Protein AF-0000000082933910 (afdb_homodimer)

Secondary structure (DSSP, 8-state):
--S--TTSBHHHHHHH-TTHHHHHHHTT---STTTTSBHHHHHHHTT--HHHHHHHHHHHHHHHHT-TT---GGGS-HHHHHHHIIIIIIHHHHHHHHHHHHHHHHHHHHHTTT-THHHHHHHHHHHHHHHHHHHHHHIIIIIHHHHHHHHHS--HHHHHHHHHHHHHHHHHHHHHHHHHHHHHHHTTTTPPPTT--HHHHHHHHHHHHHHHHHHHHHHHIIIIIGGGG-/--S--TTSBHHHHHHH-TTHHHHHHHTT---STTTTSBHHHHHHHTT--HHHHHHHHHHHHHHHHT-TT---GGGS-HHHHHHHIIIIIIHHHHHHHHHHHHHHHHHHHHHTTT-THHHHHHHHHHHHHHHHHHHHHHIIIIIHHHHHHHHHS--HHHHHHHHHHHHHHHHHHHHHHHHHHHHHHHTTTTPPPTT--HHHHHHHHHHHHHHHHHHHHHHHIIIIIGGGG-

Solvent-accessible surface area (backbone atoms only — not comparable to full-atom values): 24826 Å² total; per-residue (Å²): 128,75,94,66,62,50,81,43,28,33,20,55,50,28,61,77,37,62,63,42,49,61,57,31,55,74,71,68,47,57,36,28,80,46,12,81,42,28,41,46,55,55,30,60,75,66,68,52,59,62,68,58,54,52,49,52,47,49,52,43,49,58,55,46,70,71,42,86,81,69,80,59,68,79,76,46,55,67,65,58,46,50,48,48,44,46,69,47,45,51,46,48,49,67,62,46,50,62,55,39,53,52,32,41,53,50,42,29,65,74,43,24,88,84,34,61,61,37,57,55,48,46,52,48,48,52,51,45,51,54,50,46,58,53,49,50,40,48,39,65,71,44,41,51,55,45,49,50,46,30,73,75,58,74,43,71,68,47,51,52,52,42,49,53,47,50,51,53,52,50,52,49,47,44,54,46,50,52,46,53,52,50,47,34,60,73,35,62,70,56,55,73,57,91,85,51,53,70,58,45,48,50,28,38,50,48,50,50,51,51,52,56,47,48,43,52,47,42,23,50,39,58,58,45,58,50,55,75,70,107,129,76,93,66,62,51,80,43,29,33,21,55,50,28,60,77,37,62,63,43,49,60,57,31,54,74,71,67,48,57,37,26,79,47,12,82,41,29,40,47,55,55,31,60,75,65,70,54,61,63,68,58,52,53,51,52,46,49,52,43,49,57,56,44,71,70,44,85,80,71,82,59,67,80,76,45,53,68,66,56,47,50,50,48,43,45,68,49,44,50,46,48,48,67,62,47,50,62,56,39,52,53,32,42,53,50,41,30,66,73,42,24,90,85,34,61,61,39,57,53,49,43,51,49,48,52,51,46,52,54,50,48,58,53,49,50,42,50,39,66,72,44,41,52,54,47,49,50,47,30,74,74,56,73,43,71,68,48,51,53,53,41,48,55,48,49,51,52,53,50,52,49,46,45,52,47,50,51,45,54,51,50,48,33,60,72,37,62,70,58,56,74,58,91,85,51,52,70,59,46,49,50,27,39,50,49,50,50,51,49,50,56,47,47,44,53,47,42,23,51,39,59,56,44,58,50,56,74,71,107

Structure (mmCIF, N/CA/C/O backbone):
data_AF-0000000082933910-model_v1
#
loop_
_entity.id
_entity.type
_entity.pdbx_description
1 polymer 'Iron-sulfur cluster repair di-iron protein'
#
loop_
_atom_site.group_PDB
_atom_site.id
_atom_site.type_symbol
_atom_site.label_atom_id
_atom_site.label_alt_id
_atom_site.label_comp_id
_atom_site.label_asym_id
_atom_site.label_entity_id
_atom_site.label_seq_id
_atom_site.pdbx_PDB_ins_code
_atom_site.Cartn_x
_atom_site.Cartn_y
_atom_site.Cartn_z
_atom_site.occupancy
_atom_site.B_iso_or_equiv
_atom_site.auth_seq_id
_atom_site.auth_comp_id
_atom_site.auth_asym_id
_atom_site.auth_atom_id
_atom_site.pdbx_PDB_model_num
ATOM 1 N N . MET A 1 1 ? 11.734 40.844 24.609 1 44.94 1 MET A N 1
ATOM 2 C CA . MET A 1 1 ? 11.125 39.688 25.281 1 44.94 1 MET A CA 1
ATOM 3 C C . MET A 1 1 ? 10.586 38.688 24.266 1 44.94 1 MET A C 1
ATOM 5 O O . MET A 1 1 ? 9.898 39.062 23.312 1 44.94 1 MET A O 1
ATOM 9 N N . SER A 1 2 ? 11.25 37.438 24.297 1 62.97 2 SER A N 1
ATOM 10 C CA . SER A 1 2 ? 10.914 36.5 23.234 1 62.97 2 SER A CA 1
ATOM 11 C C . SER A 1 2 ? 9.445 36.094 23.297 1 62.97 2 SER A C 1
ATOM 13 O O . SER A 1 2 ? 8.891 35.906 24.375 1 62.97 2 SER A O 1
ATOM 15 N N . ILE A 1 3 ? 8.719 36.406 22.297 1 75.5 3 ILE A N 1
ATOM 16 C CA . ILE A 1 3 ? 7.301 36.094 22.172 1 75.5 3 ILE A CA 1
ATOM 17 C C . ILE A 1 3 ? 7.066 34.594 22.406 1 75.5 3 ILE A C 1
ATOM 19 O O . ILE A 1 3 ? 5.934 34.188 22.641 1 75.5 3 ILE A O 1
ATOM 23 N N . PHE A 1 4 ? 8.18 33.875 22.484 1 83.94 4 PHE A N 1
ATOM 24 C CA . PHE A 1 4 ? 8.023 32.438 22.688 1 83.94 4 PHE A CA 1
ATOM 25 C C . PHE A 1 4 ? 8.781 31.984 23.922 1 83.94 4 PHE A C 1
ATOM 27 O O . PHE A 1 4 ? 9.836 32.531 24.25 1 83.94 4 PHE A O 1
ATOM 34 N N . ASN A 1 5 ? 8.203 31.156 24.688 1 88.44 5 ASN A N 1
ATOM 35 C CA . ASN A 1 5 ? 8.875 30.531 25.828 1 88.44 5 ASN A CA 1
ATOM 36 C C . ASN A 1 5 ? 8.664 29.031 25.844 1 88.44 5 ASN A C 1
ATOM 38 O O . ASN A 1 5 ? 7.816 28.5 25.109 1 88.44 5 ASN A O 1
ATOM 42 N N . THR A 1 6 ? 9.352 28.312 26.688 1 92.5 6 THR A N 1
ATOM 43 C CA . THR A 1 6 ? 9.43 26.859 26.625 1 92.5 6 THR A CA 1
ATOM 44 C C . THR A 1 6 ? 8.164 26.234 27.203 1 92.5 6 THR A C 1
ATOM 46 O O . THR A 1 6 ? 7.938 25.031 27.031 1 92.5 6 THR A O 1
ATOM 49 N N . ALA A 1 7 ? 7.355 26.953 27.781 1 93.44 7 ALA A N 1
ATOM 50 C CA . ALA A 1 7 ? 6.133 26.438 28.375 1 93.44 7 ALA A CA 1
ATOM 51 C C . ALA A 1 7 ? 5.023 26.312 27.344 1 93.44 7 ALA A C 1
ATOM 53 O O . ALA A 1 7 ? 4.031 25.609 27.562 1 93.44 7 ALA A O 1
ATOM 54 N N . GLN A 1 8 ? 5.172 27 26.234 1 94.69 8 GLN A N 1
ATOM 55 C CA . GLN A 1 8 ? 4.176 26.953 25.172 1 94.69 8 GLN A CA 1
ATOM 56 C C . GLN A 1 8 ? 4.223 25.609 24.453 1 94.69 8 GLN A C 1
ATOM 58 O O . GLN A 1 8 ? 5.273 24.969 24.375 1 94.69 8 GLN A O 1
ATOM 63 N N . THR A 1 9 ? 3.039 25.203 23.938 1 96.06 9 THR A N 1
ATOM 64 C CA . THR A 1 9 ? 3.01 23.969 23.156 1 96.06 9 THR A CA 1
ATOM 65 C C . THR A 1 9 ? 3.574 24.203 21.75 1 96.06 9 THR A C 1
ATOM 67 O O . THR A 1 9 ? 3.576 25.328 21.266 1 96.06 9 THR A O 1
ATOM 70 N N . LEU A 1 10 ? 4.035 23.141 21.172 1 96.94 10 LEU A N 1
ATOM 71 C CA . LEU A 1 10 ? 4.617 23.219 19.844 1 96.94 10 LEU A CA 1
ATOM 72 C C . LEU A 1 10 ? 3.588 23.719 18.828 1 96.94 10 LEU A C 1
ATOM 74 O O . LEU A 1 10 ? 3.891 24.578 18 1 96.94 10 LEU A O 1
ATOM 78 N N . GLY A 1 11 ? 2.359 23.172 18.906 1 95.88 11 GLY A N 1
ATOM 79 C CA . GLY A 1 11 ? 1.293 23.609 18.016 1 95.88 11 GLY A CA 1
ATOM 80 C C . GLY A 1 11 ? 0.97 25.078 18.141 1 95.88 11 GLY A C 1
ATOM 81 O O . GLY A 1 11 ? 0.753 25.766 17.141 1 95.88 11 GLY A O 1
ATOM 82 N N . GLU A 1 12 ? 0.946 25.531 19.359 1 94.69 12 GLU A N 1
ATOM 83 C CA . GLU A 1 12 ? 0.674 26.953 19.609 1 94.69 12 GLU A CA 1
ATOM 84 C C . GLU A 1 12 ? 1.747 27.844 18.984 1 94.69 12 GLU A C 1
ATOM 86 O O . GLU A 1 12 ? 1.434 28.859 18.375 1 94.69 12 GLU A O 1
ATOM 91 N N . ILE A 1 13 ? 2.934 27.469 19.172 1 94.25 13 ILE A N 1
ATOM 92 C CA . ILE A 1 13 ? 4.055 28.25 18.656 1 94.25 13 ILE A CA 1
ATOM 93 C C . ILE A 1 13 ? 3.951 28.375 17.141 1 94.25 13 ILE A C 1
ATOM 95 O O . ILE A 1 13 ? 4.047 29.469 16.578 1 94.25 13 ILE A O 1
ATOM 99 N N . VAL A 1 14 ? 3.699 27.25 16.469 1 94.56 14 VAL A N 1
ATOM 100 C CA . VAL A 1 14 ? 3.635 27.25 15.016 1 94.56 14 VAL A CA 1
ATOM 101 C C . VAL A 1 14 ? 2.379 27.984 14.555 1 94.56 14 VAL A C 1
ATOM 103 O O . VAL A 1 14 ? 2.383 28.641 13.508 1 94.56 14 VAL A O 1
ATOM 106 N N . SER A 1 15 ? 1.309 27.891 15.297 1 93.69 15 SER A N 1
ATOM 107 C CA . SER A 1 15 ? 0.086 28.609 14.953 1 93.69 15 SER A CA 1
ATOM 108 C C . SER A 1 15 ? 0.295 30.125 15 1 93.69 15 SER A C 1
ATOM 110 O O . SER A 1 15 ? -0.257 30.859 14.18 1 93.69 15 SER A O 1
ATOM 112 N N . ILE A 1 16 ? 1.026 30.562 15.992 1 90.44 16 ILE A N 1
ATOM 113 C CA . ILE A 1 16 ? 1.303 31.984 16.172 1 90.44 16 ILE A CA 1
ATOM 114 C C . ILE A 1 16 ? 2.291 32.438 15.102 1 90.44 16 ILE A C 1
ATOM 116 O O . ILE A 1 16 ? 2.125 33.531 14.523 1 90.44 16 ILE A O 1
ATOM 120 N N . MET A 1 17 ? 3.248 31.672 14.836 1 91.12 17 MET A N 1
ATOM 121 C CA . MET A 1 17 ? 4.309 31.984 13.883 1 91.12 17 MET A CA 1
ATOM 122 C C . MET A 1 17 ? 4.602 30.781 12.992 1 91.12 17 MET A C 1
ATOM 124 O O . MET A 1 17 ? 5.5 29.984 13.281 1 91.12 17 MET A O 1
ATOM 128 N N . PRO A 1 18 ? 3.941 30.672 11.859 1 91.94 18 PRO A N 1
ATOM 129 C CA . PRO A 1 18 ? 4.059 29.516 10.969 1 91.94 18 PRO A CA 1
ATOM 130 C C . PRO A 1 18 ? 5.504 29.234 10.57 1 91.94 18 PRO A C 1
ATOM 132 O O . PRO A 1 18 ? 5.871 28.062 10.375 1 91.94 18 PRO A O 1
ATOM 135 N N . LYS A 1 19 ? 6.32 30.172 10.547 1 92.12 19 LYS A N 1
ATOM 136 C CA . LYS A 1 19 ? 7.715 30 10.156 1 92.12 19 LYS A CA 1
ATOM 137 C C . LYS A 1 19 ? 8.461 29.141 11.18 1 92.12 19 LYS A C 1
ATOM 139 O O . LYS A 1 19 ? 9.555 28.656 10.898 1 92.12 19 LYS A O 1
ATOM 144 N N . ALA A 1 20 ? 7.945 29.062 12.367 1 93.44 20 ALA A N 1
ATOM 145 C CA . ALA A 1 20 ? 8.555 28.203 13.391 1 93.44 20 ALA A CA 1
ATOM 146 C C . ALA A 1 20 ? 8.633 26.766 12.922 1 93.44 20 ALA A C 1
ATOM 148 O O . ALA A 1 20 ? 9.484 26 13.391 1 93.44 20 ALA A O 1
ATOM 149 N N . SER A 1 21 ? 7.691 26.344 12.023 1 95.19 21 SER A N 1
ATOM 150 C CA . SER A 1 21 ? 7.695 24.984 11.516 1 95.19 21 SER A CA 1
ATOM 151 C C . SER A 1 21 ? 9.031 24.641 10.844 1 95.19 21 SER A C 1
ATOM 153 O O . SER A 1 21 ? 9.508 23.516 10.938 1 95.19 21 SER A O 1
ATOM 155 N N . GLU A 1 22 ? 9.625 25.609 10.219 1 94.25 22 GLU A N 1
ATOM 156 C CA . GLU A 1 22 ? 10.922 25.391 9.57 1 94.25 22 GLU A CA 1
ATOM 157 C C . GLU A 1 22 ? 12 25.062 10.602 1 94.25 22 GLU A C 1
ATOM 159 O O . GLU A 1 22 ? 12.852 24.203 10.359 1 94.25 22 GLU A O 1
ATOM 164 N N . VAL A 1 23 ? 11.945 25.781 11.688 1 95 23 VAL A N 1
ATOM 165 C CA . VAL A 1 23 ? 12.891 25.516 12.766 1 95 23 VAL A CA 1
ATOM 166 C C . VAL A 1 23 ? 12.672 24.109 13.312 1 95 23 VAL A C 1
ATOM 168 O O . VAL A 1 23 ? 13.625 23.328 13.445 1 95 23 VAL A O 1
ATOM 171 N N . PHE A 1 24 ? 11.43 23.781 13.609 1 96.62 24 PHE A N 1
ATOM 172 C CA . PHE A 1 24 ? 11.094 22.5 14.211 1 96.62 24 PHE A CA 1
ATOM 173 C C . PHE A 1 24 ? 11.438 21.359 13.266 1 96.62 24 PHE A C 1
ATOM 175 O O . PHE A 1 24 ? 11.891 20.297 13.695 1 96.62 24 PHE A O 1
ATOM 182 N N . LYS A 1 25 ? 11.258 21.547 12.008 1 94.12 25 LYS A N 1
ATOM 183 C CA . LYS A 1 25 ? 11.602 20.516 11.031 1 94.12 25 LYS A CA 1
ATOM 184 C C . LYS A 1 25 ? 13.102 20.234 11.031 1 94.12 25 LYS A C 1
ATOM 186 O O . LYS A 1 25 ? 13.516 19.078 10.945 1 94.12 25 LYS A O 1
ATOM 191 N N . VAL A 1 26 ? 13.914 21.281 11.141 1 93.12 26 VAL A N 1
ATOM 192 C CA . VAL A 1 26 ? 15.367 21.141 11.141 1 93.12 26 VAL A CA 1
ATOM 193 C C . VAL A 1 26 ? 15.797 20.266 12.32 1 93.12 26 VAL A C 1
ATOM 195 O O . VAL A 1 26 ? 16.688 19.422 12.18 1 93.12 26 VAL A O 1
ATOM 198 N N . TYR A 1 27 ? 15.133 20.391 13.398 1 94.12 27 TYR A N 1
ATOM 199 C CA . TYR A 1 27 ? 15.508 19.672 14.609 1 94.12 27 TYR A CA 1
ATOM 200 C C . TYR A 1 27 ? 14.648 18.422 14.789 1 94.12 27 TYR A C 1
ATOM 202 O O . TYR A 1 27 ? 14.703 17.766 15.836 1 94.12 27 TYR A O 1
ATOM 210 N N . GLN A 1 28 ? 13.734 18.156 13.812 1 93.25 28 GLN A N 1
ATOM 211 C CA . GLN A 1 28 ? 12.859 17 13.781 1 93.25 28 GLN A CA 1
ATOM 212 C C . GLN A 1 28 ? 11.93 16.969 14.992 1 93.25 28 GLN A C 1
ATOM 214 O O . GLN A 1 28 ? 11.766 15.938 15.633 1 93.25 28 GLN A O 1
ATOM 219 N N . ILE A 1 29 ? 11.547 18.125 15.344 1 94.88 29 ILE A N 1
ATOM 220 C CA . ILE A 1 29 ? 10.547 18.266 16.391 1 94.88 29 ILE A CA 1
ATOM 221 C C . ILE A 1 29 ? 9.148 18.078 15.812 1 94.88 29 ILE A C 1
ATOM 223 O O . ILE A 1 29 ? 8.781 18.766 14.859 1 94.88 29 ILE A O 1
ATOM 227 N N . ASP A 1 30 ? 8.406 17.156 16.391 1 95.12 30 ASP A N 1
ATOM 228 C CA . ASP A 1 30 ? 7.078 16.797 15.906 1 95.12 30 ASP A CA 1
ATOM 229 C C . ASP A 1 30 ? 6.031 17.812 16.375 1 95.12 30 ASP A C 1
ATOM 231 O O . ASP A 1 30 ? 5.363 17.578 17.391 1 95.12 30 ASP A O 1
ATOM 235 N N . PHE A 1 31 ? 5.797 18.797 15.578 1 95.75 31 PHE A N 1
ATOM 236 C CA . PHE A 1 31 ? 4.883 19.875 15.977 1 95.75 31 PHE A CA 1
ATOM 237 C C . PHE A 1 31 ? 3.475 19.594 15.469 1 95.75 31 PHE A C 1
ATOM 239 O O . PHE A 1 31 ? 2.518 20.25 15.891 1 95.75 31 PHE A O 1
ATOM 246 N N . CYS A 1 32 ? 3.346 18.672 14.477 1 92.81 32 CYS A N 1
ATOM 247 C CA . CYS A 1 32 ? 2.045 18.469 13.844 1 92.81 32 CYS A CA 1
ATOM 248 C C . CYS A 1 32 ? 1.226 17.438 14.633 1 92.81 32 CYS A C 1
ATOM 250 O O . CYS A 1 32 ? 0.24 17.797 15.281 1 92.81 32 CYS A O 1
ATOM 252 N N . CYS A 1 33 ? 1.697 16.281 14.75 1 92.81 33 CYS A N 1
ATOM 253 C CA . CYS A 1 33 ? 0.979 15.273 15.508 1 92.81 33 CYS A CA 1
ATOM 254 C C . CYS A 1 33 ? 1.274 15.398 17 1 92.81 33 CYS A C 1
ATOM 256 O O . CYS A 1 33 ? 0.405 15.148 17.828 1 92.81 33 CYS A O 1
ATOM 258 N N . GLY A 1 34 ? 2.486 15.797 17.297 1 92.19 34 GLY A N 1
ATOM 259 C CA . GLY A 1 34 ? 2.883 16.016 18.672 1 92.19 34 GLY A CA 1
ATOM 260 C C . GLY A 1 34 ? 2.76 17.453 19.109 1 92.19 34 GLY A C 1
ATOM 261 O O . GLY A 1 34 ? 3.514 17.906 19.969 1 92.19 34 GLY A O 1
ATOM 262 N N . GLY A 1 35 ? 1.921 18.125 18.609 1 94.81 35 GLY A N 1
ATOM 263 C CA . GLY A 1 35 ? 1.827 19.562 18.797 1 94.81 35 GLY A CA 1
ATOM 264 C C . GLY A 1 35 ? 1.391 19.953 20.188 1 94.81 35 GLY A C 1
ATOM 265 O O . GLY A 1 35 ? 1.573 21.109 20.609 1 94.81 35 GLY A O 1
ATOM 266 N N . ASN A 1 36 ? 0.798 19.016 20.891 1 94.38 36 ASN A N 1
ATOM 267 C CA . ASN A 1 36 ? 0.275 19.312 22.219 1 94.38 36 ASN A CA 1
ATOM 268 C C . ASN A 1 36 ? 1.38 19.312 23.281 1 94.38 36 ASN A C 1
ATOM 270 O O . ASN A 1 36 ? 1.176 19.766 24.406 1 94.38 36 ASN A O 1
ATOM 274 N N . ARG A 1 37 ? 2.5 18.875 22.938 1 95.56 37 ARG A N 1
ATOM 275 C CA . ARG A 1 37 ? 3.635 18.875 23.844 1 95.56 37 ARG A CA 1
ATOM 276 C C . ARG A 1 37 ? 4.246 20.266 23.969 1 95.56 37 ARG A C 1
ATOM 278 O O . ARG A 1 37 ? 4.273 21.031 22.984 1 95.56 37 ARG A O 1
ATOM 285 N N . SER A 1 38 ? 4.754 20.516 25.156 1 96.75 38 SER A N 1
ATOM 286 C CA . SER A 1 38 ? 5.457 21.781 25.344 1 96.75 38 SER A CA 1
ATOM 287 C C . SER A 1 38 ? 6.828 21.766 24.672 1 96.75 38 SER A C 1
ATOM 289 O O . SER A 1 38 ? 7.406 20.688 24.469 1 96.75 38 SER A O 1
ATOM 291 N N . LEU A 1 39 ? 7.258 22.953 24.391 1 96.81 39 LEU A N 1
ATOM 292 C CA . LEU A 1 39 ? 8.602 23.062 23.828 1 96.81 39 LEU A CA 1
ATOM 293 C C . LEU A 1 39 ? 9.641 22.5 24.781 1 96.81 39 LEU A C 1
ATOM 295 O O . LEU A 1 39 ? 10.578 21.828 24.359 1 96.81 39 LEU A O 1
ATOM 299 N N . GLU A 1 40 ? 9.461 22.719 26.031 1 96.56 40 GLU A N 1
ATOM 300 C CA . GLU A 1 40 ? 10.367 22.203 27.062 1 96.56 40 GLU A CA 1
ATOM 301 C C . GLU A 1 40 ? 10.445 20.688 27 1 96.56 40 GLU A C 1
ATOM 303 O O . GLU A 1 40 ? 11.539 20.109 27.031 1 96.56 40 GLU A O 1
ATOM 308 N N . LEU A 1 41 ? 9.352 20.062 26.969 1 97.06 41 LEU A N 1
ATOM 309 C CA . LEU A 1 41 ? 9.297 18.609 26.922 1 97.06 41 LEU A CA 1
ATOM 310 C C . LEU A 1 41 ? 9.984 18.062 25.672 1 97.06 41 LEU A C 1
ATOM 312 O O . LEU A 1 41 ? 10.727 17.094 25.75 1 97.06 41 LEU A O 1
ATOM 316 N N . ALA A 1 42 ? 9.648 18.656 24.516 1 96.12 42 ALA A N 1
ATOM 317 C CA . ALA A 1 42 ? 10.258 18.234 23.266 1 96.12 42 ALA A CA 1
ATOM 318 C C . ALA A 1 42 ? 11.781 18.328 23.328 1 96.12 42 ALA A C 1
ATOM 320 O O . ALA A 1 42 ? 12.484 17.422 22.875 1 96.12 42 ALA A O 1
ATOM 321 N N . ILE A 1 43 ? 12.242 19.422 23.891 1 96.38 43 ILE A N 1
ATOM 322 C CA . ILE A 1 43 ? 13.68 19.672 24.016 1 96.38 43 ILE A CA 1
ATOM 323 C C . ILE A 1 43 ? 14.312 18.594 24.891 1 96.38 43 ILE A C 1
ATOM 325 O O . ILE A 1 43 ? 15.359 18.047 24.547 1 96.38 43 ILE A O 1
ATOM 329 N N . LYS A 1 44 ? 13.711 18.312 25.969 1 96.5 44 LYS A N 1
ATOM 330 C CA . LYS A 1 44 ? 14.211 17.328 26.906 1 96.5 44 LYS A CA 1
ATOM 331 C C . LYS A 1 44 ? 14.219 15.93 26.297 1 96.5 44 LYS A C 1
ATOM 333 O O . LYS A 1 44 ? 15.203 15.195 26.406 1 96.5 44 LYS A O 1
ATOM 338 N N . GLU A 1 45 ? 13.156 15.617 25.656 1 95.56 45 GLU A N 1
ATOM 339 C CA . GLU A 1 45 ? 13 14.289 25.062 1 95.56 45 GLU A CA 1
ATOM 340 C C . GLU A 1 45 ? 14.078 14.023 24.016 1 95.56 45 GLU A C 1
ATOM 342 O O . GLU A 1 45 ? 14.539 12.891 23.859 1 95.56 45 GLU A O 1
ATOM 347 N N . GLN A 1 46 ? 14.43 15.055 23.312 1 95.06 46 GLN A N 1
ATOM 348 C CA . GLN A 1 46 ? 15.375 14.883 22.219 1 95.06 46 GLN A CA 1
ATOM 349 C C . GLN A 1 46 ? 16.766 15.367 22.609 1 95.06 46 GLN A C 1
ATOM 351 O O . GLN A 1 46 ? 17.672 15.398 21.766 1 95.06 46 GLN A O 1
ATOM 356 N N . ASN A 1 47 ? 16.891 15.742 23.859 1 96.5 47 ASN A N 1
ATOM 357 C CA . ASN A 1 47 ? 18.156 16.234 24.375 1 96.5 47 ASN A CA 1
ATOM 358 C C . ASN A 1 47 ? 18.734 17.344 23.469 1 96.5 47 ASN A C 1
ATOM 360 O O . ASN A 1 47 ? 19.891 17.266 23.062 1 96.5 47 ASN A O 1
ATOM 364 N N . LEU A 1 48 ? 17.922 18.312 23.156 1 96.81 48 LEU A N 1
ATOM 365 C CA . LEU A 1 48 ? 18.312 19.422 22.312 1 96.81 48 LEU A CA 1
ATOM 366 C C . LEU A 1 48 ? 18.828 20.594 23.141 1 96.81 48 LEU A C 1
ATOM 368 O O . LEU A 1 48 ? 18.625 20.609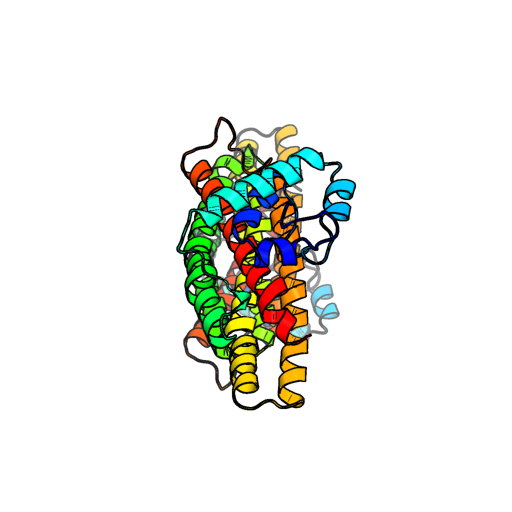 24.359 1 96.81 48 LEU A O 1
ATOM 372 N N . ASP A 1 49 ? 19.5 21.547 22.547 1 96.31 49 ASP A N 1
ATOM 373 C CA . ASP A 1 49 ? 19.969 22.781 23.188 1 96.31 49 ASP A CA 1
ATOM 374 C C . ASP A 1 49 ? 18.875 23.828 23.25 1 96.31 49 ASP A C 1
ATOM 376 O O . ASP A 1 49 ? 18.562 24.469 22.234 1 96.31 49 ASP A O 1
ATOM 380 N N . GLN A 1 50 ? 18.422 24.016 24.422 1 94.94 50 GLN A N 1
ATOM 381 C CA . GLN A 1 50 ? 17.297 24.922 24.609 1 94.94 50 GLN A CA 1
ATOM 382 C C . GLN A 1 50 ? 17.641 26.328 24.109 1 94.94 50 GLN A C 1
ATOM 384 O O . GLN A 1 50 ? 16.828 26.953 23.422 1 94.94 50 GLN A O 1
ATOM 389 N N . GLU A 1 51 ? 18.75 26.812 24.484 1 94.12 51 GLU A N 1
ATOM 390 C CA . GLU A 1 51 ? 19.141 28.156 24.094 1 94.12 51 GLU A CA 1
ATOM 391 C C . GLU A 1 51 ? 19.234 28.297 22.578 1 94.12 51 GLU A C 1
ATOM 393 O O . GLU A 1 51 ? 18.828 29.312 22.016 1 94.12 51 GLU A O 1
ATOM 398 N N . GLU A 1 52 ? 19.75 27.344 22 1 95.5 52 GLU A N 1
ATOM 399 C CA . GLU A 1 52 ? 19.875 27.359 20.547 1 95.5 52 GLU A CA 1
ATOM 400 C C . GLU A 1 52 ? 18.5 27.391 19.875 1 95.5 52 GLU A C 1
ATOM 402 O O . GLU A 1 52 ? 18.281 28.156 18.938 1 95.5 52 GLU A O 1
ATOM 407 N N . ILE A 1 53 ? 17.625 26.484 20.312 1 95.5 53 ILE A N 1
ATOM 408 C CA . ILE A 1 53 ? 16.297 26.406 19.734 1 95.5 53 ILE A CA 1
ATOM 409 C C . ILE A 1 53 ? 15.578 27.75 19.891 1 95.5 53 ILE A C 1
ATOM 411 O O . ILE A 1 53 ? 14.953 28.25 18.953 1 95.5 53 ILE A O 1
ATOM 415 N N . LEU A 1 54 ? 15.688 28.328 21.078 1 94.31 54 LEU A N 1
ATOM 416 C CA . LEU A 1 54 ? 15.023 29.609 21.344 1 94.31 54 LEU A CA 1
ATOM 417 C C . LEU A 1 54 ? 15.609 30.719 20.484 1 94.31 54 LEU A C 1
ATOM 419 O O . LEU A 1 54 ? 14.891 31.594 20.016 1 94.31 54 LEU A O 1
ATOM 423 N N . LEU A 1 55 ? 16.875 30.672 20.297 1 93.88 55 LEU A N 1
ATOM 424 C CA . LEU A 1 55 ? 17.531 31.641 19.438 1 93.88 55 LEU A CA 1
ATOM 425 C C . LEU A 1 55 ? 17.016 31.531 18 1 93.88 55 LEU A C 1
ATOM 427 O O . LEU A 1 55 ? 16.75 32.562 17.359 1 93.88 55 LEU A O 1
ATOM 431 N N . LYS A 1 56 ? 16.922 30.312 17.547 1 94.81 56 LYS A N 1
ATOM 432 C CA . LYS A 1 56 ? 16.438 30.078 16.188 1 94.81 56 LYS A CA 1
ATOM 433 C C . LYS A 1 56 ? 14.992 30.531 16.031 1 94.81 56 LYS A C 1
ATOM 435 O O . LYS A 1 56 ? 14.609 31.062 14.984 1 94.81 56 LYS A O 1
ATOM 440 N N . LEU A 1 57 ? 14.234 30.281 17 1 94.19 57 LEU A N 1
ATOM 441 C CA . LEU A 1 57 ? 12.844 30.734 16.969 1 94.19 57 LEU A CA 1
ATOM 442 C C . LEU A 1 57 ? 12.766 32.25 16.953 1 94.19 57 LEU A C 1
ATOM 444 O O . LEU A 1 57 ? 11.945 32.812 16.234 1 94.19 57 LEU A O 1
ATOM 448 N N . ASP A 1 58 ? 13.586 32.875 17.688 1 91.31 58 ASP A N 1
ATOM 449 C CA . ASP A 1 58 ? 13.633 34.312 17.703 1 91.31 58 ASP A CA 1
ATOM 450 C C . ASP A 1 58 ? 14.031 34.875 16.344 1 91.31 58 ASP A C 1
ATOM 452 O O . ASP A 1 58 ? 13.477 35.875 15.891 1 91.31 58 ASP A O 1
ATOM 456 N N . GLU A 1 59 ? 14.961 34.312 15.789 1 91.62 59 GLU A N 1
ATOM 457 C CA . GLU A 1 59 ? 15.398 34.719 14.453 1 91.62 59 GLU A CA 1
ATOM 458 C C . GLU A 1 59 ? 14.273 34.562 13.438 1 91.62 59 GLU A C 1
ATOM 460 O O . GLU A 1 59 ? 14.078 35.469 12.594 1 91.62 59 GLU A O 1
ATOM 465 N N . ALA A 1 60 ? 13.641 33.406 13.523 1 90.56 60 ALA A N 1
ATOM 466 C CA . ALA A 1 60 ? 12.508 33.188 12.625 1 90.56 60 ALA A CA 1
ATOM 467 C C . ALA A 1 60 ? 11.438 34.25 12.82 1 90.56 60 ALA A C 1
ATOM 469 O O . ALA A 1 60 ? 10.844 34.719 11.852 1 90.56 60 ALA A O 1
ATOM 470 N N . TYR A 1 61 ? 11.195 34.625 14.023 1 87.94 61 TYR A N 1
ATOM 471 C CA . TYR A 1 61 ? 10.203 35.625 14.352 1 87.94 61 TYR A CA 1
ATOM 472 C C . TYR A 1 61 ? 10.586 36.969 13.75 1 87.94 61 TYR A C 1
ATOM 474 O O . TYR A 1 61 ? 9.742 37.688 13.18 1 87.94 61 TYR A O 1
ATOM 482 N N . GLU A 1 62 ? 11.781 37.312 13.836 1 86.81 62 GLU A N 1
ATOM 483 C CA . GLU A 1 62 ? 12.273 38.594 13.305 1 86.81 62 GLU A CA 1
ATOM 484 C C . GLU A 1 62 ? 12.125 38.656 11.789 1 86.81 62 GLU A C 1
ATOM 486 O O . GLU A 1 62 ? 11.781 39.688 11.234 1 86.81 62 GLU A O 1
ATOM 491 N N . THR A 1 63 ? 12.375 37.594 11.203 1 85.75 63 THR A N 1
ATOM 492 C CA . THR A 1 63 ? 12.266 37.531 9.75 1 85.75 63 THR A CA 1
ATOM 493 C C . THR A 1 63 ? 10.812 37.656 9.312 1 85.75 63 THR A C 1
ATOM 495 O O . THR A 1 63 ? 10.523 38.219 8.25 1 85.75 63 THR A O 1
ATOM 498 N N . THR A 1 64 ? 9.945 37.062 10.055 1 83.44 64 THR A N 1
ATOM 499 C CA . THR A 1 64 ? 8.523 37.062 9.727 1 83.44 64 THR A CA 1
ATOM 500 C C . THR A 1 64 ? 7.953 38.469 9.906 1 83.44 64 THR A C 1
ATOM 502 O O . THR A 1 64 ? 7.094 38.906 9.133 1 83.44 64 THR A O 1
ATOM 505 N N . LYS A 1 65 ? 8.266 39.125 10.922 1 76.81 65 LYS A N 1
ATOM 506 C CA . LYS A 1 65 ? 7.805 40.5 11.172 1 76.81 65 LYS A CA 1
ATOM 507 C C . LYS A 1 65 ? 8.094 41.406 9.977 1 76.81 65 LYS A C 1
ATOM 509 O O . LYS A 1 65 ? 7.328 42.312 9.688 1 76.81 65 LYS A O 1
ATOM 514 N N . LYS A 1 66 ? 9.125 41.062 9.352 1 76.56 66 LYS A N 1
ATOM 515 C CA . LYS A 1 66 ? 9.531 41.875 8.219 1 76.56 66 LYS A CA 1
ATOM 516 C C . LYS A 1 66 ? 8.711 41.562 6.977 1 76.56 66 LYS A C 1
ATOM 518 O O . LYS A 1 66 ? 8.672 42.344 6.027 1 76.56 66 LYS A O 1
ATOM 523 N N . SER A 1 67 ? 8.125 40.375 7.207 1 68.94 67 SER A N 1
ATOM 524 C CA . SER A 1 67 ? 7.336 39.938 6.051 1 68.94 67 SER A CA 1
ATOM 525 C C . SER A 1 67 ? 5.859 40.281 6.234 1 68.94 67 SER A C 1
ATOM 527 O O . SER A 1 67 ? 5.258 39.938 7.25 1 68.94 67 SER A O 1
ATOM 529 N N . ILE A 1 68 ? 5.293 41.344 5.734 1 58.88 68 ILE A N 1
ATOM 530 C CA . ILE A 1 68 ? 3.979 41.969 5.848 1 58.88 68 ILE A CA 1
ATOM 531 C C . ILE A 1 68 ? 2.895 40.938 5.52 1 58.88 68 ILE A C 1
ATOM 533 O O . ILE A 1 68 ? 1.764 41.031 6 1 58.88 68 ILE A O 1
ATOM 537 N N . ASN A 1 69 ? 3.238 39.875 4.824 1 61.66 69 ASN A N 1
ATOM 538 C CA . ASN A 1 69 ? 2.162 39.156 4.156 1 61.66 69 ASN A CA 1
ATOM 539 C C . ASN A 1 69 ? 1.987 37.75 4.727 1 61.66 69 ASN A C 1
ATOM 541 O O . ASN A 1 69 ? 1.536 36.844 4.023 1 61.66 69 ASN A O 1
ATOM 545 N N . SER A 1 70 ? 2.152 37.656 6.137 1 72.5 70 SER A N 1
ATOM 546 C CA . SER A 1 70 ? 1.961 36.312 6.645 1 72.5 70 SER A CA 1
ATOM 547 C C . SER A 1 70 ? 0.521 36.094 7.094 1 72.5 70 SER A C 1
ATOM 549 O O . SER A 1 70 ? -0.056 36.938 7.785 1 72.5 70 SER A O 1
ATOM 551 N N . VAL A 1 71 ? -0.15 35.062 6.441 1 77.69 71 VAL A N 1
ATOM 552 C CA . VAL A 1 71 ? -1.527 34.719 6.777 1 77.69 71 VAL A CA 1
ATOM 553 C C . VAL A 1 71 ? -1.586 34.156 8.195 1 77.69 71 VAL A C 1
ATOM 555 O O . VAL A 1 71 ? -0.794 33.281 8.547 1 77.69 71 VAL A O 1
ATOM 558 N N . ASP A 1 72 ? -2.447 34.719 9.039 1 89.56 72 ASP A N 1
ATOM 559 C CA . ASP A 1 72 ? -2.775 34.094 10.32 1 89.56 72 ASP A CA 1
ATOM 560 C C . ASP A 1 72 ? -3.947 33.125 10.18 1 89.56 72 ASP A C 1
ATOM 562 O O . ASP A 1 72 ? -5.109 33.531 10.227 1 89.56 72 ASP A O 1
ATOM 566 N N . PHE A 1 73 ? -3.641 31.828 10.117 1 93 73 PHE A N 1
ATOM 567 C CA . PHE A 1 73 ? -4.637 30.797 9.836 1 93 73 PHE A CA 1
ATOM 568 C C . PHE A 1 73 ? -5.648 30.703 10.969 1 93 73 PHE A C 1
ATOM 570 O O . PHE A 1 73 ? -6.762 30.203 10.766 1 93 73 PHE A O 1
ATOM 577 N N . ARG A 1 74 ? -5.32 31.141 12.148 1 94 74 ARG A N 1
ATOM 578 C CA . ARG A 1 74 ? -6.211 31.047 13.305 1 94 74 ARG A CA 1
ATOM 579 C C . ARG A 1 74 ? -7.434 31.953 13.117 1 94 74 ARG A C 1
ATOM 581 O O . ARG A 1 74 ? -8.484 31.703 13.711 1 94 74 ARG A O 1
ATOM 588 N N . THR A 1 75 ? -7.215 32.969 12.312 1 94.62 75 THR A N 1
ATOM 589 C CA . THR A 1 75 ? -8.273 33.969 12.18 1 94.62 75 THR A CA 1
ATOM 590 C C . THR A 1 75 ? -9.195 33.625 11.016 1 94.62 75 THR A C 1
ATOM 592 O O . THR A 1 75 ? -10.266 34.219 10.875 1 94.62 75 THR A O 1
ATOM 595 N N . LEU A 1 76 ? -8.844 32.688 10.195 1 95.62 76 LEU A N 1
ATOM 596 C CA . LEU A 1 76 ? -9.672 32.281 9.062 1 95.62 76 LEU A CA 1
ATOM 597 C C . LEU A 1 76 ? -10.898 31.5 9.539 1 95.62 76 LEU A C 1
ATOM 599 O O . LEU A 1 76 ? -10.805 30.656 10.43 1 95.62 76 LEU A O 1
ATOM 603 N N . PRO A 1 77 ? -12.062 31.859 8.93 1 96.62 77 PRO A N 1
ATOM 604 C CA . PRO A 1 77 ? -13.195 30.969 9.188 1 96.62 77 PRO A CA 1
ATOM 605 C C . PRO A 1 77 ? -12.898 29.516 8.797 1 96.62 77 PRO A C 1
ATOM 607 O O . PRO A 1 77 ? -12.102 29.266 7.891 1 96.62 77 PRO A O 1
ATOM 610 N N . SER A 1 78 ? -13.555 28.578 9.445 1 97.81 78 SER A N 1
ATOM 611 C CA . SER A 1 78 ? -13.312 27.156 9.188 1 97.81 78 SER A CA 1
ATOM 612 C C . SER A 1 78 ? -13.445 26.844 7.699 1 97.81 78 SER A C 1
ATOM 614 O O . SER A 1 78 ? -12.625 26.109 7.145 1 97.81 78 SER A O 1
ATOM 616 N N . ALA A 1 79 ? -14.43 27.359 7.102 1 97.69 79 ALA A N 1
ATOM 617 C CA . ALA A 1 79 ? -14.672 27.094 5.688 1 97.69 79 ALA A CA 1
ATOM 618 C C . ALA A 1 79 ? -13.484 27.547 4.836 1 97.69 79 ALA A C 1
ATOM 620 O O . ALA A 1 79 ? -13.07 26.844 3.916 1 97.69 79 ALA A O 1
ATOM 621 N N . ASP A 1 80 ? -12.969 28.703 5.121 1 97.81 80 ASP A N 1
ATOM 622 C CA . ASP A 1 80 ? -11.828 29.234 4.379 1 97.81 80 ASP A CA 1
ATOM 623 C C . ASP A 1 80 ? -10.57 28.406 4.637 1 97.81 80 ASP A C 1
ATOM 625 O O . ASP A 1 80 ? -9.781 28.172 3.725 1 97.81 80 ASP A O 1
ATOM 629 N N . LEU A 1 81 ? -10.359 28.047 5.891 1 98.25 81 LEU A N 1
ATOM 630 C CA . LEU A 1 81 ? -9.219 27.219 6.238 1 98.25 81 LEU A CA 1
ATOM 631 C C . LEU A 1 81 ? -9.297 25.859 5.523 1 98.25 81 LEU A C 1
ATOM 633 O O . LEU A 1 81 ? -8.289 25.375 5 1 98.25 81 LEU A O 1
ATOM 637 N N . ILE A 1 82 ? -10.445 25.25 5.5 1 98.69 82 ILE A N 1
ATOM 638 C CA . ILE A 1 82 ? -10.672 23.984 4.801 1 98.69 82 ILE A CA 1
ATOM 639 C C . ILE A 1 82 ? -10.344 24.156 3.32 1 98.69 82 ILE A C 1
ATOM 641 O O . ILE A 1 82 ? -9.648 23.312 2.738 1 98.69 82 ILE A O 1
ATOM 645 N N . ASP A 1 83 ? -10.844 25.219 2.725 1 98.31 83 ASP A N 1
ATOM 646 C CA . ASP A 1 83 ? -10.547 25.484 1.315 1 98.31 83 ASP A CA 1
ATOM 647 C C . ASP A 1 83 ? -9.047 25.609 1.078 1 98.31 83 ASP A C 1
ATOM 649 O O . ASP A 1 83 ? -8.531 25.109 0.075 1 98.31 83 ASP A O 1
ATOM 653 N N . TYR A 1 84 ? -8.406 26.297 1.944 1 98.12 84 TYR A N 1
ATOM 654 C CA . TYR A 1 84 ? -6.957 26.422 1.836 1 98.12 84 TYR A CA 1
ATOM 655 C C . TYR A 1 84 ? -6.281 25.062 1.899 1 98.12 84 TYR A C 1
ATOM 657 O O . TYR A 1 84 ? -5.398 24.766 1.094 1 98.12 84 TYR A O 1
ATOM 665 N N . ILE A 1 85 ? -6.664 24.203 2.863 1 98.69 85 ILE A N 1
ATOM 666 C CA . ILE A 1 85 ? -6.105 22.875 3.051 1 98.69 85 ILE A CA 1
ATOM 667 C C . ILE A 1 85 ? -6.32 22.031 1.789 1 98.69 85 ILE A C 1
ATOM 669 O O . ILE A 1 85 ? -5.395 21.375 1.309 1 98.69 85 ILE A O 1
ATOM 673 N N . LEU A 1 86 ? -7.527 22.078 1.232 1 98.69 86 LEU A N 1
ATOM 674 C CA . LEU A 1 86 ? -7.867 21.328 0.037 1 98.69 86 LEU A CA 1
ATOM 675 C C . LEU A 1 86 ? -7.047 21.797 -1.16 1 98.69 86 LEU A C 1
ATOM 677 O O . LEU A 1 86 ? -6.434 20.984 -1.855 1 98.69 86 LEU A O 1
ATOM 681 N N . ASN A 1 87 ? -6.969 23.078 -1.374 1 98.38 87 ASN A N 1
ATOM 682 C CA . ASN A 1 87 ? -6.387 23.656 -2.584 1 98.38 87 ASN A CA 1
ATOM 683 C C . ASN A 1 87 ? -4.863 23.641 -2.537 1 98.38 87 ASN A C 1
ATOM 685 O O . ASN A 1 87 ? -4.203 23.609 -3.58 1 98.38 87 ASN A O 1
ATOM 689 N N . THR A 1 88 ? -4.332 23.578 -1.379 1 98.31 88 THR A N 1
ATOM 690 C CA . THR A 1 88 ? -2.881 23.641 -1.247 1 98.31 88 THR A CA 1
ATOM 691 C C . THR A 1 88 ? -2.312 22.25 -0.944 1 98.31 88 THR A C 1
ATOM 693 O O . THR A 1 88 ? -1.602 21.672 -1.769 1 98.31 88 THR A O 1
ATOM 696 N N . HIS A 1 89 ? -2.719 21.688 0.129 1 98.69 89 HIS A N 1
ATOM 697 C CA . HIS A 1 89 ? -2.041 20.516 0.643 1 98.69 89 HIS A CA 1
ATOM 698 C C . HIS A 1 89 ? -2.602 19.234 0.013 1 98.69 89 HIS A C 1
ATOM 700 O O . HIS A 1 89 ? -1.842 18.375 -0.44 1 98.69 89 HIS A O 1
ATOM 706 N N . HIS A 1 90 ? -3.996 19.062 0.001 1 98.81 90 HIS A N 1
ATOM 707 C CA . HIS A 1 90 ? -4.562 17.891 -0.654 1 98.81 90 HIS A CA 1
ATOM 708 C C . HIS A 1 90 ? -4.199 17.859 -2.135 1 98.81 90 HIS A C 1
ATOM 710 O O . HIS A 1 90 ? -3.805 16.812 -2.66 1 98.81 90 HIS A O 1
ATOM 716 N N . SER A 1 91 ? -4.359 19.047 -2.791 1 98.56 91 SER A N 1
ATOM 717 C CA . SER A 1 91 ? -4.031 19.125 -4.211 1 98.56 91 SER A CA 1
ATOM 718 C C . SER A 1 91 ? -2.582 18.734 -4.473 1 98.56 91 SER A C 1
ATOM 720 O O . SER A 1 91 ? -2.295 17.969 -5.398 1 98.56 91 SER A O 1
ATOM 722 N N . PHE A 1 92 ? -1.702 19.266 -3.674 1 98.75 92 PHE A N 1
ATOM 723 C CA . PHE A 1 92 ? -0.283 18.969 -3.824 1 98.75 92 PHE A CA 1
ATOM 724 C C . PHE A 1 92 ? -0.023 17.484 -3.645 1 98.75 92 PHE A C 1
ATOM 726 O O . PHE A 1 92 ? 0.637 16.859 -4.477 1 98.75 92 PHE A O 1
ATOM 733 N N . ALA A 1 93 ? -0.491 16.844 -2.539 1 98.62 93 ALA A N 1
ATOM 734 C CA . ALA A 1 93 ? -0.267 15.438 -2.24 1 98.62 93 ALA A CA 1
ATOM 735 C C . ALA A 1 93 ? -0.811 14.547 -3.354 1 98.62 93 ALA A C 1
ATOM 737 O O . ALA A 1 93 ? -0.136 13.617 -3.799 1 98.62 93 ALA A O 1
ATOM 738 N N . LYS A 1 94 ? -2.01 14.859 -3.834 1 97.75 94 LYS A N 1
ATOM 739 C CA . LYS A 1 94 ? -2.646 14.062 -4.879 1 97.75 94 LYS A CA 1
ATOM 740 C C . LYS A 1 94 ? -1.852 14.125 -6.18 1 97.75 94 LYS A C 1
ATOM 742 O O . LYS A 1 94 ? -1.821 13.156 -6.938 1 97.75 94 LYS A O 1
ATOM 747 N N . ARG A 1 95 ? -1.184 15.211 -6.406 1 97.62 95 ARG A N 1
ATOM 748 C CA . ARG A 1 95 ? -0.375 15.367 -7.613 1 97.62 95 ARG A CA 1
ATOM 749 C C . ARG A 1 95 ? 0.937 14.602 -7.5 1 97.62 95 ARG A C 1
ATOM 751 O O . ARG A 1 95 ? 1.369 13.953 -8.453 1 97.62 95 ARG A O 1
ATOM 758 N N . ILE A 1 96 ? 1.544 14.625 -6.316 1 98.38 96 ILE A N 1
ATOM 759 C CA . ILE A 1 96 ? 2.932 14.18 -6.227 1 98.38 96 ILE A CA 1
ATOM 760 C C . ILE A 1 96 ? 2.975 12.695 -5.855 1 98.38 96 ILE A C 1
ATOM 762 O O . ILE A 1 96 ? 3.955 12.008 -6.148 1 98.38 96 ILE A O 1
ATOM 766 N N . LEU A 1 97 ? 1.944 12.148 -5.191 1 98.56 97 LEU A N 1
ATOM 767 C CA . LEU A 1 97 ? 1.943 10.773 -4.703 1 98.56 97 LEU A CA 1
ATOM 768 C C . LEU A 1 97 ? 2.146 9.789 -5.852 1 98.56 97 LEU A C 1
ATOM 770 O O . LEU A 1 97 ? 2.98 8.883 -5.758 1 98.56 97 LEU A O 1
ATOM 774 N N . PRO A 1 98 ? 1.442 9.922 -6.996 1 97.38 98 PRO A N 1
ATOM 775 C CA . PRO A 1 98 ? 1.649 8.977 -8.094 1 97.38 98 PRO A CA 1
ATOM 776 C C . PRO A 1 98 ? 3.072 9.016 -8.648 1 97.38 98 PRO A C 1
ATOM 778 O O . PRO A 1 98 ? 3.633 7.977 -9 1 97.38 98 PRO A O 1
ATOM 781 N N . SER A 1 99 ? 3.629 10.203 -8.711 1 97.69 99 SER A N 1
ATOM 782 C CA . SER A 1 99 ? 4.992 10.336 -9.211 1 97.69 99 SER A CA 1
ATOM 783 C C . SER A 1 99 ? 5.988 9.648 -8.281 1 97.69 99 SER A C 1
ATOM 785 O O . SER A 1 99 ? 6.887 8.938 -8.742 1 97.69 99 SER A O 1
ATOM 787 N N . ILE A 1 100 ? 5.867 9.844 -7.023 1 98.69 100 ILE A N 1
ATOM 788 C CA . ILE A 1 100 ? 6.742 9.195 -6.051 1 98.69 100 ILE A CA 1
ATOM 789 C C . ILE A 1 100 ? 6.617 7.684 -6.176 1 98.69 100 ILE A C 1
ATOM 791 O O . ILE A 1 100 ? 7.617 6.965 -6.137 1 98.69 100 ILE A O 1
ATOM 795 N N . SER A 1 101 ? 5.363 7.203 -6.293 1 98.38 101 SER A N 1
ATOM 796 C CA . SER A 1 101 ? 5.113 5.773 -6.457 1 98.38 101 SER A CA 1
ATOM 797 C C . SER A 1 101 ? 5.906 5.203 -7.625 1 98.38 101 SER A C 1
ATOM 799 O O . SER A 1 101 ? 6.562 4.168 -7.488 1 98.38 101 SER A O 1
ATOM 801 N N . GLU A 1 102 ? 5.867 5.891 -8.695 1 97.56 102 GLU A N 1
ATOM 802 C CA . GLU A 1 102 ? 6.586 5.445 -9.891 1 97.56 102 GLU A CA 1
ATOM 803 C C . GLU A 1 102 ? 8.094 5.426 -9.648 1 97.56 102 GLU A C 1
ATOM 805 O O . GLU A 1 102 ? 8.766 4.449 -9.977 1 97.56 102 GLU A O 1
ATOM 810 N N . TYR A 1 103 ? 8.594 6.465 -9.07 1 98.5 103 TYR A N 1
ATOM 811 C CA . TYR A 1 103 ? 10.031 6.586 -8.859 1 98.5 103 TYR A CA 1
ATOM 812 C C . TYR A 1 103 ? 10.531 5.535 -7.875 1 98.5 103 TYR A C 1
ATOM 814 O O . TYR A 1 103 ? 11.555 4.895 -8.102 1 98.5 103 TYR A O 1
ATOM 822 N N . ILE A 1 104 ? 9.82 5.367 -6.801 1 98.5 104 ILE A N 1
ATOM 823 C CA . ILE A 1 104 ? 10.242 4.445 -5.754 1 98.5 104 ILE A CA 1
ATOM 824 C C . ILE A 1 104 ? 10.242 3.018 -6.297 1 98.5 104 ILE A C 1
ATOM 826 O O . ILE A 1 104 ? 11.164 2.244 -6.023 1 98.5 104 ILE A O 1
ATOM 830 N N . THR A 1 105 ? 9.234 2.656 -7.062 1 97.75 105 THR A N 1
ATOM 831 C CA . THR A 1 105 ? 9.164 1.328 -7.66 1 97.75 105 THR A CA 1
ATOM 832 C C . THR A 1 105 ? 10.312 1.125 -8.648 1 97.75 105 THR A C 1
ATOM 834 O O . THR A 1 105 ? 10.938 0.062 -8.672 1 97.75 105 THR A O 1
ATOM 837 N N . LYS A 1 106 ? 10.57 2.148 -9.414 1 97.62 106 LYS A N 1
ATOM 838 C CA . LYS A 1 106 ? 11.633 2.076 -10.414 1 97.62 106 LYS A CA 1
ATOM 839 C C . LYS A 1 106 ? 12.992 1.888 -9.742 1 97.62 106 LYS A C 1
ATOM 841 O O . LYS A 1 106 ? 13.789 1.041 -10.164 1 97.62 106 LYS A O 1
ATOM 846 N N . ILE A 1 107 ? 13.305 2.678 -8.703 1 98.19 107 ILE A N 1
ATOM 847 C CA . ILE A 1 107 ? 14.633 2.57 -8.109 1 98.19 107 ILE A CA 1
ATOM 848 C C . ILE A 1 107 ? 14.758 1.245 -7.363 1 98.19 107 ILE A C 1
ATOM 850 O O . ILE A 1 107 ? 15.844 0.679 -7.27 1 98.19 107 ILE A O 1
ATOM 854 N N . LEU A 1 108 ? 13.656 0.728 -6.832 1 98.25 108 LEU A N 1
ATOM 855 C CA . LEU A 1 108 ? 13.695 -0.609 -6.25 1 98.25 108 LEU A CA 1
ATOM 856 C C . LEU A 1 108 ? 14.062 -1.649 -7.301 1 98.25 108 LEU A C 1
ATOM 858 O O . LEU A 1 108 ? 14.906 -2.516 -7.055 1 98.25 108 LEU A O 1
ATOM 862 N N . SER A 1 109 ? 13.477 -1.532 -8.461 1 96.56 109 SER A N 1
ATOM 863 C CA . SER A 1 109 ? 13.719 -2.488 -9.539 1 96.56 109 SER A CA 1
ATOM 864 C C . SER A 1 109 ? 15.172 -2.463 -9.984 1 96.56 109 SER A C 1
ATOM 866 O O . SER A 1 109 ? 15.75 -3.508 -10.289 1 96.56 109 SER A O 1
ATOM 868 N N . VAL A 1 110 ? 15.758 -1.319 -9.992 1 96.75 110 VAL A N 1
ATOM 869 C CA . VAL A 1 110 ? 17.094 -1.148 -10.555 1 96.75 110 VAL A CA 1
ATOM 870 C C . VAL A 1 110 ? 18.141 -1.355 -9.469 1 96.75 110 VAL A C 1
ATOM 872 O O . VAL A 1 110 ? 19.156 -2.01 -9.695 1 96.75 110 VAL A O 1
ATOM 875 N N . HIS A 1 111 ? 17.891 -0.828 -8.281 1 97.31 111 HIS A N 1
ATOM 876 C CA . HIS A 1 111 ? 18.922 -0.746 -7.262 1 97.31 111 HIS A CA 1
ATOM 877 C C . HIS A 1 111 ? 18.625 -1.669 -6.086 1 97.31 111 HIS A C 1
ATOM 879 O O . HIS A 1 111 ? 19.438 -1.819 -5.18 1 97.31 111 HIS A O 1
ATOM 885 N N . GLY A 1 112 ? 17.484 -2.334 -6.035 1 96.12 112 GLY A N 1
ATOM 886 C CA . GLY A 1 112 ? 17.016 -3.086 -4.883 1 96.12 112 GLY A CA 1
ATOM 887 C C . GLY A 1 112 ? 17.969 -4.188 -4.461 1 96.12 112 GLY A C 1
ATOM 888 O O . GLY A 1 112 ? 18.109 -4.48 -3.271 1 96.12 112 GLY A O 1
ATOM 889 N N . VAL A 1 113 ? 18.641 -4.785 -5.402 1 94.56 113 VAL A N 1
ATOM 890 C CA . VAL A 1 113 ? 19.547 -5.898 -5.129 1 94.56 113 VAL A CA 1
ATOM 891 C C . VAL A 1 113 ? 20.734 -5.414 -4.289 1 94.56 113 VAL A C 1
ATOM 893 O O . VAL A 1 113 ? 21.172 -6.109 -3.377 1 94.56 113 VAL A O 1
ATOM 896 N N . ASN A 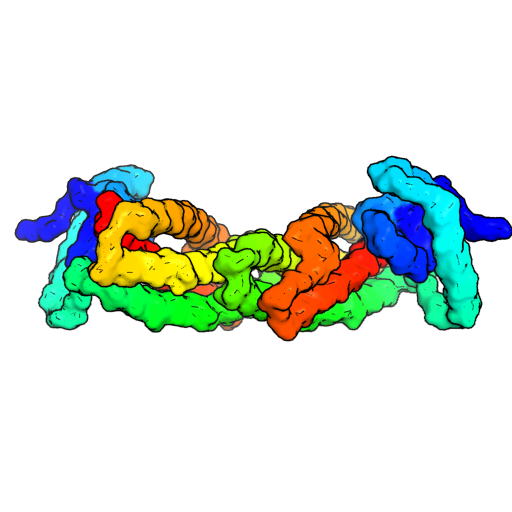1 114 ? 21.172 -4.238 -4.535 1 95.5 114 ASN A N 1
ATOM 897 C CA . ASN A 1 114 ? 22.328 -3.689 -3.844 1 95.5 114 ASN A CA 1
ATOM 898 C C . ASN A 1 114 ? 21.922 -2.797 -2.676 1 95.5 114 ASN A C 1
ATOM 900 O O . ASN A 1 114 ? 22.766 -2.424 -1.85 1 95.5 114 ASN A O 1
ATOM 904 N N . HIS A 1 115 ? 20.688 -2.418 -2.689 1 96.81 115 HIS A N 1
ATOM 905 C CA . HIS A 1 115 ? 20.156 -1.544 -1.65 1 96.81 115 HIS A CA 1
ATOM 906 C C . HIS A 1 115 ? 18.844 -2.102 -1.076 1 96.81 115 HIS A C 1
ATOM 908 O O . HIS A 1 115 ? 17.766 -1.591 -1.369 1 96.81 115 HIS A O 1
ATOM 914 N N . GLU A 1 116 ? 18.984 -2.934 -0.136 1 95.88 116 GLU A N 1
ATOM 915 C CA . GLU A 1 116 ? 17.859 -3.709 0.371 1 95.88 116 GLU A CA 1
ATOM 916 C C . GLU A 1 116 ? 16.891 -2.828 1.154 1 95.88 116 GLU A C 1
ATOM 918 O O . GLU A 1 116 ? 15.711 -3.17 1.306 1 95.88 116 GLU A O 1
ATOM 923 N N . GLU A 1 117 ? 17.422 -1.705 1.658 1 97.69 117 GLU A N 1
ATOM 924 C CA . GLU A 1 117 ? 16.547 -0.797 2.396 1 97.69 117 GLU A CA 1
ATOM 925 C C . GLU A 1 117 ? 15.422 -0.273 1.512 1 97.69 117 GLU A C 1
ATOM 927 O O . GLU A 1 117 ? 14.391 0.185 2.014 1 97.69 117 GLU A O 1
ATOM 932 N N . LEU A 1 118 ? 15.625 -0.366 0.144 1 98.56 118 LEU A N 1
ATOM 933 C CA . LEU A 1 118 ? 14.625 0.149 -0.79 1 98.56 118 LEU A CA 1
ATOM 934 C C . LEU A 1 118 ? 13.352 -0.679 -0.732 1 98.56 118 LEU A C 1
ATOM 936 O O . LEU A 1 118 ? 12.266 -0.179 -1.047 1 98.56 118 LEU A O 1
ATOM 940 N N . PHE A 1 119 ? 13.438 -1.95 -0.34 1 98.5 119 PHE A N 1
ATOM 941 C CA . PHE A 1 119 ? 12.227 -2.746 -0.15 1 98.5 119 PHE A CA 1
ATOM 942 C C . PHE A 1 119 ? 11.375 -2.172 0.973 1 98.5 119 PHE A C 1
ATOM 944 O O . PHE A 1 119 ? 10.148 -2.074 0.841 1 98.5 119 PHE A O 1
ATOM 951 N N . LYS A 1 120 ? 12.023 -1.806 2.029 1 98.56 120 LYS A N 1
ATOM 952 C CA . LYS A 1 120 ? 11.305 -1.206 3.148 1 98.56 120 LYS A CA 1
ATOM 953 C C . LYS A 1 120 ? 10.773 0.176 2.783 1 98.56 120 LYS A C 1
ATOM 955 O O . LYS A 1 120 ? 9.648 0.533 3.156 1 98.56 120 LYS A O 1
ATOM 960 N N . VAL A 1 121 ? 11.578 0.97 2.062 1 98.81 121 VAL A N 1
ATOM 961 C CA . VAL A 1 121 ? 11.141 2.283 1.604 1 98.81 121 VAL A CA 1
ATOM 962 C C . VAL A 1 121 ? 9.867 2.139 0.766 1 98.81 121 VAL A C 1
ATOM 964 O O . VAL A 1 121 ? 8.891 2.863 0.975 1 98.81 121 VAL A O 1
ATOM 967 N N . HIS A 1 122 ? 9.914 1.201 -0.172 1 98.88 122 HIS A N 1
ATOM 968 C CA . HIS A 1 122 ? 8.789 0.93 -1.055 1 98.88 122 HIS A CA 1
ATOM 969 C C . HIS A 1 122 ? 7.543 0.559 -0.257 1 98.88 122 HIS A C 1
ATOM 971 O O . HIS A 1 122 ? 6.465 1.108 -0.491 1 98.88 122 HIS A O 1
ATOM 977 N N . LYS A 1 123 ? 7.66 -0.28 0.703 1 98.75 123 LYS A N 1
ATOM 978 C CA . LYS A 1 123 ? 6.539 -0.739 1.516 1 98.75 123 LYS A CA 1
ATOM 979 C C . LYS A 1 123 ? 5.969 0.398 2.357 1 98.75 123 LYS A C 1
ATOM 981 O O . LYS A 1 123 ? 4.754 0.589 2.412 1 98.75 123 LYS A O 1
ATOM 986 N N . LEU A 1 124 ? 6.828 1.135 3.018 1 98.81 124 LEU A N 1
ATOM 987 C CA . LEU A 1 124 ? 6.402 2.234 3.877 1 98.81 124 LEU A CA 1
ATOM 988 C C . LEU A 1 124 ? 5.684 3.309 3.066 1 98.81 124 LEU A C 1
ATOM 990 O O . LEU A 1 124 ? 4.605 3.766 3.453 1 98.81 124 LEU A O 1
ATOM 994 N N . PHE A 1 125 ? 6.258 3.635 1.919 1 98.94 125 PHE A N 1
ATOM 995 C CA . PHE A 1 125 ? 5.648 4.684 1.11 1 98.94 125 PHE A CA 1
ATOM 996 C C . PHE A 1 125 ? 4.273 4.258 0.613 1 98.94 125 PHE A C 1
ATOM 998 O O . PHE A 1 125 ? 3.32 5.035 0.664 1 98.94 125 PHE A O 1
ATOM 1005 N N . HIS A 1 126 ? 4.176 3.119 0.109 1 98.75 126 HIS A N 1
ATOM 1006 C CA . HIS A 1 126 ? 2.895 2.721 -0.465 1 98.75 126 HIS A CA 1
ATOM 1007 C C . HIS A 1 126 ? 1.849 2.496 0.622 1 98.75 126 HIS A C 1
ATOM 1009 O O . HIS A 1 126 ? 0.655 2.701 0.393 1 98.75 126 HIS A O 1
ATOM 1015 N N . SER A 1 127 ? 2.279 2.084 1.823 1 98.69 127 SER A N 1
ATOM 1016 C CA . SER A 1 127 ? 1.359 2.094 2.957 1 98.69 127 SER A CA 1
ATOM 1017 C C . SER A 1 127 ? 0.87 3.506 3.258 1 98.69 127 SER A C 1
ATOM 1019 O O . SER A 1 127 ? -0.324 3.723 3.477 1 98.69 127 SER A O 1
ATOM 1021 N N . LEU A 1 128 ? 1.779 4.426 3.277 1 98.81 128 LEU A N 1
ATOM 1022 C CA . LEU A 1 128 ? 1.438 5.824 3.506 1 98.81 128 LEU A CA 1
ATOM 1023 C C . LEU A 1 128 ? 0.476 6.332 2.438 1 98.81 128 LEU A C 1
ATOM 1025 O O . LEU A 1 128 ? -0.537 6.957 2.756 1 98.81 128 LEU A O 1
ATOM 1029 N N . LYS A 1 129 ? 0.834 6.055 1.18 1 98.69 129 LYS A N 1
ATOM 1030 C CA . LYS A 1 129 ? 0.002 6.488 0.061 1 98.69 129 LYS A CA 1
ATOM 1031 C C . LYS A 1 129 ? -1.419 5.945 0.192 1 98.69 129 LYS A C 1
ATOM 1033 O O . LYS A 1 129 ? -2.389 6.684 0.001 1 98.69 129 LYS A O 1
ATOM 1038 N N . THR A 1 130 ? -1.538 4.668 0.529 1 98.5 130 THR A N 1
ATOM 1039 C CA . THR A 1 130 ? -2.842 4.035 0.689 1 98.5 130 THR A CA 1
ATOM 1040 C C . THR A 1 130 ? -3.633 4.699 1.812 1 98.5 130 THR A C 1
ATOM 1042 O O . THR A 1 130 ? -4.809 5.023 1.641 1 98.5 130 THR A O 1
ATOM 1045 N N . GLU A 1 131 ? -2.951 4.941 2.898 1 98.19 131 GLU A N 1
ATOM 1046 C CA . GLU A 1 131 ? -3.604 5.57 4.043 1 98.19 131 GLU A CA 1
ATOM 1047 C C . GLU A 1 131 ? -4.047 6.992 3.713 1 98.19 131 GLU A C 1
ATOM 1049 O O . GLU A 1 131 ? -5.141 7.41 4.09 1 98.19 131 GLU A O 1
ATOM 1054 N N . LEU A 1 132 ? -3.223 7.688 3.027 1 98.69 132 LEU A N 1
ATOM 1055 C CA . LEU A 1 132 ? -3.533 9.078 2.701 1 98.69 132 LEU A CA 1
ATOM 1056 C C . LEU A 1 132 ? -4.707 9.156 1.729 1 98.69 132 LEU A C 1
ATOM 1058 O O . LEU A 1 132 ? -5.543 10.055 1.833 1 98.69 132 LEU A O 1
ATOM 1062 N N . GLU A 1 133 ? -4.77 8.258 0.8 1 98.06 133 GLU A N 1
ATOM 1063 C CA . GLU A 1 133 ? -5.871 8.25 -0.156 1 98.06 133 GLU A CA 1
ATOM 1064 C C . GLU A 1 133 ? -7.215 8.062 0.549 1 98.06 133 GLU A C 1
ATOM 1066 O O . GLU A 1 133 ? -8.188 8.758 0.238 1 98.06 133 GLU A O 1
ATOM 1071 N N . GLN A 1 134 ? -7.246 7.199 1.516 1 98.12 134 GLN A N 1
ATOM 1072 C CA . GLN A 1 134 ? -8.461 7.008 2.295 1 98.12 134 GLN A CA 1
ATOM 1073 C C . GLN A 1 134 ? -8.727 8.211 3.201 1 98.12 134 GLN A C 1
ATOM 1075 O O . GLN A 1 134 ? -9.875 8.633 3.352 1 98.12 134 GLN A O 1
ATOM 1080 N N . HIS A 1 135 ? -7.656 8.695 3.764 1 98.56 135 HIS A N 1
ATOM 1081 C CA . HIS A 1 135 ? -7.711 9.836 4.672 1 98.56 135 HIS A CA 1
ATOM 1082 C C . HIS A 1 135 ? -8.344 11.047 3.994 1 98.56 135 HI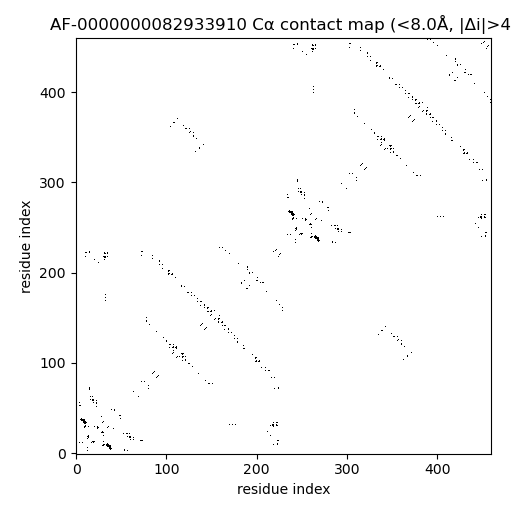S A C 1
ATOM 1084 O O . HIS A 1 135 ? -9.227 11.688 4.559 1 98.56 135 HIS A O 1
ATOM 1090 N N . PHE A 1 136 ? -7.953 11.328 2.775 1 98.56 136 PHE A N 1
ATOM 1091 C CA . PHE A 1 136 ? -8.477 12.469 2.037 1 98.56 136 PHE A CA 1
ATOM 1092 C C . PHE A 1 136 ? -9.961 12.305 1.749 1 98.56 136 PHE A C 1
ATOM 1094 O O . PHE A 1 136 ? -10.734 13.258 1.85 1 98.56 136 PHE A O 1
ATOM 1101 N N . ILE A 1 137 ? -10.336 11.117 1.453 1 97.44 137 ILE A N 1
ATOM 1102 C CA . ILE A 1 137 ? -11.742 10.844 1.155 1 97.44 137 ILE A CA 1
ATOM 1103 C C . ILE A 1 137 ? -12.586 11.078 2.404 1 97.44 137 ILE A C 1
ATOM 1105 O O . ILE A 1 137 ? -13.633 11.727 2.338 1 97.44 137 ILE A O 1
ATOM 1109 N N . LYS A 1 138 ? -12.195 10.609 3.551 1 98.12 138 LYS A N 1
ATOM 1110 C CA . LYS A 1 138 ? -12.93 10.797 4.797 1 98.12 138 LYS A CA 1
ATOM 1111 C C . LYS A 1 138 ? -13.078 12.273 5.133 1 98.12 138 LYS A C 1
ATOM 1113 O O . LYS A 1 138 ? -14.148 12.719 5.539 1 98.12 138 LYS A O 1
ATOM 1118 N N . GLU A 1 139 ? -12.039 13 4.902 1 98.69 139 GLU A N 1
ATOM 1119 C CA . GLU A 1 139 ? -12.086 14.43 5.203 1 98.69 139 GLU A CA 1
ATOM 1120 C C . GLU A 1 139 ? -12.969 15.172 4.203 1 98.69 139 GLU A C 1
ATOM 1122 O O . GLU A 1 139 ? -13.828 15.961 4.598 1 98.69 139 GLU A O 1
ATOM 1127 N N . GLU A 1 140 ? -12.789 14.883 2.973 1 98.38 140 GLU A N 1
ATOM 1128 C CA . GLU A 1 140 ? -13.422 15.648 1.906 1 98.38 140 GLU A CA 1
ATOM 1129 C C . GLU A 1 140 ? -14.906 15.297 1.781 1 98.38 140 GLU A C 1
ATOM 1131 O O . GLU A 1 140 ? -15.727 16.156 1.465 1 98.38 140 GLU A O 1
ATOM 1136 N N . GLU A 1 141 ? -15.234 14.07 2.088 1 97.12 141 GLU A N 1
ATOM 1137 C CA . GLU A 1 141 ? -16.594 13.625 1.811 1 97.12 141 GLU A CA 1
ATOM 1138 C C . GLU A 1 141 ? -17.422 13.539 3.092 1 97.12 141 GLU A C 1
ATOM 1140 O O . GLU A 1 141 ? -18.656 13.469 3.039 1 97.12 141 GLU A O 1
ATOM 1145 N N . ILE A 1 142 ? -16.75 13.594 4.207 1 97.31 142 ILE A N 1
ATOM 1146 C CA . ILE A 1 142 ? -17.5 13.422 5.449 1 97.31 142 ILE A CA 1
ATOM 1147 C C . ILE A 1 142 ? -17.203 14.578 6.398 1 97.31 142 ILE A C 1
ATOM 1149 O O . ILE A 1 142 ? -18.031 15.477 6.586 1 97.31 142 ILE A O 1
ATOM 1153 N N . LEU A 1 143 ? -15.984 14.719 6.828 1 98.56 143 LEU A N 1
ATOM 1154 C CA . LEU A 1 143 ? -15.633 15.609 7.926 1 98.56 143 LEU A CA 1
ATOM 1155 C C . LEU A 1 143 ? -15.852 17.062 7.535 1 98.56 143 LEU A C 1
ATOM 1157 O O . LEU A 1 143 ? -16.547 17.812 8.242 1 98.56 143 LEU A O 1
ATOM 1161 N N . PHE A 1 144 ? -15.266 17.531 6.398 1 98.81 144 PHE A N 1
ATOM 1162 C CA . PHE A 1 144 ? -15.289 18.938 6.031 1 98.81 144 PHE A CA 1
ATOM 1163 C C . PHE A 1 144 ? -16.703 19.391 5.699 1 98.81 144 PHE A C 1
ATOM 1165 O O . PHE A 1 144 ? -17.141 20.469 6.137 1 98.81 144 PHE A O 1
ATOM 1172 N N . PRO A 1 145 ? -17.484 18.531 4.965 1 98.06 145 PRO A N 1
ATOM 1173 C CA . PRO A 1 145 ? -18.875 18.922 4.742 1 98.06 145 PRO A CA 1
ATOM 1174 C C . PRO A 1 145 ? -19.672 19.062 6.043 1 98.06 145 PRO A C 1
ATOM 1176 O O . PRO A 1 145 ? -20.469 19.984 6.188 1 98.06 145 PRO A O 1
ATOM 1179 N N . VAL A 1 146 ? -19.453 18.203 7.016 1 98.19 146 VAL A N 1
ATOM 1180 C CA . VAL A 1 146 ? -20.188 18.25 8.273 1 98.19 146 VAL A CA 1
ATOM 1181 C C . VAL A 1 146 ? -19.75 19.469 9.078 1 98.19 146 VAL A C 1
ATOM 1183 O O . VAL A 1 146 ? -20.578 20.094 9.766 1 98.19 146 VAL A O 1
ATOM 1186 N N . ILE A 1 147 ? -18.531 19.844 8.984 1 98.5 147 ILE A N 1
ATOM 1187 C CA . ILE A 1 147 ? -18.031 21.031 9.648 1 98.5 147 ILE A CA 1
ATOM 1188 C C . ILE A 1 147 ? -18.719 22.281 9.062 1 98.5 147 ILE A C 1
ATOM 1190 O O . ILE A 1 147 ? -19.172 23.141 9.805 1 98.5 147 ILE A O 1
ATOM 1194 N N . LYS A 1 148 ? -18.766 22.312 7.77 1 97.81 148 LYS A N 1
ATOM 1195 C CA . LYS A 1 148 ? -19.406 23.438 7.113 1 97.81 148 LYS A CA 1
ATOM 1196 C C . LYS A 1 148 ? -20.891 23.516 7.48 1 97.81 148 LYS A C 1
ATOM 1198 O O . LYS A 1 148 ? -21.422 24.609 7.695 1 97.81 148 LYS A O 1
ATOM 1203 N N . GLN A 1 149 ? -21.531 22.375 7.582 1 97.69 149 GLN A N 1
ATOM 1204 C CA . GLN A 1 149 ? -22.938 22.328 8 1 97.69 149 GLN A CA 1
ATOM 1205 C C . GLN A 1 149 ? -23.094 22.828 9.438 1 97.69 149 GLN A C 1
ATOM 1207 O O . GLN A 1 149 ? -24.016 23.594 9.734 1 97.69 149 GLN A O 1
ATOM 1212 N N . TYR A 1 150 ? -22.234 22.406 10.25 1 97.94 150 TYR A N 1
ATOM 1213 C CA . TYR A 1 150 ? -22.266 22.812 11.656 1 97.94 150 TYR A CA 1
ATOM 1214 C C . TYR A 1 150 ? -22.094 24.312 11.805 1 97.94 150 TYR A C 1
ATOM 1216 O O . TYR A 1 150 ? -22.766 24.953 12.617 1 97.94 150 TYR A O 1
ATOM 1224 N N . ASP A 1 151 ? -21.172 24.875 11.023 1 96.19 151 ASP A N 1
ATOM 1225 C CA . ASP A 1 151 ? -20.906 26.312 11.102 1 96.19 151 ASP A CA 1
ATOM 1226 C C . ASP A 1 151 ? -22.141 27.109 10.672 1 96.19 151 ASP A C 1
ATOM 1228 O O . ASP A 1 151 ? -22.406 28.188 11.203 1 96.19 151 ASP A O 1
ATOM 1232 N N . ALA A 1 152 ? -22.891 26.531 9.75 1 96.31 152 ALA A N 1
ATOM 1233 C CA . ALA A 1 152 ? -24.094 27.188 9.258 1 96.31 152 ALA A CA 1
ATOM 1234 C C . ALA A 1 152 ? -25.234 27.047 10.25 1 96.31 152 ALA A C 1
ATOM 1236 O O . ALA A 1 152 ? -25.984 28 10.492 1 96.31 152 ALA A O 1
ATOM 1237 N N . LYS A 1 153 ? -25.453 25.844 10.781 1 97.62 153 LYS A N 1
ATOM 1238 C CA . LYS A 1 153 ? -26.516 25.547 11.734 1 97.62 153 LYS A CA 1
ATOM 1239 C C . LYS A 1 153 ? -26.047 24.562 12.797 1 97.62 153 LYS A C 1
ATOM 1241 O O . LYS A 1 153 ? -26.328 23.359 12.711 1 97.62 153 LYS A O 1
ATOM 1246 N N . PRO A 1 154 ? -25.469 25.078 13.859 1 97 154 PRO A N 1
ATOM 1247 C CA . PRO A 1 154 ? -24.906 24.203 14.883 1 97 154 PRO A CA 1
ATOM 1248 C C . PRO A 1 154 ? -25.938 23.281 15.523 1 97 154 PRO A C 1
ATOM 1250 O O . PRO A 1 154 ? -27.094 23.688 15.719 1 97 154 PRO A O 1
ATOM 1253 N N . SER A 1 155 ? -25.594 22.062 15.688 1 97.38 155 SER A N 1
ATOM 1254 C CA . SER A 1 155 ? -26.406 21.078 16.406 1 97.38 155 SER A CA 1
ATOM 1255 C C . SER A 1 155 ? -25.516 20.062 17.125 1 97.38 155 SER A C 1
ATOM 1257 O O . SER A 1 155 ? -24.391 19.797 16.703 1 97.38 155 SER A O 1
ATOM 1259 N N . GLU A 1 156 ? -26.078 19.562 18.141 1 97.56 156 GLU A N 1
ATOM 1260 C CA . GLU A 1 156 ? -25.344 18.594 18.922 1 97.56 156 GLU A CA 1
ATOM 1261 C C . GLU A 1 156 ? -25.031 17.328 18.109 1 97.56 156 GLU A C 1
ATOM 1263 O O . GLU A 1 156 ? -23.969 16.734 18.266 1 97.56 156 GLU A O 1
ATOM 1268 N N . GLU A 1 157 ? -25.938 17 17.328 1 97.62 157 GLU A N 1
ATOM 1269 C CA . GLU A 1 157 ? -25.766 15.836 16.484 1 97.62 157 GLU A CA 1
ATOM 1270 C C . GLU A 1 157 ? -24.594 16.016 15.508 1 97.62 157 GLU A C 1
ATOM 1272 O O . GLU A 1 157 ? -23.781 15.102 15.336 1 97.62 157 GLU A O 1
ATOM 1277 N N . LEU A 1 158 ? -24.531 17.125 14.93 1 97.75 158 LEU A N 1
ATOM 1278 C CA . LEU A 1 158 ? -23.453 17.422 14 1 97.75 158 LEU A CA 1
ATOM 1279 C C . LEU A 1 158 ? -22.109 17.484 14.719 1 97.75 158 LEU A C 1
ATOM 1281 O O . LEU A 1 158 ? -21.094 16.984 14.203 1 97.75 158 LEU A O 1
ATOM 1285 N N . LEU A 1 159 ? -22.141 18.078 15.867 1 98.19 159 LEU A N 1
ATOM 1286 C CA . LEU A 1 159 ? -20.906 18.172 16.641 1 98.19 159 LEU A CA 1
ATOM 1287 C C . LEU A 1 159 ? -20.391 16.781 17.016 1 98.19 159 LEU A C 1
ATOM 1289 O O . LEU A 1 159 ? -19.188 16.531 16.938 1 98.19 159 LEU A O 1
ATOM 1293 N N . ASP A 1 160 ? -21.297 15.922 17.391 1 98.12 160 ASP A N 1
ATOM 1294 C CA . ASP A 1 160 ? -20.922 14.547 17.719 1 98.12 160 ASP A CA 1
ATOM 1295 C C . ASP A 1 160 ? -20.297 13.836 16.516 1 98.12 160 ASP A C 1
ATOM 1297 O O . ASP A 1 160 ? -19.312 13.109 16.656 1 98.12 160 ASP A O 1
ATOM 1301 N N . LYS A 1 161 ? -20.891 14.008 15.398 1 97.75 161 LYS A N 1
ATOM 1302 C CA . LYS A 1 161 ? -20.359 13.422 14.164 1 97.75 161 LYS A CA 1
ATOM 1303 C C . LYS A 1 161 ? -18.969 13.969 13.836 1 97.75 161 LYS A C 1
ATOM 1305 O O . LYS A 1 161 ? -18.078 13.219 13.461 1 97.75 161 LYS A O 1
ATOM 1310 N N . ILE A 1 162 ? -18.781 15.227 14 1 98.5 162 ILE A N 1
ATOM 1311 C CA . ILE A 1 162 ? -17.484 15.859 13.773 1 98.5 162 ILE A CA 1
ATOM 1312 C C . ILE A 1 162 ? -16.438 15.242 14.688 1 98.5 162 ILE A C 1
ATOM 1314 O O . ILE A 1 162 ? -15.375 14.82 14.234 1 98.5 162 ILE A O 1
ATOM 1318 N N . LYS A 1 163 ? -16.75 15.156 15.914 1 98.31 163 LYS A N 1
ATOM 1319 C CA . LYS A 1 163 ? -15.797 14.656 16.891 1 98.31 163 LYS A CA 1
ATOM 1320 C C . LYS A 1 163 ? -15.383 13.227 16.578 1 98.31 163 LYS A C 1
ATOM 1322 O O . LYS A 1 163 ? -14.211 12.859 16.734 1 98.31 163 LYS A O 1
ATOM 1327 N N . LYS A 1 164 ? -16.297 12.477 16.172 1 97.94 164 LYS A N 1
ATOM 1328 C CA . LYS A 1 164 ? -16.016 11.078 15.844 1 97.94 164 LYS A CA 1
ATOM 1329 C C . LYS A 1 164 ? -15.062 10.977 14.664 1 97.94 164 LYS A C 1
ATOM 1331 O O . LYS A 1 164 ? -14.047 10.273 14.742 1 97.94 164 LYS A O 1
ATOM 1336 N N . VAL A 1 165 ? -15.344 11.672 13.594 1 97.88 165 VAL A N 1
ATOM 1337 C CA . VAL A 1 165 ? -14.516 11.594 12.398 1 97.88 165 VAL A CA 1
ATOM 1338 C C . VAL A 1 165 ? -13.172 12.273 12.656 1 97.88 165 VAL A C 1
ATOM 1340 O O . VAL A 1 165 ? -12.133 11.82 12.156 1 97.88 165 VAL A O 1
ATOM 1343 N N . MET A 1 166 ? -13.195 13.352 13.406 1 97.88 166 MET A N 1
ATOM 1344 C CA . MET A 1 166 ? -11.969 14.039 13.789 1 97.88 166 MET A CA 1
ATOM 1345 C C . MET A 1 166 ? -11.016 13.102 14.523 1 97.88 166 MET A C 1
ATOM 1347 O O . MET A 1 166 ? -9.82 13.078 14.242 1 97.88 166 MET A O 1
ATOM 1351 N N . GLN A 1 167 ? -11.547 12.359 15.453 1 97.69 167 GLN A N 1
ATOM 1352 C CA . GLN A 1 167 ? -10.719 11.422 16.203 1 97.69 167 GLN A CA 1
ATOM 1353 C C . GLN A 1 167 ? -10.102 10.375 15.281 1 97.69 167 GLN A C 1
ATOM 1355 O O . GLN A 1 167 ? -8.922 10.055 15.398 1 97.69 167 GLN A O 1
ATOM 1360 N N . GLU A 1 168 ? -10.891 9.867 14.438 1 97.75 168 GLU A N 1
ATOM 1361 C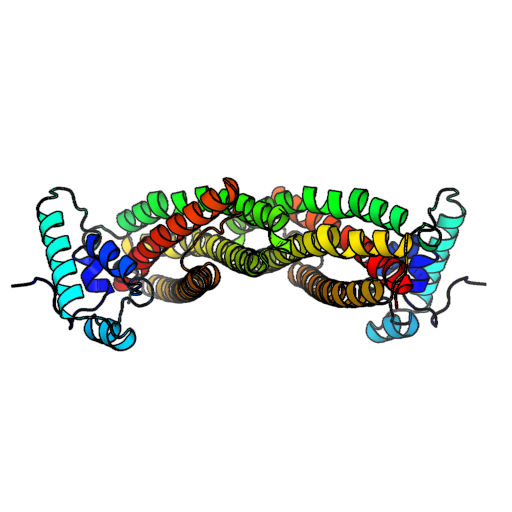 CA . GLU A 1 168 ? -10.406 8.875 13.477 1 97.75 168 GLU A CA 1
ATOM 1362 C C . GLU A 1 168 ? -9.289 9.445 12.609 1 97.75 168 GLU A C 1
ATOM 1364 O O . GLU A 1 168 ? -8.242 8.812 12.438 1 97.75 168 GLU A O 1
ATOM 1369 N N . THR A 1 169 ? -9.492 10.586 12.047 1 97.94 169 THR A N 1
ATOM 1370 C CA . THR A 1 169 ? -8.508 11.18 11.141 1 97.94 169 THR A CA 1
ATOM 1371 C C . THR A 1 169 ? -7.258 11.609 11.898 1 97.94 169 THR A C 1
ATOM 1373 O O . THR A 1 169 ? -6.152 11.555 11.367 1 97.94 169 THR A O 1
ATOM 1376 N N . GLU A 1 170 ? -7.402 12.008 13.164 1 97.44 170 GLU A N 1
ATOM 1377 C CA . GLU A 1 170 ? -6.234 12.305 13.984 1 97.44 170 GLU A CA 1
ATOM 1378 C C . GLU A 1 170 ? -5.395 11.055 14.227 1 97.44 170 GLU A C 1
ATOM 1380 O O . GLU A 1 170 ? -4.164 11.117 14.211 1 97.44 170 GLU A O 1
ATOM 1385 N N . ASP A 1 171 ? -6.074 9.961 14.492 1 97.88 171 ASP A N 1
ATOM 1386 C CA . ASP A 1 171 ? -5.355 8.695 14.617 1 97.88 171 ASP A CA 1
ATOM 1387 C C . ASP A 1 171 ? -4.57 8.375 13.352 1 97.88 171 ASP A C 1
ATOM 1389 O O . ASP A 1 171 ? -3.439 7.891 13.422 1 97.88 171 ASP A O 1
ATOM 1393 N N . GLU A 1 172 ? -5.184 8.609 12.242 1 98.25 172 GLU A N 1
ATOM 1394 C CA . GLU A 1 172 ? -4.523 8.383 10.961 1 98.25 172 GLU A CA 1
ATOM 1395 C C . GLU A 1 172 ? -3.322 9.312 10.789 1 98.25 172 GLU A C 1
ATOM 1397 O O . GLU A 1 172 ? -2.301 8.906 10.227 1 98.25 172 GLU A O 1
ATOM 1402 N N . HIS A 1 173 ? -3.41 10.578 11.266 1 98.44 173 HIS A N 1
ATOM 1403 C CA . HIS A 1 173 ? -2.271 11.492 11.273 1 98.44 173 HIS A CA 1
ATOM 1404 C C . HIS A 1 173 ? -1.098 10.898 12.047 1 98.44 173 HIS A C 1
ATOM 1406 O O . HIS A 1 173 ? 0.048 10.977 11.602 1 98.44 173 HIS A O 1
ATOM 1412 N N . ASP A 1 174 ? -1.396 10.336 13.188 1 97.38 174 ASP A N 1
ATOM 1413 C CA . ASP A 1 174 ? -0.351 9.719 14 1 97.38 174 ASP A CA 1
ATOM 1414 C C . ASP A 1 174 ? 0.331 8.578 13.242 1 97.38 174 ASP A C 1
ATOM 1416 O O . ASP A 1 174 ? 1.559 8.469 13.25 1 97.38 174 ASP A O 1
ATOM 1420 N N . GLY A 1 175 ? -0.493 7.754 12.625 1 97.69 175 GLY A N 1
ATOM 1421 C CA . GLY A 1 175 ? 0.063 6.684 11.805 1 97.69 175 GLY A CA 1
ATOM 1422 C C . GLY A 1 175 ? 0.957 7.188 10.688 1 97.69 175 GLY A C 1
ATOM 1423 O O . GLY A 1 175 ? 2.031 6.633 10.453 1 97.69 175 GLY A O 1
ATOM 1424 N N . ALA A 1 176 ? 0.496 8.219 9.977 1 97.75 176 ALA A N 1
ATOM 1425 C CA . ALA A 1 176 ? 1.296 8.82 8.922 1 97.75 176 ALA A CA 1
ATOM 1426 C C . ALA A 1 176 ? 2.617 9.359 9.469 1 97.75 176 ALA A C 1
ATOM 1428 O O . ALA A 1 176 ? 3.672 9.156 8.859 1 97.75 176 ALA A O 1
ATOM 1429 N N . GLY A 1 177 ? 2.531 10.07 10.602 1 96.31 177 GLY A N 1
ATOM 1430 C CA . GLY A 1 177 ? 3.74 10.57 11.242 1 96.31 177 GLY A CA 1
ATOM 1431 C C . GLY A 1 177 ? 4.75 9.484 11.539 1 96.31 177 GLY A C 1
ATOM 1432 O O . GLY A 1 177 ? 5.949 9.664 11.32 1 96.31 177 GLY A O 1
ATOM 1433 N N . ASP A 1 178 ? 4.27 8.375 12.031 1 97.44 178 ASP A N 1
ATOM 1434 C CA . ASP A 1 178 ? 5.141 7.246 12.352 1 97.44 178 ASP A CA 1
ATOM 1435 C C . ASP A 1 178 ? 5.832 6.711 11.102 1 97.44 178 ASP A C 1
ATOM 1437 O O . ASP A 1 178 ? 7.023 6.395 11.133 1 97.44 178 ASP A O 1
ATOM 1441 N N . ILE A 1 179 ? 5.09 6.578 10.039 1 98.56 179 ILE A N 1
ATOM 1442 C CA . ILE A 1 179 ? 5.656 6.074 8.789 1 98.56 179 ILE A CA 1
ATOM 1443 C C . ILE A 1 179 ? 6.73 7.035 8.281 1 98.56 179 ILE A C 1
ATOM 1445 O O . ILE A 1 179 ? 7.801 6.605 7.848 1 98.56 179 ILE A O 1
ATOM 1449 N N . LEU A 1 180 ? 6.438 8.328 8.328 1 97.88 180 LEU A N 1
ATOM 1450 C CA . LEU A 1 180 ? 7.379 9.336 7.852 1 97.88 180 LEU A CA 1
ATOM 1451 C C . LEU A 1 180 ? 8.664 9.312 8.672 1 97.88 180 LEU A C 1
ATOM 1453 O O . LEU A 1 180 ? 9.758 9.445 8.125 1 97.88 180 LEU A O 1
ATOM 1457 N N . LYS A 1 181 ? 8.523 9.164 9.961 1 96.19 181 LYS A N 1
ATOM 1458 C CA . LYS A 1 181 ? 9.688 9.047 10.836 1 96.19 181 LYS A CA 1
ATOM 1459 C C . LYS A 1 181 ? 10.539 7.832 10.461 1 96.19 181 LYS A C 1
ATOM 1461 O O . LYS A 1 181 ? 11.766 7.922 10.391 1 96.19 181 LYS A O 1
ATOM 1466 N N . GLU A 1 182 ? 9.891 6.754 10.25 1 98.12 182 GLU A N 1
ATOM 1467 C CA . GLU A 1 182 ? 10.602 5.535 9.875 1 98.12 182 GLU A CA 1
ATOM 1468 C C . GLU A 1 182 ? 11.289 5.691 8.523 1 98.12 182 GLU A C 1
ATOM 1470 O O . GLU A 1 182 ? 12.406 5.211 8.328 1 98.12 182 GLU A O 1
ATOM 1475 N N . LEU A 1 183 ? 10.617 6.316 7.574 1 98.44 183 LEU A N 1
ATOM 1476 C CA . LEU A 1 183 ? 1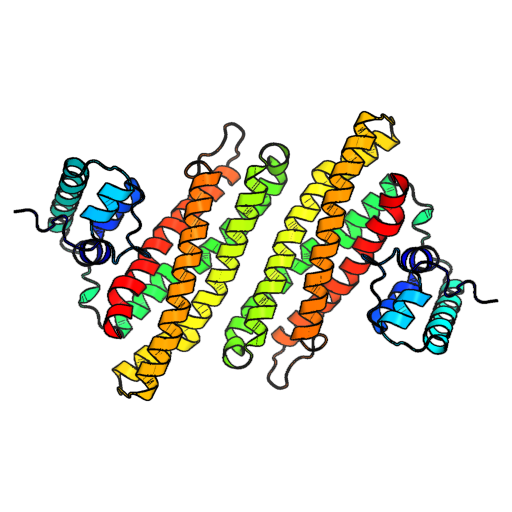1.211 6.57 6.27 1 98.44 183 LEU A CA 1
ATOM 1477 C C . LEU A 1 183 ? 12.5 7.375 6.406 1 98.44 183 LEU A C 1
ATOM 1479 O O . LEU A 1 183 ? 13.508 7.051 5.777 1 98.44 183 LEU A O 1
ATOM 1483 N N . ARG A 1 184 ? 12.461 8.414 7.211 1 96.44 184 ARG A N 1
ATOM 1484 C CA . ARG A 1 184 ? 13.656 9.227 7.438 1 96.44 184 ARG A CA 1
ATOM 1485 C C . ARG A 1 184 ? 14.789 8.383 8.008 1 96.44 184 ARG A C 1
ATOM 1487 O O . ARG A 1 184 ? 15.945 8.508 7.59 1 96.44 184 ARG A O 1
ATOM 1494 N N . LYS A 1 185 ? 14.406 7.543 8.961 1 97.19 185 LYS A N 1
ATOM 1495 C CA . LYS A 1 185 ? 15.406 6.707 9.633 1 97.19 185 LYS A CA 1
ATOM 1496 C C . LYS A 1 185 ? 16.062 5.738 8.648 1 97.19 185 LYS A C 1
ATOM 1498 O O . LYS A 1 185 ? 17.281 5.695 8.531 1 97.19 185 LYS A O 1
ATOM 1503 N N . ILE A 1 186 ? 15.289 5.039 7.836 1 97.94 186 ILE A N 1
ATOM 1504 C CA . ILE A 1 186 ? 15.82 3.941 7.031 1 97.94 186 ILE A CA 1
ATOM 1505 C C . ILE A 1 186 ? 16.547 4.5 5.812 1 97.94 186 ILE A C 1
ATOM 1507 O O . ILE A 1 186 ? 17.359 3.812 5.199 1 97.94 186 ILE A O 1
ATOM 1511 N N . THR A 1 187 ? 16.266 5.73 5.422 1 98 187 THR A N 1
ATOM 1512 C CA . THR A 1 187 ? 16.906 6.355 4.273 1 98 187 THR A CA 1
ATOM 1513 C C . THR A 1 187 ? 18.062 7.25 4.715 1 98 187 THR A C 1
ATOM 1515 O O . THR A 1 187 ? 18.672 7.93 3.893 1 98 187 THR A O 1
ATOM 1518 N N . LYS A 1 188 ? 18.297 7.293 6.059 1 96.88 188 LYS A N 1
ATOM 1519 C CA . LYS A 1 188 ? 19.312 8.18 6.621 1 96.88 188 LYS A CA 1
ATOM 1520 C C . LYS A 1 188 ? 19.078 9.625 6.184 1 96.88 188 LYS A C 1
ATOM 1522 O O . LYS A 1 188 ? 19.984 10.266 5.637 1 96.88 188 LYS A O 1
ATOM 1527 N N . ASP A 1 189 ? 17.812 10.094 6.469 1 96.38 189 ASP A N 1
ATOM 1528 C CA . ASP A 1 189 ? 17.359 11.453 6.172 1 96.38 189 ASP A CA 1
ATOM 1529 C C . ASP A 1 189 ? 17.406 11.727 4.668 1 96.38 189 ASP A C 1
ATOM 1531 O O . ASP A 1 189 ? 17.906 12.766 4.234 1 96.38 189 ASP A O 1
ATOM 1535 N N . TYR A 1 190 ? 17.016 10.672 3.84 1 97.62 190 TYR A N 1
ATOM 1536 C CA . TYR A 1 190 ? 16.875 10.734 2.389 1 97.62 190 TYR A CA 1
ATOM 1537 C C . TYR A 1 190 ? 18.219 11.023 1.727 1 97.62 190 TYR A C 1
ATOM 1539 O O . TYR A 1 190 ? 18.297 11.828 0.797 1 97.62 190 TYR A O 1
ATOM 1547 N N . SER A 1 191 ? 19.219 10.383 2.242 1 97.75 191 SER A N 1
ATOM 1548 C CA . SER A 1 191 ? 20.531 10.445 1.622 1 97.75 191 SER A CA 1
ATOM 1549 C C . SER A 1 191 ? 20.641 9.469 0.454 1 97.75 191 SER A C 1
ATOM 1551 O O . SER A 1 191 ? 20.391 8.273 0.612 1 97.75 191 SER A O 1
ATOM 1553 N N . VAL A 1 192 ? 21.031 9.977 -0.673 1 97.88 192 VAL A N 1
ATOM 1554 C CA . VAL A 1 192 ? 21.188 9.148 -1.867 1 97.88 192 VAL A CA 1
ATOM 1555 C C . VAL A 1 192 ? 22.547 8.469 -1.862 1 97.88 192 VAL A C 1
ATOM 1557 O O . VAL A 1 192 ? 23.578 9.117 -1.624 1 97.88 192 VAL A O 1
ATOM 1560 N N . PRO A 1 193 ? 22.547 7.188 -2.059 1 97.31 193 PRO A N 1
ATOM 1561 C CA . PRO A 1 193 ? 23.844 6.508 -2.1 1 97.31 193 PRO A CA 1
ATOM 1562 C C . PRO A 1 193 ? 24.688 6.91 -3.309 1 97.31 193 PRO A C 1
ATOM 1564 O O . PRO A 1 193 ? 24.172 7.496 -4.258 1 97.31 193 PRO A O 1
ATOM 1567 N N . ASP A 1 194 ? 25.984 6.512 -3.264 1 96.44 194 ASP A N 1
ATOM 1568 C CA . ASP A 1 194 ? 26.938 6.902 -4.293 1 96.44 194 ASP A CA 1
ATOM 1569 C C . ASP A 1 194 ? 26.531 6.359 -5.66 1 96.44 194 ASP A C 1
ATOM 1571 O O . ASP A 1 194 ? 26.75 7 -6.688 1 96.44 194 ASP A O 1
ATOM 1575 N N . ASP A 1 195 ? 25.953 5.262 -5.676 1 96.94 195 ASP A N 1
ATOM 1576 C CA . ASP A 1 195 ? 25.578 4.637 -6.941 1 96.94 195 ASP A CA 1
ATOM 1577 C C . ASP A 1 195 ? 24.141 4.965 -7.312 1 96.94 195 ASP A C 1
ATOM 1579 O O . ASP A 1 195 ? 23.562 4.348 -8.211 1 96.94 195 ASP A O 1
ATOM 1583 N N . GLY A 1 196 ? 23.594 5.898 -6.555 1 95.5 196 GLY A N 1
ATOM 1584 C CA . GLY A 1 196 ? 22.25 6.336 -6.902 1 95.5 196 GLY A CA 1
ATOM 1585 C C . GLY A 1 196 ? 22.188 7.102 -8.211 1 95.5 196 GLY A C 1
ATOM 1586 O O . GLY A 1 196 ? 23.125 7.84 -8.547 1 95.5 196 GLY A O 1
ATOM 1587 N N . CYS A 1 197 ? 21.125 6.98 -8.945 1 97.06 197 CYS A N 1
ATOM 1588 C CA . CYS A 1 197 ? 20.922 7.648 -10.227 1 97.06 197 CYS A CA 1
ATOM 1589 C C . CYS A 1 197 ? 20.062 8.891 -10.07 1 97.06 197 CYS A C 1
ATOM 1591 O O . CYS A 1 197 ? 19.719 9.273 -8.953 1 97.06 197 CYS A O 1
ATOM 1593 N N . THR A 1 198 ? 19.703 9.508 -11.164 1 97.56 198 THR A N 1
ATOM 1594 C CA . THR A 1 198 ? 18.891 10.719 -11.156 1 97.56 198 THR A CA 1
ATOM 1595 C C . THR A 1 198 ? 17.5 10.43 -10.602 1 97.56 198 THR A C 1
ATOM 1597 O O . THR A 1 198 ? 16.953 11.227 -9.828 1 97.56 198 THR A O 1
ATOM 1600 N N . THR A 1 199 ? 16.922 9.281 -11.008 1 98.25 199 THR A N 1
ATOM 1601 C CA . THR A 1 199 ? 15.609 8.891 -10.508 1 98.25 199 THR A CA 1
ATOM 1602 C C . THR A 1 199 ? 15.633 8.719 -8.992 1 98.25 199 THR A C 1
ATOM 1604 O O . THR A 1 199 ? 14.672 9.078 -8.312 1 98.25 199 THR A O 1
ATOM 1607 N N . PHE A 1 200 ? 16.734 8.172 -8.516 1 98.31 200 PHE A N 1
ATOM 1608 C CA . PHE A 1 200 ? 16.938 8.016 -7.078 1 98.31 200 PHE A CA 1
ATOM 1609 C C . PHE A 1 200 ? 16.859 9.367 -6.375 1 98.31 200 PHE A C 1
ATOM 1611 O O . PHE A 1 200 ? 16.141 9.523 -5.395 1 98.31 200 PHE A O 1
ATOM 1618 N N . ARG A 1 201 ? 17.516 10.289 -6.871 1 98.19 201 ARG A N 1
ATOM 1619 C CA . ARG A 1 201 ? 17.562 11.633 -6.309 1 98.19 201 ARG A CA 1
ATOM 1620 C C . ARG A 1 201 ? 16.172 12.281 -6.34 1 98.19 201 ARG A C 1
ATOM 1622 O O . ARG A 1 201 ? 15.758 12.914 -5.367 1 98.19 201 ARG A O 1
ATOM 1629 N N . LEU A 1 202 ? 15.5 12.141 -7.438 1 98.38 202 LEU A N 1
ATOM 1630 C CA . LEU A 1 202 ? 14.18 12.727 -7.59 1 98.38 202 LEU A CA 1
ATOM 1631 C C . LEU A 1 202 ? 13.195 12.109 -6.605 1 98.38 202 LEU A C 1
ATOM 1633 O O . LEU A 1 202 ? 12.375 12.812 -6.004 1 98.38 202 LEU A O 1
ATOM 1637 N N . ALA A 1 203 ? 13.266 10.773 -6.445 1 98.56 203 ALA A N 1
ATOM 1638 C CA . ALA A 1 203 ? 12.383 10.078 -5.516 1 98.56 203 ALA A CA 1
ATOM 1639 C C . ALA A 1 203 ? 12.555 10.609 -4.094 1 98.56 203 ALA A C 1
ATOM 1641 O O . ALA A 1 203 ? 11.57 10.953 -3.434 1 98.56 203 ALA A O 1
ATOM 1642 N N . TYR A 1 204 ? 13.75 10.719 -3.654 1 98.62 204 TYR A N 1
ATOM 1643 C CA . TYR A 1 204 ? 14.031 11.148 -2.289 1 98.62 204 TYR A CA 1
ATOM 1644 C C . TYR A 1 204 ? 13.695 12.625 -2.104 1 98.62 204 TYR A C 1
ATOM 1646 O O . TYR A 1 204 ? 13.211 13.031 -1.042 1 98.62 204 TYR A O 1
ATOM 1654 N N . GLN A 1 205 ? 13.953 13.383 -3.146 1 98.44 205 GLN A N 1
ATOM 1655 C CA . GLN A 1 205 ? 13.555 14.789 -3.098 1 98.44 205 GLN A CA 1
ATOM 1656 C C . GLN A 1 205 ? 12.047 14.93 -2.938 1 98.44 205 GLN A C 1
ATOM 1658 O O . GLN A 1 205 ? 11.578 15.703 -2.1 1 98.44 205 GLN A O 1
ATOM 1663 N N . GLN A 1 206 ? 11.305 14.203 -3.721 1 98.69 206 GLN A N 1
ATOM 1664 C CA . GLN A 1 206 ? 9.852 14.297 -3.656 1 98.69 206 GLN A CA 1
ATOM 1665 C C . GLN A 1 206 ? 9.32 13.758 -2.332 1 98.69 206 GLN A C 1
ATOM 1667 O O . GLN A 1 206 ? 8.328 14.258 -1.802 1 98.69 206 GLN A O 1
ATOM 1672 N N . LEU A 1 207 ? 9.984 12.742 -1.802 1 98.75 207 LEU A N 1
ATOM 1673 C CA . LEU A 1 207 ? 9.602 12.242 -0.486 1 98.75 207 LEU A CA 1
ATOM 1674 C C . LEU A 1 207 ? 9.781 13.32 0.579 1 98.75 207 LEU A C 1
ATOM 1676 O O . LEU A 1 207 ? 8.938 13.477 1.461 1 98.75 207 LEU A O 1
ATOM 1680 N N . GLN A 1 208 ? 10.844 14.031 0.491 1 97.81 208 GLN A N 1
ATOM 1681 C CA . GLN A 1 208 ? 11.094 15.125 1.422 1 97.81 208 GLN A CA 1
ATOM 1682 C C . GLN A 1 208 ? 10.039 16.219 1.285 1 97.81 208 GLN A C 1
ATOM 1684 O O . GLN A 1 208 ? 9.57 16.766 2.285 1 97.81 208 GLN A O 1
ATOM 1689 N N . GLU A 1 209 ? 9.719 16.531 0.087 1 98.12 209 GLU A N 1
ATOM 1690 C CA . GLU A 1 209 ? 8.695 17.531 -0.166 1 98.12 209 GLU A CA 1
ATOM 1691 C C . GLU A 1 209 ? 7.34 17.094 0.388 1 98.12 209 GLU A C 1
ATOM 1693 O O . GLU A 1 209 ? 6.617 17.906 0.983 1 98.12 209 GLU A O 1
ATOM 1698 N N . LEU A 1 210 ? 7.031 15.836 0.142 1 98.69 210 LEU A N 1
ATOM 1699 C CA . LEU A 1 210 ? 5.781 15.305 0.668 1 98.69 210 LEU A CA 1
ATOM 1700 C C . LEU A 1 210 ? 5.754 15.391 2.191 1 98.69 210 LEU A C 1
ATOM 1702 O O . LEU A 1 210 ? 4.75 15.805 2.775 1 98.69 210 LEU A O 1
ATOM 1706 N N . GLU A 1 211 ? 6.809 14.977 2.812 1 98 211 GLU A N 1
ATOM 1707 C CA . GLU A 1 211 ? 6.898 15.008 4.27 1 98 211 GLU A CA 1
ATOM 1708 C C . GLU A 1 211 ? 6.684 16.422 4.805 1 98 211 GLU A C 1
ATOM 1710 O O . GLU A 1 211 ? 5.887 16.625 5.723 1 98 211 GLU A O 1
ATOM 1715 N N . ALA A 1 212 ? 7.391 17.344 4.246 1 96.62 212 ALA A N 1
ATOM 1716 C CA . ALA A 1 212 ? 7.293 18.734 4.691 1 96.62 212 ALA A CA 1
ATOM 1717 C C . ALA A 1 212 ? 5.871 19.266 4.543 1 96.62 212 ALA A C 1
ATOM 1719 O O . ALA A 1 212 ? 5.352 19.922 5.438 1 96.62 212 ALA A O 1
ATOM 1720 N N . ASP A 1 213 ? 5.297 18.969 3.469 1 98.06 213 ASP A N 1
ATOM 1721 C CA . ASP A 1 213 ? 3.943 19.453 3.205 1 98.06 213 ASP A CA 1
ATOM 1722 C C . ASP A 1 213 ? 2.932 18.797 4.141 1 98.06 213 ASP A C 1
ATOM 1724 O O . ASP A 1 213 ? 2.01 19.453 4.629 1 98.06 213 ASP A O 1
ATOM 1728 N N . LEU A 1 214 ? 3.094 17.453 4.371 1 98.56 214 LEU A N 1
ATOM 1729 C CA . LEU A 1 214 ? 2.176 16.734 5.246 1 98.56 214 LEU A CA 1
ATOM 1730 C C . LEU A 1 214 ? 2.254 17.266 6.672 1 98.56 214 LEU A C 1
ATOM 1732 O O . LEU A 1 214 ? 1.244 17.312 7.379 1 98.56 214 LEU A O 1
ATOM 1736 N N . PHE A 1 215 ? 3.418 17.672 7.125 1 97.06 215 PHE A N 1
ATOM 1737 C CA . PHE A 1 215 ? 3.555 18.234 8.461 1 97.06 215 PHE A CA 1
ATOM 1738 C C . PHE A 1 215 ? 2.727 19.5 8.594 1 97.06 215 PHE A C 1
ATOM 1740 O O . PHE A 1 215 ? 2.055 19.719 9.609 1 97.06 215 PHE A O 1
ATOM 1747 N N . GLU A 1 216 ? 2.775 20.344 7.574 1 96.81 216 GLU A N 1
ATOM 1748 C CA . GLU A 1 216 ? 1.973 21.562 7.586 1 96.81 216 GLU A CA 1
ATOM 1749 C C . GLU A 1 216 ? 0.482 21.25 7.527 1 96.81 216 GLU A C 1
ATOM 1751 O O . GLU A 1 216 ? -0.313 21.828 8.266 1 96.81 216 GLU A O 1
ATOM 1756 N N . HIS A 1 217 ? 0.136 20.297 6.637 1 98.5 217 HIS A N 1
ATOM 1757 C CA . HIS A 1 217 ? -1.239 19.828 6.5 1 98.5 217 HIS A CA 1
ATOM 1758 C C . HIS A 1 217 ? -1.804 19.375 7.84 1 98.5 217 HIS A C 1
ATOM 1760 O O . HIS A 1 217 ? -2.842 19.875 8.281 1 98.5 217 HIS A O 1
ATOM 1766 N N . ILE A 1 218 ? -1.119 18.516 8.461 1 98.38 218 ILE A N 1
ATOM 1767 C CA . ILE A 1 218 ? -1.564 17.906 9.711 1 98.38 218 ILE A CA 1
ATOM 1768 C C . ILE A 1 218 ? -1.621 18.984 10.805 1 98.38 218 ILE A C 1
ATOM 1770 O O . ILE A 1 218 ? -2.551 19 11.617 1 98.38 218 ILE A O 1
ATOM 1774 N N . HIS A 1 219 ? -0.672 19.922 10.844 1 97.69 219 HIS A N 1
ATOM 1775 C CA . HIS A 1 219 ? -0.676 21.016 11.82 1 97.69 219 HIS A CA 1
ATOM 1776 C C . HIS A 1 219 ? -1.938 21.859 11.703 1 97.69 219 HIS A C 1
ATOM 1778 O O . HIS A 1 219 ? -2.611 22.125 12.703 1 97.69 219 HIS A O 1
ATOM 1784 N N . LEU A 1 220 ? -2.25 22.266 10.5 1 98.19 220 LEU A N 1
ATOM 1785 C CA . LEU A 1 220 ? -3.414 23.109 10.281 1 98.19 220 LEU A CA 1
ATOM 1786 C C . LEU A 1 220 ? -4.688 22.438 10.766 1 98.19 220 LEU A C 1
ATOM 1788 O O . LEU A 1 220 ? -5.574 23.094 11.32 1 98.19 220 LEU A O 1
ATOM 1792 N N . GLU A 1 221 ? -4.68 21.156 10.625 1 98.5 221 GLU A N 1
ATOM 1793 C CA . GLU A 1 221 ? -5.863 20.406 11.055 1 98.5 221 GLU A CA 1
ATOM 1794 C C . GLU A 1 221 ? -5.832 20.156 12.562 1 98.5 221 GLU A C 1
ATOM 1796 O O . GLU A 1 221 ? -6.727 20.594 13.289 1 98.5 221 GLU A O 1
ATOM 1801 N N . ASN A 1 222 ? -4.801 19.594 13.047 1 97.62 222 ASN A N 1
ATOM 1802 C CA . ASN A 1 222 ? -4.715 19.172 14.438 1 97.62 222 ASN A CA 1
ATOM 1803 C C . ASN A 1 222 ? -4.734 20.359 15.398 1 97.62 222 ASN A C 1
ATOM 1805 O O . ASN A 1 222 ? -5.359 20.297 16.453 1 97.62 222 ASN A O 1
ATOM 1809 N N . ASN A 1 223 ? -4.051 21.422 15 1 96.31 223 ASN A N 1
ATOM 1810 C CA . ASN A 1 223 ? -3.73 22.438 16 1 96.31 223 ASN A CA 1
ATOM 1811 C C . ASN A 1 223 ? -4.477 23.734 15.75 1 96.31 223 ASN A C 1
ATOM 1813 O O . ASN A 1 223 ? -4.359 24.688 16.531 1 96.31 223 ASN A O 1
ATOM 1817 N N . ILE A 1 224 ? -5.25 23.734 14.703 1 97.25 224 ILE A N 1
ATOM 1818 C CA . ILE A 1 224 ? -6.031 24.953 14.461 1 97.25 224 ILE A CA 1
ATOM 1819 C C . ILE A 1 224 ? -7.484 24.578 14.188 1 97.25 224 ILE A C 1
ATOM 1821 O O . ILE A 1 224 ? -8.359 24.797 15.031 1 97.25 224 ILE A O 1
ATOM 1825 N N . LEU A 1 225 ? -7.754 23.828 13.148 1 98.38 225 LEU A N 1
ATOM 1826 C CA . LEU A 1 225 ? -9.125 23.531 12.734 1 98.38 225 LEU A CA 1
ATOM 1827 C C . LEU A 1 225 ? -9.828 22.656 13.781 1 98.38 225 LEU A C 1
ATOM 1829 O O . LEU A 1 225 ? -10.922 23 14.242 1 98.38 225 LEU A O 1
ATOM 1833 N N . PHE A 1 226 ? -9.234 21.578 14.156 1 97.88 226 PHE A N 1
ATOM 1834 C CA . PHE A 1 226 ? -9.875 20.594 15.016 1 97.88 226 PHE A CA 1
ATOM 1835 C C . PHE A 1 226 ? -10.062 21.156 16.422 1 97.88 226 PHE A C 1
ATOM 1837 O O . PHE A 1 226 ? -11.008 20.781 17.125 1 97.88 226 PHE A O 1
ATOM 1844 N N . LYS A 1 227 ? -9.195 22.094 16.859 1 96.44 227 LYS A N 1
ATOM 1845 C CA . LYS A 1 227 ? -9.289 22.672 18.188 1 96.44 227 LYS A CA 1
ATOM 1846 C C . LYS A 1 227 ? -10.602 23.438 18.359 1 96.44 227 LYS A C 1
ATOM 1848 O O . LYS A 1 227 ? -11.062 23.656 19.484 1 96.44 227 LYS A O 1
ATOM 1853 N N . ARG A 1 228 ? -11.234 23.766 17.312 1 96.62 228 ARG A N 1
ATOM 1854 C CA . ARG A 1 228 ? -12.469 24.547 17.344 1 96.62 228 ARG A CA 1
ATOM 1855 C C . ARG A 1 228 ? -13.648 23.672 17.781 1 96.62 228 ARG A C 1
ATOM 1857 O O . ARG A 1 228 ? -14.711 24.188 18.125 1 96.62 228 ARG A O 1
ATOM 1864 N N . PHE A 1 229 ? -13.438 22.438 17.734 1 96.12 229 PHE A N 1
ATOM 1865 C CA . PHE A 1 229 ? -14.539 21.531 18 1 96.12 229 PHE A CA 1
ATOM 1866 C C . PHE A 1 229 ? -14.242 20.641 19.203 1 96.12 229 PHE A C 1
ATOM 1868 O O . PHE A 1 229 ? -14.961 19.672 19.453 1 96.12 229 PHE A O 1
ATOM 1875 N N . GLU A 1 230 ? -13.133 20.844 19.859 1 90.38 230 GLU A N 1
ATOM 1876 C CA . GLU A 1 230 ? -12.773 20.094 21.062 1 90.38 230 GLU A CA 1
ATOM 1877 C C . GLU A 1 230 ? -13.477 20.672 22.297 1 90.38 230 GLU A C 1
ATOM 1879 O O . GLU A 1 230 ? -13.781 21.859 22.344 1 90.38 230 GLU A O 1
ATOM 1884 N N . MET B 1 1 ? -11.422 -45.531 -16.172 1 45.47 1 MET B N 1
ATOM 1885 C CA . MET B 1 1 ? -10.75 -45.312 -14.891 1 45.47 1 MET B CA 1
ATOM 1886 C C . MET B 1 1 ? -10.242 -43.875 -14.789 1 45.47 1 MET B C 1
ATOM 1888 O O . MET B 1 1 ? -9.602 -43.375 -15.719 1 45.47 1 MET B O 1
ATOM 1892 N N . SER B 1 2 ? -10.867 -43.125 -13.781 1 63.62 2 SER B N 1
ATOM 1893 C CA . SER B 1 2 ? -10.562 -41.688 -13.75 1 63.62 2 SER B CA 1
ATOM 1894 C C . SER B 1 2 ? -9.086 -41.469 -13.445 1 63.62 2 SER B C 1
ATOM 1896 O O . SER B 1 2 ? -8.5 -42.156 -12.609 1 63.62 2 SER B O 1
ATOM 1898 N N . ILE B 1 3 ? -8.414 -40.844 -14.32 1 76.31 3 ILE B N 1
ATOM 1899 C CA . ILE B 1 3 ? -6.988 -40.531 -14.195 1 76.31 3 ILE B CA 1
ATOM 1900 C C . ILE B 1 3 ? -6.734 -39.781 -12.898 1 76.31 3 ILE B C 1
ATOM 1902 O O . ILE B 1 3 ? -5.59 -39.625 -12.461 1 76.31 3 ILE B O 1
ATOM 1906 N N . PHE B 1 4 ? -7.84 -39.406 -12.25 1 84.38 4 PHE B N 1
ATOM 1907 C CA . PHE B 1 4 ? -7.664 -38.656 -11.016 1 84.38 4 PHE B CA 1
ATOM 1908 C C . PHE B 1 4 ? -8.352 -39.344 -9.852 1 84.38 4 PHE B C 1
ATOM 1910 O O . PHE B 1 4 ? -9.398 -40 -10.031 1 84.38 4 PHE B O 1
ATOM 1917 N N . ASN B 1 5 ? -7.727 -39.406 -8.734 1 88.69 5 ASN B N 1
ATOM 1918 C CA . ASN B 1 5 ? -8.328 -39.938 -7.512 1 88.69 5 ASN B CA 1
ATOM 1919 C C . ASN B 1 5 ? -8.086 -39 -6.328 1 88.69 5 ASN B C 1
ATOM 1921 O O . ASN B 1 5 ? -7.262 -38.094 -6.414 1 88.69 5 ASN B O 1
ATOM 1925 N N . THR B 1 6 ? -8.719 -39.219 -5.234 1 92.69 6 THR B N 1
ATOM 1926 C CA . THR B 1 6 ? -8.773 -38.281 -4.125 1 92.69 6 THR B CA 1
ATOM 1927 C C . THR B 1 6 ? -7.465 -38.312 -3.336 1 92.69 6 THR B C 1
ATOM 1929 O O . THR B 1 6 ? -7.215 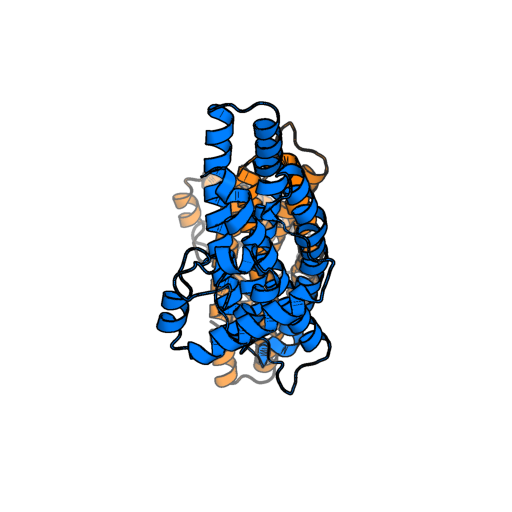-37.438 -2.512 1 92.69 6 THR B O 1
ATOM 1932 N N . ALA B 1 7 ? -6.645 -39.188 -3.584 1 93.5 7 ALA B N 1
ATOM 1933 C CA . ALA B 1 7 ? -5.383 -39.312 -2.859 1 93.5 7 ALA B CA 1
ATOM 1934 C C . ALA B 1 7 ? -4.324 -38.375 -3.459 1 93.5 7 ALA B C 1
ATOM 1936 O O . ALA B 1 7 ? -3.305 -38.094 -2.822 1 93.5 7 ALA B O 1
ATOM 1937 N N . GLN B 1 8 ? -4.535 -37.969 -4.684 1 94.75 8 GLN B N 1
ATOM 1938 C CA . GLN B 1 8 ? -3.592 -37.062 -5.348 1 94.75 8 GLN B CA 1
ATOM 1939 C C . GLN B 1 8 ? -3.645 -35.656 -4.75 1 94.75 8 GLN B C 1
ATOM 1941 O O . GLN B 1 8 ? -4.688 -35.25 -4.242 1 94.75 8 GLN B O 1
ATOM 1946 N N . THR B 1 9 ? -2.479 -35 -4.793 1 96.06 9 THR B N 1
ATOM 1947 C CA . THR B 1 9 ? -2.463 -33.594 -4.324 1 96.06 9 THR B CA 1
ATOM 1948 C C . THR B 1 9 ? -3.1 -32.688 -5.355 1 96.06 9 THR B C 1
ATOM 1950 O O . THR B 1 9 ? -3.152 -33 -6.543 1 96.06 9 THR B O 1
ATOM 1953 N N . LEU B 1 10 ? -3.568 -31.578 -4.871 1 96.94 10 LEU B N 1
ATOM 1954 C CA . LEU B 1 10 ? -4.215 -30.594 -5.742 1 96.94 10 LEU B CA 1
ATOM 1955 C C . LEU B 1 10 ? -3.244 -30.094 -6.809 1 96.94 10 LEU B C 1
ATOM 1957 O O . LEU B 1 10 ? -3.604 -30 -7.984 1 96.94 10 LEU B O 1
ATOM 1961 N N . GLY B 1 11 ? -1.991 -29.781 -6.395 1 95.81 11 GLY B N 1
ATOM 1962 C CA . GLY B 1 11 ? -0.978 -29.328 -7.336 1 95.81 11 GLY B CA 1
ATOM 1963 C C . GLY B 1 11 ? -0.677 -30.344 -8.422 1 95.81 11 GLY B C 1
ATOM 1964 O O . GLY B 1 11 ? -0.518 -29.984 -9.586 1 95.81 11 GLY B O 1
ATOM 1965 N N . GLU B 1 12 ? -0.622 -31.578 -8.016 1 94.75 12 GLU B N 1
ATOM 1966 C CA . GLU B 1 12 ? -0.367 -32.656 -8.977 1 94.75 12 GLU B CA 1
ATOM 1967 C C . GLU B 1 12 ? -1.485 -32.75 -10.008 1 94.75 12 GLU B C 1
ATOM 1969 O O . GLU B 1 12 ? -1.222 -32.875 -11.203 1 94.75 12 GLU B O 1
ATOM 1974 N N . ILE B 1 13 ? -2.646 -32.688 -9.562 1 94.31 13 ILE B N 1
ATOM 1975 C CA . ILE B 1 13 ? -3.807 -32.781 -10.438 1 94.31 13 ILE B CA 1
ATOM 1976 C C . ILE B 1 13 ? -3.773 -31.688 -11.477 1 94.31 13 ILE B C 1
ATOM 1978 O O . ILE B 1 13 ? -3.918 -31.938 -12.68 1 94.31 13 ILE B O 1
ATOM 1982 N N . VAL B 1 14 ? -3.529 -30.469 -11.039 1 94.56 14 VAL B N 1
ATOM 1983 C CA . VAL B 1 14 ? -3.529 -29.328 -11.945 1 94.56 14 VAL B CA 1
ATOM 1984 C C . VAL B 1 14 ? -2.311 -29.406 -12.867 1 94.56 14 VAL B C 1
ATOM 1986 O O . VAL B 1 14 ? -2.373 -28.984 -14.023 1 94.56 14 VAL B O 1
ATOM 1989 N N . SER B 1 15 ? -1.201 -29.906 -12.367 1 93.75 15 SER B N 1
ATOM 1990 C CA . SER B 1 15 ? -0.011 -30.047 -13.195 1 93.75 15 SER B CA 1
ATOM 1991 C C . SER B 1 15 ? -0.25 -31.031 -14.336 1 93.75 15 SER B C 1
ATOM 1993 O O . SER B 1 15 ? 0.251 -30.844 -15.445 1 93.75 15 SER B O 1
ATOM 1995 N N . ILE B 1 16 ? -0.958 -32.094 -14.031 1 90.56 16 ILE B N 1
ATOM 1996 C CA . ILE B 1 16 ? -1.258 -33.125 -15.016 1 90.56 16 ILE B CA 1
ATOM 1997 C C . ILE B 1 16 ? -2.297 -32.625 -16 1 90.56 16 ILE B C 1
ATOM 1999 O O . ILE B 1 16 ? -2.178 -32.844 -17.219 1 90.56 16 ILE B O 1
ATOM 2003 N N . MET B 1 17 ? -3.246 -31.938 -15.531 1 91.12 17 MET B N 1
ATOM 2004 C CA . MET B 1 17 ? -4.355 -31.406 -16.312 1 91.12 17 MET B CA 1
ATOM 2005 C C . MET B 1 17 ? -4.66 -29.969 -15.922 1 91.12 17 MET B C 1
ATOM 2007 O O . MET B 1 17 ? -5.527 -29.719 -15.078 1 91.12 17 MET B O 1
ATOM 2011 N N . PRO B 1 18 ? -4.055 -29 -16.578 1 92.06 18 PRO B N 1
ATOM 2012 C CA . PRO B 1 18 ? -4.188 -27.578 -16.219 1 92.06 18 PRO B CA 1
ATOM 2013 C C . PRO B 1 18 ? -5.645 -27.125 -16.172 1 92.06 18 PRO B C 1
ATOM 2015 O O . PRO B 1 18 ? -5.996 -26.25 -15.375 1 92.06 18 PRO B O 1
ATOM 2018 N N . LYS B 1 19 ? -6.484 -27.719 -16.891 1 92.12 19 LYS B N 1
ATOM 2019 C CA . LYS B 1 19 ? -7.895 -27.344 -16.922 1 92.12 19 LYS B CA 1
ATOM 2020 C C . LYS B 1 19 ? -8.578 -27.609 -15.594 1 92.12 19 LYS B C 1
ATOM 2022 O O . LYS B 1 19 ? -9.672 -27.109 -15.328 1 92.12 19 LYS B O 1
ATOM 2027 N N . ALA B 1 20 ? -8 -28.484 -14.812 1 93.5 20 ALA B N 1
ATOM 2028 C CA . ALA B 1 20 ? -8.539 -28.766 -13.477 1 93.5 20 ALA B CA 1
ATOM 2029 C C . ALA B 1 20 ? -8.609 -27.5 -12.641 1 93.5 20 ALA B C 1
ATOM 2031 O O . ALA B 1 20 ? -9.414 -27.406 -11.711 1 93.5 20 ALA B O 1
ATOM 2032 N N . SER B 1 21 ? -7.699 -26.516 -12.922 1 95.19 21 SER B N 1
ATOM 2033 C CA . SER B 1 21 ? -7.699 -25.266 -12.172 1 95.19 21 SER B CA 1
ATOM 2034 C C . SER B 1 21 ? -9.055 -24.562 -12.266 1 95.19 21 SER B C 1
ATOM 2036 O O . SER B 1 21 ? -9.5 -23.938 -11.297 1 95.19 21 SER B O 1
ATOM 2038 N N . GLU B 1 22 ? -9.711 -24.703 -13.383 1 94.25 22 GLU B N 1
ATOM 2039 C CA . GLU B 1 22 ? -11.023 -24.094 -13.555 1 94.25 22 GLU B CA 1
ATOM 2040 C C . GLU B 1 22 ? -12.055 -24.703 -12.617 1 94.25 22 GLU B C 1
ATOM 2042 O O . GLU B 1 22 ? -12.891 -24 -12.055 1 94.25 22 GLU B O 1
ATOM 2047 N N . VAL B 1 23 ? -11.953 -26 -12.484 1 95 23 VAL B N 1
ATOM 2048 C CA . VAL B 1 23 ? -12.844 -26.703 -11.57 1 95 23 VAL B CA 1
ATOM 2049 C C . VAL B 1 23 ? -12.578 -26.25 -10.141 1 95 23 VAL B C 1
ATOM 2051 O O . VAL B 1 23 ? -13.508 -25.891 -9.406 1 95 23 VAL B O 1
ATOM 2054 N N . PHE B 1 24 ? -11.312 -26.25 -9.758 1 96.56 24 PHE B N 1
ATOM 2055 C CA . PHE B 1 24 ? -10.93 -25.906 -8.391 1 96.56 24 PHE B CA 1
ATOM 2056 C C . PHE B 1 24 ? -11.297 -24.469 -8.07 1 96.56 24 PHE B C 1
ATOM 2058 O O . PHE B 1 24 ? -11.703 -24.156 -6.953 1 96.56 24 PHE B O 1
ATOM 2065 N N . LYS B 1 25 ? -11.18 -23.594 -9.008 1 94.06 25 LYS B N 1
ATOM 2066 C CA . LYS B 1 25 ? -11.547 -22.203 -8.797 1 94.06 25 LYS B CA 1
ATOM 2067 C C . LYS B 1 25 ? -13.039 -22.062 -8.508 1 94.06 25 LYS B C 1
ATOM 2069 O O . LYS B 1 25 ? -13.438 -21.281 -7.645 1 94.06 25 LYS B O 1
ATOM 2074 N N . VAL B 1 26 ? -13.867 -22.812 -9.219 1 93.12 26 VAL B N 1
ATOM 2075 C CA . VAL B 1 26 ? -15.312 -22.766 -9.039 1 93.12 26 VAL B CA 1
ATOM 2076 C C . VAL B 1 26 ? -15.672 -23.141 -7.609 1 93.12 26 VAL B C 1
ATOM 2078 O O . VAL B 1 26 ? -16.547 -22.531 -6.996 1 93.12 26 VAL B O 1
ATOM 2081 N N . TYR B 1 27 ? -14.953 -24.062 -7.066 1 94.12 27 TYR B N 1
ATOM 2082 C CA . TYR B 1 27 ? -15.258 -24.562 -5.73 1 94.12 27 TYR B CA 1
ATOM 2083 C C . TYR B 1 27 ? -14.359 -23.906 -4.684 1 94.12 27 TYR B C 1
ATOM 2085 O O . TYR B 1 27 ? -14.359 -24.297 -3.52 1 94.12 27 TYR B O 1
ATOM 2093 N N . GLN B 1 28 ? -13.5 -22.938 -5.137 1 93.25 28 GLN B N 1
ATOM 2094 C CA . GLN B 1 28 ? -12.602 -22.172 -4.281 1 93.25 28 GLN B CA 1
ATOM 2095 C C . GLN B 1 28 ? -11.617 -23.078 -3.553 1 93.25 28 GLN B C 1
ATOM 2097 O O . GLN B 1 28 ? -11.398 -22.922 -2.35 1 93.25 28 GLN B O 1
ATOM 2102 N N . ILE B 1 29 ? -11.242 -24.078 -4.258 1 94.88 29 ILE B N 1
ATOM 2103 C CA . ILE B 1 29 ? -10.195 -24.953 -3.746 1 94.88 29 ILE B CA 1
ATOM 2104 C C . ILE B 1 29 ? -8.82 -24.344 -4.039 1 94.88 29 ILE B C 1
ATOM 2106 O O . ILE B 1 29 ? -8.508 -24.031 -5.191 1 94.88 29 ILE B O 1
ATOM 2110 N N . ASP B 1 30 ? -8.039 -24.203 -2.994 1 95.12 30 ASP B N 1
ATOM 2111 C CA . ASP B 1 30 ? -6.723 -23.578 -3.086 1 95.12 30 ASP B CA 1
ATOM 2112 C C . ASP B 1 30 ? -5.684 -24.562 -3.623 1 95.12 30 ASP B C 1
ATOM 2114 O O . ASP B 1 30 ? -4.996 -25.219 -2.848 1 95.12 30 ASP B O 1
ATOM 2118 N N . PHE B 1 31 ? -5.488 -24.531 -4.914 1 95.75 31 PHE B N 1
ATOM 2119 C CA . PHE B 1 31 ? -4.582 -25.484 -5.539 1 95.75 31 PHE B CA 1
ATOM 2120 C C . PHE B 1 31 ? -3.193 -24.891 -5.711 1 95.75 31 PHE B C 1
ATOM 2122 O O . PHE B 1 31 ? -2.234 -25.594 -6.004 1 95.75 31 PHE B O 1
ATOM 2129 N N . CYS B 1 32 ? -3.08 -23.531 -5.602 1 92.81 32 CYS B N 1
ATOM 2130 C CA . CYS B 1 32 ? -1.804 -22.891 -5.875 1 92.81 32 CYS B CA 1
ATOM 2131 C C . CYS B 1 32 ? -0.93 -22.844 -4.629 1 92.81 32 CYS B C 1
ATOM 2133 O O . CYS B 1 32 ? 0.055 -23.578 -4.531 1 92.81 32 CYS B O 1
ATOM 2135 N N . CYS B 1 33 ? -1.365 -22.219 -3.631 1 93.06 33 CYS B N 1
ATOM 2136 C CA . CYS B 1 33 ? -0.598 -22.156 -2.393 1 93.06 33 CYS B CA 1
ATOM 2137 C C . CYS B 1 33 ? -0.826 -23.422 -1.555 1 93.06 33 CYS B C 1
ATOM 2139 O O . CYS B 1 33 ? 0.088 -23.891 -0.876 1 93.06 33 CYS B O 1
ATOM 2141 N N . GLY B 1 34 ? -2.031 -23.922 -1.629 1 92.19 34 GLY B N 1
ATOM 2142 C CA . GLY B 1 34 ? -2.369 -25.141 -0.917 1 92.19 34 GLY B CA 1
ATOM 2143 C C . GLY B 1 34 ? -2.262 -26.375 -1.781 1 92.19 34 GLY B C 1
ATOM 2144 O O . GLY B 1 34 ? -2.992 -27.359 -1.573 1 92.19 34 GLY B O 1
ATOM 2145 N N . GLY B 1 35 ? -1.458 -26.391 -2.66 1 94.88 35 GLY B N 1
ATOM 2146 C CA . GLY B 1 35 ? -1.39 -27.438 -3.672 1 94.88 35 GLY B CA 1
ATOM 2147 C C . GLY B 1 35 ? -0.896 -28.766 -3.127 1 94.88 35 GLY B C 1
ATOM 2148 O O . GLY B 1 35 ? -1.083 -29.797 -3.758 1 94.88 35 GLY B O 1
ATOM 2149 N N . ASN B 1 36 ? -0.245 -28.703 -1.984 1 94.38 36 ASN B N 1
ATOM 2150 C CA . ASN B 1 36 ? 0.333 -29.906 -1.416 1 94.38 36 ASN B CA 1
ATOM 2151 C C . ASN B 1 36 ? -0.721 -30.75 -0.702 1 94.38 36 ASN B C 1
ATOM 2153 O O . ASN B 1 36 ? -0.475 -31.922 -0.372 1 94.38 36 ASN B O 1
ATOM 2157 N N . ARG B 1 37 ? -1.852 -30.25 -0.526 1 95.56 37 ARG B N 1
ATOM 2158 C CA . ARG B 1 37 ? -2.941 -30.984 0.098 1 95.56 37 ARG B CA 1
ATOM 2159 C C . ARG B 1 37 ? -3.572 -31.969 -0.888 1 95.56 37 ARG B C 1
ATOM 2161 O O . ARG B 1 37 ? -3.654 -31.688 -2.086 1 95.56 37 ARG B O 1
ATOM 2168 N N . SER B 1 38 ? -4.043 -33.062 -0.311 1 96.75 38 SER B N 1
ATOM 2169 C CA . SER B 1 38 ? -4.762 -34.031 -1.15 1 96.75 38 SER B CA 1
ATOM 2170 C C . SER B 1 38 ? -6.16 -33.5 -1.485 1 96.75 38 SER B C 1
ATOM 2172 O O . SER B 1 38 ? -6.727 -32.688 -0.751 1 96.75 38 SER B O 1
ATOM 2174 N N . LEU B 1 39 ? -6.629 -34.031 -2.58 1 96.81 39 LEU B N 1
ATOM 2175 C CA . LEU B 1 39 ? -8 -33.719 -2.955 1 96.81 39 LEU B CA 1
ATOM 2176 C C . LEU B 1 39 ? -8.977 -34.125 -1.863 1 96.81 39 LEU B C 1
ATOM 2178 O O . LEU B 1 39 ? -9.922 -33.406 -1.557 1 96.81 39 LEU B O 1
ATOM 2182 N N . GLU B 1 40 ? -8.742 -35.25 -1.258 1 96.62 40 GLU B N 1
ATOM 2183 C CA . GLU B 1 40 ? -9.586 -35.75 -0.178 1 96.62 40 GLU B CA 1
ATOM 2184 C C . GLU B 1 40 ? -9.641 -34.75 0.981 1 96.62 40 GLU B C 1
ATOM 2186 O O . GLU B 1 40 ? -10.719 -34.438 1.49 1 96.62 40 GLU B O 1
ATOM 2191 N N . LEU B 1 41 ? -8.539 -34.281 1.388 1 97.06 41 LEU B N 1
ATOM 2192 C CA . LEU B 1 41 ? -8.461 -33.344 2.5 1 97.06 41 LEU B CA 1
ATOM 2193 C C . LEU B 1 41 ? -9.195 -32.062 2.168 1 97.06 41 LEU B C 1
ATOM 2195 O O . LEU B 1 41 ? -9.914 -31.516 3.008 1 97.06 41 LEU B O 1
ATOM 2199 N N . ALA B 1 42 ? -8.938 -31.516 0.965 1 96.19 42 ALA B N 1
ATOM 2200 C CA . ALA B 1 42 ? -9.594 -30.281 0.542 1 96.19 42 ALA B CA 1
ATOM 2201 C C . ALA B 1 42 ? -11.109 -30.422 0.569 1 96.19 42 ALA B C 1
ATOM 2203 O O . ALA B 1 42 ? -11.82 -29.531 1.026 1 96.19 42 ALA B O 1
ATOM 2204 N N . ILE B 1 43 ? -11.57 -31.562 0.105 1 96.38 43 ILE B N 1
ATOM 2205 C CA . ILE B 1 43 ? -13 -31.844 0.053 1 96.38 43 ILE B CA 1
ATOM 2206 C C . ILE B 1 43 ? -13.57 -31.891 1.469 1 96.38 43 ILE B C 1
ATOM 2208 O O . ILE B 1 43 ? -14.617 -31.297 1.738 1 96.38 43 ILE B O 1
ATOM 2212 N N . LYS B 1 44 ? -12.906 -32.531 2.326 1 96.5 44 LYS B N 1
ATOM 2213 C CA . LYS B 1 44 ? -13.344 -32.656 3.715 1 96.5 44 LYS B CA 1
ATOM 2214 C C . LYS B 1 44 ? -13.352 -31.312 4.414 1 96.5 44 LYS B C 1
ATOM 2216 O O . LYS B 1 44 ? -14.312 -30.969 5.105 1 96.5 44 LYS B O 1
ATOM 2221 N N . GLU B 1 45 ? -12.312 -30.594 4.207 1 95.56 45 GLU B N 1
ATOM 2222 C CA . GLU B 1 45 ? -12.164 -29.297 4.867 1 95.56 45 GLU B CA 1
ATOM 2223 C C . GLU B 1 45 ? -13.281 -28.328 4.473 1 95.56 45 GLU B C 1
ATOM 2225 O O . GLU B 1 45 ? -13.734 -27.531 5.285 1 95.56 45 GLU B O 1
ATOM 2230 N N . GLN B 1 46 ? -13.688 -28.438 3.246 1 95.06 46 GLN B N 1
ATOM 2231 C CA . GLN B 1 46 ? -14.672 -27.5 2.742 1 95.06 46 GLN B CA 1
ATOM 2232 C C . GLN B 1 46 ? -16.062 -28.141 2.662 1 95.06 46 GLN B C 1
ATOM 2234 O O . GLN B 1 46 ? -17 -27.531 2.166 1 95.06 46 GLN B O 1
ATOM 2239 N N . ASN B 1 47 ? -16.125 -29.359 3.158 1 96.56 47 ASN B N 1
ATOM 2240 C CA . ASN B 1 47 ? -17.391 -30.094 3.15 1 96.56 47 ASN B CA 1
ATOM 2241 C C . ASN B 1 47 ? -18.031 -30.094 1.764 1 96.56 47 ASN B C 1
ATOM 2243 O O . ASN B 1 47 ? -19.203 -29.75 1.613 1 96.56 47 ASN B O 1
ATOM 2247 N N . LEU B 1 48 ? -17.25 -30.453 0.762 1 96.81 48 LEU B N 1
ATOM 2248 C CA . LEU B 1 48 ? -17.703 -30.5 -0.623 1 96.81 48 LEU B CA 1
ATOM 2249 C C . LEU B 1 48 ? -18.188 -31.891 -0.989 1 96.81 48 LEU B C 1
ATOM 2251 O O . LEU B 1 48 ? -17.953 -32.844 -0.253 1 96.81 48 LEU B O 1
ATOM 2255 N N . ASP B 1 49 ? -18.906 -32.031 -2.076 1 96.38 49 ASP B N 1
ATOM 2256 C CA . ASP B 1 49 ? -19.391 -33.312 -2.605 1 96.38 49 ASP B CA 1
ATOM 2257 C C . ASP B 1 49 ? -18.297 -34 -3.445 1 96.38 49 ASP B C 1
ATOM 2259 O O . ASP B 1 49 ? -18.047 -33.594 -4.582 1 96.38 49 ASP B O 1
ATOM 2263 N N . GLN B 1 50 ? -17.797 -35 -2.875 1 94.94 50 GLN B N 1
ATOM 2264 C CA . GLN B 1 50 ? -16.672 -35.688 -3.52 1 94.94 50 GLN B CA 1
ATOM 2265 C C . GLN B 1 50 ? -17.062 -36.188 -4.91 1 94.94 50 GLN B C 1
ATOM 2267 O O . GLN B 1 50 ? -16.312 -36.031 -5.867 1 94.94 50 GLN B O 1
ATOM 2272 N N . GLU B 1 51 ? -18.172 -36.812 -5.008 1 94.19 51 GLU B N 1
ATOM 2273 C CA . GLU B 1 51 ? -18.609 -37.375 -6.285 1 94.19 51 GLU B CA 1
ATOM 2274 C C . GLU B 1 51 ? -18.781 -36.281 -7.332 1 94.19 51 GLU B C 1
ATOM 2276 O O . GLU B 1 51 ? -18.406 -36.438 -8.492 1 94.19 51 GLU B O 1
ATOM 2281 N N . GLU B 1 52 ? -19.297 -35.25 -6.93 1 95.56 52 GLU B N 1
ATOM 2282 C CA . GLU B 1 52 ? -19.484 -34.125 -7.84 1 95.56 52 GLU B CA 1
ATOM 2283 C C . GLU B 1 52 ? -18.156 -33.562 -8.344 1 95.56 52 GLU B C 1
ATOM 2285 O O . GLU B 1 52 ? -17.984 -33.312 -9.539 1 95.56 52 GLU B O 1
ATOM 2290 N N . ILE B 1 53 ? -17.234 -33.312 -7.414 1 95.56 53 ILE B N 1
ATOM 2291 C CA . ILE B 1 53 ? -15.93 -32.781 -7.773 1 95.56 53 ILE B CA 1
ATOM 2292 C C . ILE B 1 53 ? -15.234 -33.75 -8.742 1 95.56 53 ILE B C 1
ATOM 2294 O O . ILE B 1 53 ? -14.672 -33.312 -9.75 1 95.56 53 ILE B O 1
ATOM 2298 N N . LEU B 1 54 ? -15.297 -35.031 -8.461 1 94.38 54 LEU B N 1
ATOM 2299 C CA . LEU B 1 54 ? -14.648 -36 -9.32 1 94.38 54 LEU B CA 1
ATOM 2300 C C . LEU B 1 54 ? -15.297 -36.062 -10.695 1 94.38 54 LEU B C 1
ATOM 2302 O O . LEU B 1 54 ? -14.617 -36.219 -11.711 1 94.38 54 LEU B O 1
ATOM 2306 N N . LEU B 1 55 ? -16.578 -35.906 -10.719 1 93.94 55 LEU B N 1
ATOM 2307 C CA . LEU B 1 55 ? -17.297 -35.875 -11.992 1 93.94 55 LEU B CA 1
ATOM 2308 C C . LEU B 1 55 ? -16.844 -34.656 -12.82 1 93.94 55 LEU B C 1
ATOM 2310 O O . LEU B 1 55 ? -16.625 -34.781 -14.031 1 93.94 55 LEU B O 1
ATOM 2314 N N . LYS B 1 56 ? -16.75 -33.531 -12.156 1 94.81 56 LYS B N 1
ATOM 2315 C CA . LYS B 1 56 ? -16.328 -32.312 -12.852 1 94.81 56 LYS B CA 1
ATOM 2316 C C . LYS B 1 56 ? -14.891 -32.438 -13.359 1 94.81 56 LYS B C 1
ATOM 2318 O O . LYS B 1 56 ? -14.57 -31.953 -14.445 1 94.81 56 LYS B O 1
ATOM 2323 N N . LEU B 1 57 ? -14.07 -33.031 -12.594 1 94.25 57 LEU B N 1
ATOM 2324 C CA . LEU B 1 57 ? -12.695 -33.25 -13.023 1 94.25 57 LEU B CA 1
ATOM 2325 C C . LEU B 1 57 ? -12.648 -34.188 -14.227 1 94.25 57 LEU B C 1
ATOM 2327 O O . LEU B 1 57 ? -11.875 -33.969 -15.156 1 94.25 57 LEU B O 1
ATOM 2331 N N . ASP B 1 58 ? -13.445 -35.156 -14.203 1 91.5 58 ASP B N 1
ATOM 2332 C CA . ASP B 1 58 ? -13.516 -36.094 -15.328 1 91.5 58 ASP B CA 1
ATOM 2333 C C . ASP B 1 58 ? -14 -35.375 -16.594 1 91.5 58 ASP B C 1
ATOM 2335 O O . ASP B 1 58 ? -13.484 -35.625 -17.688 1 91.5 58 ASP B O 1
ATOM 2339 N N . GLU B 1 59 ? -14.938 -34.625 -16.453 1 91.62 59 GLU B N 1
ATOM 2340 C CA . GLU B 1 59 ? -15.453 -33.844 -17.594 1 91.62 59 GLU B CA 1
ATOM 2341 C C . GLU B 1 59 ? -14.375 -32.938 -18.172 1 91.62 59 GLU B C 1
ATOM 2343 O O . GLU B 1 59 ? -14.234 -32.812 -19.391 1 91.62 59 GLU B O 1
ATOM 2348 N N . ALA B 1 60 ? -13.711 -32.25 -17.234 1 90.56 60 ALA B N 1
ATOM 2349 C CA . ALA B 1 60 ? -12.625 -31.375 -17.672 1 90.56 60 ALA B CA 1
ATOM 2350 C C . ALA B 1 60 ? -11.57 -32.188 -18.438 1 90.56 60 ALA B C 1
ATOM 2352 O O . ALA B 1 60 ? -11.031 -31.703 -19.453 1 90.56 60 ALA B O 1
ATOM 2353 N N . TYR B 1 61 ? -11.266 -33.344 -17.969 1 88.06 61 TYR B N 1
ATOM 2354 C CA . TYR B 1 61 ? -10.281 -34.188 -18.625 1 88.06 61 TYR B CA 1
ATOM 2355 C C . TYR B 1 61 ? -10.719 -34.562 -20.031 1 88.06 61 TYR B C 1
ATOM 2357 O O . TYR B 1 61 ? -9.922 -34.531 -20.969 1 88.06 61 TYR B O 1
ATOM 2365 N N . GLU B 1 62 ? -11.922 -34.875 -20.188 1 86.88 62 GLU B N 1
ATOM 2366 C CA . GLU B 1 62 ? -12.453 -35.281 -21.484 1 86.88 62 GLU B CA 1
ATOM 2367 C C . GLU B 1 62 ? -12.383 -34.125 -22.484 1 86.88 62 GLU B C 1
ATOM 2369 O O . GLU B 1 62 ? -12.086 -34.344 -23.656 1 86.88 62 GLU B O 1
ATOM 2374 N N . THR B 1 63 ? -12.648 -33.031 -22.016 1 85.69 63 THR B N 1
ATOM 2375 C CA . THR B 1 63 ? -12.617 -31.859 -22.875 1 85.69 63 THR B CA 1
ATOM 2376 C C . THR B 1 63 ? -11.188 -31.531 -23.297 1 85.69 63 THR B C 1
ATOM 2378 O O . THR B 1 63 ? -10.961 -31.062 -24.422 1 85.69 63 THR B O 1
ATOM 2381 N N . THR B 1 64 ? -10.273 -31.719 -22.406 1 83.56 64 THR B N 1
ATOM 2382 C CA . THR B 1 64 ? -8.867 -31.453 -22.703 1 83.56 64 THR B CA 1
ATOM 2383 C C . THR B 1 64 ? -8.32 -32.438 -23.719 1 83.56 64 THR B C 1
ATOM 2385 O O . THR B 1 64 ? -7.508 -32.094 -24.562 1 83.56 64 THR B O 1
ATOM 2388 N N . LYS B 1 65 ? -8.594 -33.656 -23.578 1 76.81 65 LYS B N 1
ATOM 2389 C CA . LYS B 1 65 ? -8.156 -34.688 -24.516 1 76.81 65 LYS B CA 1
ATOM 2390 C C . LYS B 1 65 ? -8.516 -34.344 -25.953 1 76.81 65 LYS B C 1
ATOM 2392 O O . LYS B 1 65 ? -7.789 -34.656 -26.891 1 76.81 65 LYS B O 1
ATOM 2397 N N . LYS B 1 66 ? -9.57 -33.656 -26.016 1 76.44 66 LYS B N 1
ATOM 2398 C CA . LYS B 1 66 ? -10.055 -33.281 -27.344 1 76.44 66 LYS B CA 1
ATOM 2399 C C . LYS B 1 66 ? -9.281 -32.094 -27.906 1 76.44 66 LYS B C 1
ATOM 2401 O O . LYS B 1 66 ? -9.305 -31.828 -29.109 1 76.44 66 LYS B O 1
ATOM 2406 N N . SER B 1 67 ? -8.648 -31.516 -26.859 1 68.75 67 SER B N 1
ATOM 2407 C CA . SER B 1 67 ? -7.91 -30.328 -27.281 1 68.75 67 SER B CA 1
ATOM 2408 C C . SER B 1 67 ? -6.438 -30.641 -27.5 1 68.75 67 SER B C 1
ATOM 2410 O O . SER B 1 67 ? -5.781 -31.219 -26.641 1 68.75 67 SER B O 1
ATOM 2412 N N . ILE B 1 68 ? -5.91 -30.906 -28.672 1 58.97 68 ILE B N 1
ATOM 2413 C CA . ILE B 1 68 ? -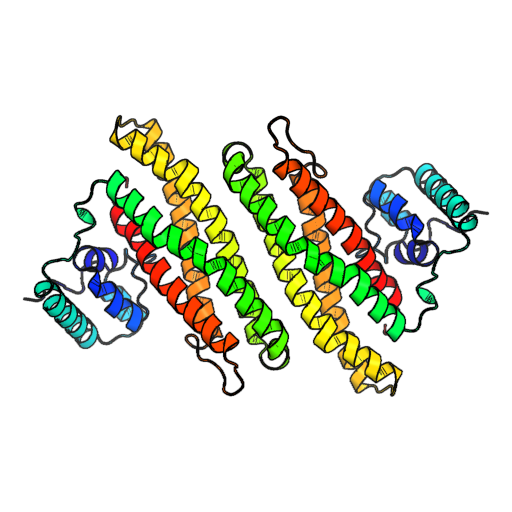4.609 -31.344 -29.156 1 58.97 68 ILE B CA 1
ATOM 2414 C C . ILE B 1 68 ? -3.512 -30.438 -28.609 1 58.97 68 ILE B C 1
ATOM 2416 O O . ILE B 1 68 ? -2.365 -30.859 -28.453 1 58.97 68 ILE B O 1
ATOM 2420 N N . ASN B 1 69 ? -3.863 -29.234 -28.172 1 61.72 69 ASN B N 1
ATOM 2421 C CA . ASN B 1 69 ? -2.795 -28.25 -28.078 1 61.72 69 ASN B CA 1
ATOM 2422 C C . ASN B 1 69 ? -2.564 -27.812 -26.641 1 61.72 69 ASN B C 1
ATOM 2424 O O . ASN B 1 69 ? -2.127 -26.688 -26.391 1 61.72 69 ASN B O 1
ATOM 2428 N N . SER B 1 70 ? -2.645 -28.875 -25.688 1 72.5 70 SER B N 1
ATOM 2429 C CA . SER B 1 70 ? -2.4 -28.406 -24.328 1 72.5 70 SER B CA 1
ATOM 2430 C C . SER B 1 70 ? -0.938 -28.594 -23.938 1 72.5 70 SER B C 1
ATOM 2432 O O . SER B 1 70 ? -0.351 -29.656 -24.188 1 72.5 70 SER B O 1
ATOM 2434 N N . VAL B 1 71 ? -0.261 -27.438 -23.578 1 77.62 71 VAL B N 1
ATOM 2435 C CA . VAL B 1 71 ? 1.136 -27.469 -23.156 1 77.62 71 VAL B CA 1
ATOM 2436 C C . VAL B 1 71 ? 1.264 -28.203 -21.828 1 77.62 71 VAL B C 1
ATOM 2438 O O . VAL B 1 71 ? 0.507 -27.953 -20.891 1 77.62 71 VAL B O 1
ATOM 2441 N N . ASP B 1 72 ? 2.135 -29.203 -21.781 1 89.5 72 ASP B N 1
ATOM 2442 C CA . ASP B 1 72 ? 2.527 -29.812 -20.516 1 89.5 72 ASP B CA 1
ATOM 2443 C C . ASP B 1 72 ? 3.713 -29.078 -19.891 1 89.5 72 ASP B C 1
ATOM 2445 O O . ASP B 1 72 ? 4.867 -29.344 -20.234 1 89.5 72 ASP B O 1
ATOM 2449 N N . PHE B 1 73 ? 3.436 -28.219 -18.891 1 92.94 73 PHE B N 1
ATOM 2450 C CA . PHE B 1 73 ? 4.438 -27.344 -18.312 1 92.94 73 PHE B CA 1
ATOM 2451 C C . PHE B 1 73 ? 5.5 -28.141 -17.562 1 92.94 73 PHE B C 1
ATOM 2453 O O . PHE B 1 73 ? 6.617 -27.672 -17.359 1 92.94 73 PHE B O 1
ATOM 2460 N N . ARG B 1 74 ? 5.219 -29.344 -17.156 1 93.94 74 ARG B N 1
ATOM 2461 C CA . ARG B 1 74 ? 6.156 -30.172 -16.406 1 93.94 74 ARG B CA 1
ATOM 2462 C C . ARG B 1 74 ? 7.348 -30.562 -17.281 1 93.94 74 ARG B C 1
ATOM 2464 O O . ARG B 1 74 ? 8.43 -30.859 -16.766 1 93.94 74 ARG B O 1
ATOM 2471 N N . THR B 1 75 ? 7.074 -30.594 -18.578 1 94.56 75 THR B N 1
ATOM 2472 C CA . THR B 1 75 ? 8.109 -31.078 -19.484 1 94.56 75 THR B CA 1
ATOM 2473 C C . THR B 1 75 ? 8.992 -29.938 -19.969 1 94.56 75 THR B C 1
ATOM 2475 O O . THR B 1 75 ? 10.039 -30.172 -20.578 1 94.56 75 THR B O 1
ATOM 2478 N N . LEU B 1 76 ? 8.617 -28.703 -19.719 1 95.62 76 LEU B N 1
ATOM 2479 C CA . LEU B 1 76 ? 9.406 -27.562 -20.156 1 95.62 76 LEU B CA 1
ATOM 2480 C C . LEU B 1 76 ? 10.672 -27.422 -19.312 1 95.62 76 LEU B C 1
ATOM 2482 O O . LEU B 1 76 ? 10.625 -27.578 -18.094 1 95.62 76 LEU B O 1
ATOM 2486 N N . PRO B 1 77 ? 11.797 -27.141 -20.031 1 96.62 77 PRO B N 1
ATOM 2487 C CA . PRO B 1 77 ? 12.953 -26.75 -19.219 1 96.62 77 PRO B CA 1
ATOM 2488 C C . PRO B 1 77 ? 12.672 -25.547 -18.328 1 96.62 77 PRO B C 1
ATOM 2490 O O . PRO B 1 77 ? 11.836 -24.703 -18.656 1 96.62 77 PRO B O 1
ATOM 2493 N N . SER B 1 78 ? 13.375 -25.453 -17.203 1 97.81 78 SER B N 1
ATOM 2494 C CA . SER B 1 78 ? 13.164 -24.359 -16.25 1 97.81 78 SER B CA 1
ATOM 2495 C C . SER B 1 78 ? 13.227 -23.016 -16.953 1 97.81 78 SER B C 1
ATOM 2497 O O . SER B 1 78 ? 12.406 -22.125 -16.688 1 97.81 78 SER B O 1
ATOM 2499 N N . ALA B 1 79 ? 14.18 -22.844 -17.766 1 97.69 79 ALA B N 1
ATOM 2500 C CA . ALA B 1 79 ? 14.359 -21.562 -18.453 1 97.69 79 ALA B CA 1
ATOM 2501 C C . ALA B 1 79 ? 13.125 -21.219 -19.281 1 97.69 79 ALA B C 1
ATOM 2503 O O . ALA B 1 79 ? 12.688 -20.062 -19.297 1 97.69 79 ALA B O 1
ATOM 2504 N N . ASP B 1 80 ? 12.594 -22.188 -19.984 1 97.81 80 ASP B N 1
ATOM 2505 C CA . ASP B 1 80 ? 11.414 -21.953 -20.812 1 97.81 80 ASP B CA 1
ATOM 2506 C C . ASP B 1 80 ? 10.188 -21.672 -19.953 1 97.81 80 ASP B C 1
ATOM 2508 O O . ASP B 1 80 ? 9.359 -20.828 -20.297 1 97.81 80 ASP B O 1
ATOM 2512 N N . LEU B 1 81 ? 10.039 -22.422 -18.875 1 98.25 81 LEU B N 1
ATOM 2513 C CA . LEU B 1 81 ? 8.93 -22.188 -17.953 1 98.25 81 LEU B CA 1
ATOM 2514 C C . LEU B 1 81 ? 9.008 -20.797 -17.359 1 98.25 81 LEU B C 1
ATOM 2516 O O . LEU B 1 81 ? 7.992 -20.109 -17.25 1 98.25 81 LEU B O 1
ATOM 2520 N N . ILE B 1 82 ? 10.164 -20.359 -16.938 1 98.69 82 ILE B N 1
ATOM 2521 C CA . ILE B 1 82 ? 10.391 -19.031 -16.406 1 98.69 82 ILE B CA 1
ATOM 2522 C C . ILE B 1 82 ? 9.992 -17.984 -17.438 1 98.69 82 ILE B C 1
ATOM 2524 O O . ILE B 1 82 ? 9.289 -17.016 -17.125 1 98.69 82 ILE B O 1
ATOM 2528 N N . ASP B 1 83 ? 10.438 -18.172 -18.672 1 98.31 83 ASP B N 1
ATOM 2529 C CA . ASP B 1 83 ? 10.078 -17.25 -19.734 1 98.31 83 ASP B CA 1
ATOM 2530 C C . ASP B 1 83 ? 8.57 -17.172 -19.922 1 98.31 83 ASP B C 1
ATOM 2532 O O . ASP B 1 83 ? 8.016 -16.094 -20.141 1 98.31 83 ASP B O 1
ATOM 2536 N N . TYR B 1 84 ? 7.945 -18.281 -19.891 1 98.12 84 TYR B N 1
ATOM 2537 C CA . TYR B 1 84 ? 6.492 -18.312 -19.984 1 98.12 84 TYR B CA 1
ATOM 2538 C C . TYR B 1 84 ? 5.844 -17.516 -18.859 1 98.12 84 TYR B C 1
ATOM 2540 O O . TYR B 1 84 ? 4.934 -16.719 -19.094 1 98.12 84 TYR B O 1
ATOM 2548 N N . ILE B 1 85 ? 6.289 -17.734 -17.609 1 98.62 85 ILE B N 1
ATOM 2549 C CA . ILE B 1 85 ? 5.766 -17.062 -16.422 1 98.62 85 ILE B CA 1
ATOM 2550 C C . ILE B 1 85 ? 5.941 -15.547 -16.578 1 98.62 85 ILE B C 1
ATOM 2552 O O . ILE B 1 85 ? 5.012 -14.781 -16.312 1 98.62 85 ILE B O 1
ATOM 2556 N N . LEU B 1 86 ? 7.125 -15.109 -17.016 1 98.69 86 LEU B N 1
ATOM 2557 C CA . LEU B 1 86 ? 7.43 -13.695 -17.172 1 98.69 86 LEU B CA 1
ATOM 2558 C C . LEU B 1 86 ? 6.551 -13.07 -18.25 1 98.69 86 LEU B C 1
ATOM 2560 O O . LEU B 1 86 ? 5.926 -12.031 -18.031 1 98.69 86 LEU B O 1
ATOM 2564 N N . ASN B 1 87 ? 6.434 -13.719 -19.391 1 98.38 87 ASN B N 1
ATOM 2565 C CA . ASN B 1 87 ? 5.785 -13.148 -20.562 1 98.38 87 ASN B CA 1
ATOM 2566 C C . ASN B 1 87 ? 4.266 -13.203 -20.453 1 98.38 87 ASN B C 1
ATOM 2568 O O . ASN B 1 87 ? 3.564 -12.383 -21.047 1 98.38 87 ASN B O 1
ATOM 2572 N N . THR B 1 88 ? 3.787 -14.086 -19.672 1 98.31 88 THR B N 1
ATOM 2573 C CA . THR B 1 88 ? 2.342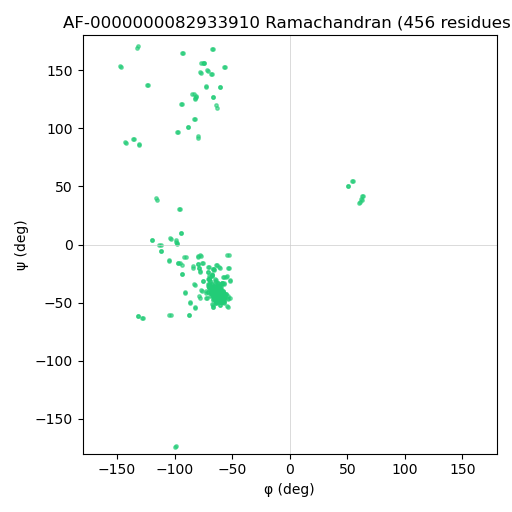 -14.258 -19.562 1 98.31 88 THR B CA 1
ATOM 2574 C C . THR B 1 88 ? 1.817 -13.633 -18.281 1 98.31 88 THR B C 1
ATOM 2576 O O . THR B 1 88 ? 1.074 -12.648 -18.312 1 98.31 88 THR B O 1
ATOM 2579 N N . HIS B 1 89 ? 2.287 -14.109 -17.188 1 98.69 89 HIS B N 1
ATOM 2580 C CA . HIS B 1 89 ? 1.658 -13.781 -15.906 1 98.69 89 HIS B CA 1
ATOM 2581 C C . HIS B 1 89 ? 2.215 -12.484 -15.336 1 98.69 89 HIS B C 1
ATOM 2583 O O . HIS B 1 89 ? 1.454 -11.609 -14.922 1 98.69 89 HIS B O 1
ATOM 2589 N N . HIS B 1 90 ? 3.613 -12.344 -15.266 1 98.75 90 HIS B N 1
ATOM 2590 C CA . HIS B 1 90 ? 4.172 -11.086 -14.789 1 98.75 90 HIS B CA 1
ATOM 2591 C C . HIS B 1 90 ? 3.748 -9.914 -15.672 1 98.75 90 HIS B C 1
ATOM 2593 O O . HIS B 1 90 ? 3.352 -8.867 -15.172 1 98.75 90 HIS B O 1
ATOM 2599 N N . SER B 1 91 ? 3.855 -10.141 -17.016 1 98.56 91 SER B N 1
ATOM 2600 C CA . SER B 1 91 ? 3.467 -9.094 -17.953 1 98.56 91 SER B CA 1
ATOM 2601 C C . SER B 1 91 ? 2.014 -8.68 -17.75 1 98.56 91 SER B C 1
ATOM 2603 O O . SER B 1 91 ? 1.703 -7.484 -17.734 1 98.56 91 SER B O 1
ATOM 2605 N N . PHE B 1 92 ? 1.163 -9.656 -17.625 1 98.75 92 PHE B N 1
ATOM 2606 C CA . PHE B 1 92 ? -0.255 -9.383 -17.422 1 98.75 92 PHE B CA 1
ATOM 2607 C C . PHE B 1 92 ? -0.476 -8.594 -16.141 1 98.75 92 PHE B C 1
ATOM 2609 O O . PHE B 1 92 ? -1.157 -7.566 -16.141 1 98.75 92 PHE B O 1
ATOM 2616 N N . ALA B 1 93 ? 0.051 -9.047 -14.984 1 98.62 93 ALA B N 1
ATOM 2617 C CA . ALA B 1 93 ? -0.131 -8.398 -13.688 1 98.62 93 ALA B CA 1
ATOM 2618 C C . ALA B 1 93 ? 0.384 -6.965 -13.711 1 98.62 93 ALA B C 1
ATOM 2620 O O . ALA B 1 93 ? -0.289 -6.047 -13.234 1 98.62 93 ALA B O 1
ATOM 2621 N N . LYS B 1 94 ? 1.555 -6.762 -14.305 1 97.75 94 LYS B N 1
ATOM 2622 C CA . LYS B 1 94 ? 2.162 -5.438 -14.367 1 97.75 94 LYS B CA 1
ATOM 2623 C C . LYS B 1 94 ? 1.31 -4.477 -15.188 1 97.75 94 LYS B C 1
ATOM 2625 O O . LYS B 1 94 ? 1.265 -3.279 -14.906 1 97.75 94 LYS B O 1
ATOM 2630 N N . ARG B 1 95 ? 0.607 -4.992 -16.156 1 97.62 95 ARG B N 1
ATOM 2631 C CA . ARG B 1 95 ? -0.255 -4.176 -17 1 97.62 95 ARG B CA 1
ATOM 2632 C C . ARG B 1 95 ? -1.545 -3.809 -16.266 1 97.62 95 ARG B C 1
ATOM 2634 O O . ARG B 1 95 ? -2.002 -2.666 -16.344 1 97.62 95 ARG B O 1
ATOM 2641 N N . ILE B 1 96 ? -2.104 -4.742 -15.516 1 98.38 96 ILE B N 1
ATOM 2642 C CA . ILE B 1 96 ? -3.475 -4.562 -15.055 1 98.38 96 ILE B CA 1
ATOM 2643 C C . ILE B 1 96 ? -3.473 -3.924 -13.664 1 98.38 96 ILE B C 1
ATOM 2645 O O . ILE B 1 96 ? -4.449 -3.285 -13.266 1 98.38 96 ILE B O 1
ATOM 2649 N N . LEU B 1 97 ? -2.4 -4.086 -12.867 1 98.5 97 LEU B N 1
ATOM 2650 C CA . LEU B 1 97 ? -2.35 -3.605 -11.492 1 98.5 97 LEU B CA 1
ATOM 2651 C C . LEU B 1 97 ? -2.58 -2.1 -11.43 1 98.5 97 LEU B C 1
ATOM 2653 O O . LEU B 1 97 ? -3.391 -1.623 -10.633 1 98.5 97 LEU B O 1
ATOM 2657 N N . PRO B 1 98 ? -1.925 -1.271 -12.289 1 97.31 98 PRO B N 1
ATOM 2658 C CA . PRO B 1 98 ? -2.158 0.174 -12.227 1 97.31 98 PRO B CA 1
ATOM 2659 C C . PRO B 1 98 ? -3.605 0.551 -12.539 1 97.31 98 PRO B C 1
ATOM 2661 O O . PRO B 1 98 ? -4.16 1.461 -11.922 1 97.31 98 PRO B O 1
ATOM 2664 N N . SER B 1 99 ? -4.195 -0.147 -13.469 1 97.69 99 SER B N 1
ATOM 2665 C CA . SER B 1 99 ? -5.582 0.13 -13.828 1 97.69 99 SER B CA 1
ATOM 2666 C C . SER B 1 99 ? -6.523 -0.186 -12.672 1 97.69 99 SER B C 1
ATOM 2668 O O . SER B 1 99 ? -7.426 0.597 -12.367 1 97.69 99 SER B O 1
ATOM 2670 N N . ILE B 1 100 ? -6.348 -1.297 -12.047 1 98.69 100 ILE B N 1
ATOM 2671 C CA . ILE B 1 100 ? -7.168 -1.667 -10.898 1 98.69 100 ILE B CA 1
ATOM 2672 C C . ILE B 1 100 ? -7.016 -0.619 -9.797 1 98.69 100 ILE B C 1
ATOM 2674 O O . ILE B 1 100 ? -8 -0.224 -9.172 1 98.69 100 ILE B O 1
ATOM 2678 N N . SER B 1 101 ? -5.758 -0.198 -9.555 1 98.38 101 SER B N 1
ATOM 2679 C CA . SER B 1 101 ? -5.48 0.827 -8.555 1 98.38 101 SER B CA 1
ATOM 2680 C C . SER B 1 101 ? -6.316 2.08 -8.797 1 98.38 101 SER B C 1
ATOM 2682 O O . SER B 1 101 ? -6.941 2.605 -7.875 1 98.38 101 SER B O 1
ATOM 2684 N N . GLU B 1 102 ? -6.332 2.482 -10.008 1 97.5 102 GLU B N 1
ATOM 2685 C CA . GLU B 1 102 ? -7.094 3.674 -10.375 1 97.5 102 GLU B CA 1
ATOM 2686 C C . GLU B 1 102 ? -8.586 3.465 -10.141 1 97.5 102 GLU B C 1
ATOM 2688 O O . GLU B 1 102 ? -9.258 4.32 -9.555 1 97.5 102 GLU B O 1
ATOM 2693 N N . TYR B 1 103 ? -9.094 2.355 -10.57 1 98.5 103 TYR B N 1
ATOM 2694 C CA . TYR B 1 103 ? -10.523 2.084 -10.469 1 98.5 103 TYR B CA 1
ATOM 2695 C C . TYR B 1 103 ? -10.953 1.96 -9.016 1 98.5 103 TYR B C 1
ATOM 2697 O O . TYR B 1 103 ? -11.969 2.523 -8.609 1 98.5 103 TYR B O 1
ATOM 2705 N N . ILE B 1 104 ? -10.203 1.242 -8.242 1 98.5 104 ILE B N 1
ATOM 2706 C CA . ILE B 1 104 ? -10.555 0.998 -6.852 1 98.5 104 ILE B CA 1
ATOM 2707 C C . ILE B 1 104 ? -10.547 2.314 -6.078 1 98.5 104 ILE B C 1
ATOM 2709 O O . ILE B 1 104 ? -11.438 2.566 -5.262 1 98.5 104 ILE B O 1
ATOM 2713 N N . THR B 1 105 ? -9.562 3.16 -6.324 1 97.75 105 THR B N 1
ATOM 2714 C CA . THR B 1 105 ? -9.492 4.461 -5.668 1 97.75 105 THR B CA 1
ATOM 2715 C C . THR B 1 105 ? -10.672 5.336 -6.074 1 97.75 105 THR B C 1
ATOM 2717 O O . THR B 1 105 ? -11.273 6.012 -5.234 1 97.75 105 THR B O 1
ATOM 2720 N N . LYS B 1 106 ? -10.977 5.285 -7.332 1 97.62 106 LYS B N 1
ATOM 2721 C CA . LYS B 1 106 ? -12.086 6.082 -7.852 1 97.62 106 LYS B CA 1
ATOM 2722 C C . LYS B 1 106 ? -13.414 5.656 -7.227 1 97.62 106 LYS B C 1
ATOM 2724 O O . LYS B 1 106 ? -14.203 6.5 -6.797 1 97.62 106 LYS B O 1
ATOM 2729 N N . ILE B 1 107 ? -13.695 4.34 -7.18 1 98.19 107 ILE B N 1
ATOM 2730 C CA . ILE B 1 107 ? -14.992 3.916 -6.668 1 98.19 107 ILE B CA 1
ATOM 2731 C C . ILE B 1 107 ? -15.055 4.164 -5.16 1 98.19 107 ILE B C 1
ATOM 2733 O O . ILE B 1 107 ? -16.125 4.418 -4.613 1 98.19 107 ILE B O 1
ATOM 2737 N N . LEU B 1 108 ? -13.922 4.098 -4.48 1 98.25 108 LEU B N 1
ATOM 2738 C CA . LEU B 1 108 ? -13.906 4.48 -3.072 1 98.25 108 LEU B CA 1
ATOM 2739 C C . LEU B 1 108 ? -14.305 5.945 -2.902 1 98.25 108 LEU B C 1
ATOM 2741 O O . LEU B 1 108 ? -15.117 6.277 -2.035 1 98.25 108 LEU B O 1
ATOM 2745 N N . SER B 1 109 ? -13.773 6.789 -3.746 1 96.56 109 SER B N 1
ATOM 2746 C CA . SER B 1 109 ? -14.039 8.219 -3.662 1 96.56 109 SER B CA 1
ATOM 2747 C C . SER B 1 109 ? -15.516 8.523 -3.9 1 96.56 109 SER B C 1
ATOM 2749 O O . SER B 1 109 ? -16.094 9.398 -3.246 1 96.56 109 SER B O 1
ATOM 2751 N N . VAL B 1 110 ? -16.125 7.793 -4.77 1 96.69 110 VAL B N 1
ATOM 2752 C CA . VAL B 1 110 ? -17.484 8.094 -5.195 1 96.69 110 VAL B CA 1
ATOM 2753 C C . VAL B 1 110 ? -18.484 7.352 -4.309 1 96.69 110 VAL B C 1
ATOM 2755 O O . VAL B 1 110 ? -19.5 7.918 -3.895 1 96.69 110 VAL B O 1
ATOM 2758 N N . HIS B 1 111 ? -18.188 6.105 -3.986 1 97.25 111 HIS B N 1
ATOM 2759 C CA . HIS B 1 111 ? -19.172 5.234 -3.367 1 97.25 111 HIS B CA 1
ATOM 2760 C C . HIS B 1 111 ? -18.797 4.906 -1.927 1 97.25 111 HIS B C 1
ATOM 2762 O O . HIS B 1 111 ? -19.578 4.273 -1.206 1 97.25 111 HIS B O 1
ATOM 2768 N N . GLY B 1 112 ? -17.656 5.305 -1.432 1 96.06 112 GLY B N 1
ATOM 2769 C CA . GLY B 1 112 ? -17.125 4.887 -0.145 1 96.06 112 GLY B CA 1
ATOM 2770 C C . GLY B 1 112 ? -18.031 5.227 1.02 1 96.06 112 GLY B C 1
ATOM 2771 O O . GLY B 1 112 ? -18.109 4.477 1.994 1 96.06 112 GLY B O 1
ATOM 2772 N N . VAL B 1 113 ? -18.734 6.328 0.936 1 94.62 113 VAL B N 1
ATOM 2773 C CA . VAL B 1 113 ? -19.594 6.793 2.014 1 94.62 113 VAL B CA 1
ATOM 2774 C C . VAL B 1 113 ? -20.75 5.812 2.205 1 94.62 113 VAL B C 1
ATOM 2776 O O . VAL B 1 113 ? -21.156 5.531 3.338 1 94.62 113 VAL B O 1
ATOM 2779 N N . ASN B 1 114 ? -21.234 5.258 1.148 1 95.5 114 ASN B N 1
ATOM 2780 C CA . ASN B 1 114 ? -22.375 4.355 1.198 1 95.5 114 ASN B CA 1
ATOM 2781 C C . ASN B 1 114 ? -21.938 2.893 1.214 1 95.5 114 ASN B C 1
ATOM 2783 O O . ASN B 1 114 ? -22.734 1.999 1.476 1 95.5 114 ASN B O 1
ATOM 2787 N N . HIS B 1 115 ? -20.703 2.686 0.863 1 96.88 115 HIS B N 1
ATOM 2788 C CA . HIS B 1 115 ? -20.141 1.34 0.81 1 96.88 115 HIS B CA 1
ATOM 2789 C C . HIS B 1 115 ? -18.812 1.268 1.547 1 96.88 115 HIS B C 1
ATOM 2791 O O . HIS B 1 115 ? -17.75 1.19 0.919 1 96.88 115 HIS B O 1
ATOM 2797 N N . GLU B 1 116 ? -18.875 1.062 2.787 1 95.88 116 GLU B N 1
ATOM 2798 C CA . GLU B 1 116 ? -17.719 1.18 3.658 1 95.88 116 GLU B CA 1
ATOM 2799 C C . GLU B 1 116 ? -16.734 0.039 3.422 1 95.88 116 GLU B C 1
ATOM 2801 O O . GLU B 1 116 ? -15.547 0.161 3.73 1 95.88 116 GLU B O 1
ATOM 2806 N N . GLU B 1 117 ? -17.266 -1.077 2.891 1 97.62 117 GLU B N 1
ATOM 2807 C CA . GLU B 1 117 ? -16.375 -2.203 2.607 1 97.62 117 GLU B CA 1
ATOM 2808 C C . GLU B 1 117 ? -15.297 -1.82 1.597 1 97.62 117 GLU B C 1
ATOM 2810 O O . GLU B 1 117 ? -14.258 -2.479 1.509 1 97.62 117 GLU B O 1
ATOM 2815 N N . LEU B 1 118 ? -15.57 -0.697 0.816 1 98.56 118 LEU B N 1
ATOM 2816 C CA . LEU B 1 118 ? -14.625 -0.273 -0.214 1 98.56 118 LEU B CA 1
ATOM 2817 C C . LEU B 1 118 ? -13.328 0.227 0.41 1 98.56 118 LEU B C 1
ATOM 2819 O O . LEU B 1 118 ? -12.266 0.18 -0.225 1 98.56 118 LEU B O 1
ATOM 2823 N N . PHE B 1 119 ? -13.359 0.727 1.657 1 98.5 119 PHE B N 1
ATOM 2824 C CA . PHE B 1 119 ? -12.133 1.104 2.342 1 98.5 119 PHE B CA 1
ATOM 2825 C C . PHE B 1 119 ? -11.242 -0.113 2.557 1 98.5 119 PHE B C 1
ATOM 2827 O O . PHE B 1 119 ? -10.023 -0.046 2.34 1 98.5 119 PHE B O 1
ATOM 2834 N N . LYS B 1 120 ? -11.852 -1.18 2.963 1 98.56 120 LYS B N 1
ATOM 2835 C CA . LYS B 1 120 ? -11.094 -2.414 3.162 1 98.56 120 LYS B CA 1
ATOM 2836 C C . LYS B 1 120 ? -10.609 -2.982 1.833 1 98.56 120 LYS B C 1
ATOM 2838 O O . LYS B 1 120 ? -9.484 -3.477 1.737 1 98.56 120 LYS B O 1
ATOM 2843 N N . VAL B 1 121 ? -11.469 -2.939 0.798 1 98.81 121 VAL B N 1
ATOM 2844 C CA . VAL B 1 121 ? -11.07 -3.395 -0.532 1 98.81 121 VAL B CA 1
ATOM 2845 C C . VAL B 1 121 ? -9.844 -2.623 -1 1 98.81 121 VAL B C 1
ATOM 2847 O O . VAL B 1 121 ? -8.875 -3.219 -1.477 1 98.81 121 VAL B O 1
ATOM 2850 N N . HIS B 1 122 ? -9.906 -1.302 -0.852 1 98.88 122 HIS B N 1
ATOM 2851 C CA . HIS B 1 122 ? -8.812 -0.42 -1.242 1 98.88 122 HIS B CA 1
ATOM 2852 C C . HIS B 1 122 ? -7.523 -0.781 -0.51 1 98.88 122 HIS B C 1
ATOM 2854 O O . HIS B 1 122 ? -6.469 -0.919 -1.133 1 98.88 122 HIS B O 1
ATOM 2860 N N . LYS B 1 123 ? -7.586 -1.015 0.755 1 98.75 123 LYS B N 1
ATOM 2861 C CA . LYS B 1 123 ? -6.418 -1.339 1.57 1 98.75 123 LYS B CA 1
ATOM 2862 C C . LYS B 1 123 ? -5.836 -2.695 1.184 1 98.75 123 LYS B C 1
ATOM 2864 O O . LYS B 1 123 ? -4.621 -2.83 1.017 1 98.75 123 LYS B O 1
ATOM 2869 N N . LEU B 1 124 ? -6.68 -3.688 1.056 1 98.81 124 LEU B N 1
ATOM 2870 C CA . LEU B 1 124 ? -6.238 -5.035 0.716 1 98.81 124 LEU B CA 1
ATOM 2871 C C . LEU B 1 124 ? -5.578 -5.062 -0.658 1 98.81 124 LEU B C 1
ATOM 2873 O O . LEU B 1 124 ? -4.492 -5.625 -0.821 1 98.81 124 LEU B O 1
ATOM 2877 N N . PHE B 1 125 ? -6.211 -4.383 -1.602 1 98.94 125 PHE B N 1
ATOM 2878 C CA . PHE B 1 125 ? -5.66 -4.398 -2.951 1 98.94 125 PHE B CA 1
ATOM 2879 C C . PHE B 1 125 ? -4.297 -3.713 -2.986 1 98.94 125 PHE B C 1
ATOM 2881 O O . PHE B 1 125 ? -3.359 -4.219 -3.605 1 98.94 125 PHE B O 1
ATOM 2888 N N . HIS B 1 126 ? -4.195 -2.6 -2.424 1 98.75 126 HIS B N 1
ATOM 2889 C CA . HIS B 1 126 ? -2.934 -1.875 -2.527 1 98.75 126 HIS B CA 1
ATOM 2890 C C . HIS B 1 126 ? -1.837 -2.561 -1.72 1 98.75 126 HIS B C 1
ATOM 2892 O O . HIS B 1 126 ? -0.659 -2.486 -2.076 1 98.75 126 HIS B O 1
ATOM 2898 N N . SER B 1 127 ? -2.209 -3.248 -0.631 1 98.69 127 SER B N 1
ATOM 2899 C CA . SER B 1 127 ? -1.24 -4.117 0.029 1 98.69 127 SER B CA 1
ATOM 2900 C C . SER B 1 127 ? -0.77 -5.23 -0.905 1 98.69 127 SER B C 1
ATOM 2902 O O . SER B 1 127 ? 0.427 -5.512 -0.989 1 98.69 127 SER B O 1
ATOM 2904 N N . LEU B 1 128 ? -1.701 -5.84 -1.567 1 98.81 128 LEU B N 1
ATOM 2905 C CA . LEU B 1 128 ? -1.382 -6.887 -2.529 1 98.81 128 LEU B CA 1
ATOM 2906 C C . LEU B 1 128 ? -0.476 -6.355 -3.635 1 98.81 128 LEU B C 1
ATOM 2908 O O . LEU B 1 128 ? 0.537 -6.977 -3.965 1 98.81 128 LEU B O 1
ATOM 2912 N N . LYS B 1 129 ? -0.885 -5.207 -4.191 1 98.75 129 LYS B N 1
ATOM 2913 C CA . LYS B 1 129 ? -0.11 -4.59 -5.262 1 98.75 129 LYS B CA 1
ATOM 2914 C C . LYS B 1 129 ? 1.326 -4.324 -4.82 1 98.75 129 LYS B C 1
ATOM 2916 O O . LYS B 1 129 ? 2.271 -4.621 -5.555 1 98.75 129 LYS B O 1
ATOM 2921 N N . THR B 1 130 ? 1.491 -3.781 -3.615 1 98.5 130 THR B N 1
ATOM 2922 C CA . THR B 1 130 ? 2.812 -3.48 -3.076 1 98.5 130 THR B CA 1
ATOM 2923 C C . THR B 1 130 ? 3.639 -4.754 -2.926 1 98.5 130 THR B C 1
ATOM 2925 O O . THR B 1 130 ? 4.801 -4.801 -3.334 1 98.5 130 THR B O 1
ATOM 2928 N N . GLU B 1 131 ? 3.002 -5.77 -2.416 1 98.19 131 GLU B N 1
ATOM 2929 C CA . GLU B 1 131 ? 3.689 -7.043 -2.219 1 98.19 131 GLU B CA 1
ATOM 2930 C C . GLU B 1 131 ? 4.09 -7.668 -3.553 1 98.19 131 GLU B C 1
ATOM 2932 O O . GLU B 1 131 ? 5.191 -8.195 -3.689 1 98.19 131 GLU B O 1
ATOM 2937 N N . LEU B 1 132 ? 3.221 -7.594 -4.488 1 98.69 132 LEU B N 1
ATOM 2938 C CA . LEU B 1 132 ? 3.492 -8.203 -5.785 1 98.69 132 LEU B CA 1
ATOM 2939 C C . LEU B 1 132 ? 4.617 -7.473 -6.504 1 98.69 132 LEU B C 1
ATOM 2941 O O . LEU B 1 132 ? 5.438 -8.094 -7.18 1 98.69 132 LEU B O 1
ATOM 2945 N N . GLU B 1 133 ? 4.656 -6.176 -6.387 1 98.06 133 GLU B N 1
ATOM 2946 C CA . GLU B 1 133 ? 5.715 -5.402 -7.027 1 98.06 133 GLU B CA 1
ATOM 2947 C C . GLU B 1 133 ? 7.09 -5.809 -6.504 1 98.06 133 GLU B C 1
ATOM 2949 O O . GLU B 1 133 ? 8.031 -5.977 -7.281 1 98.06 133 GLU B O 1
ATOM 2954 N N . GLN B 1 134 ? 7.184 -6.023 -5.223 1 98.12 134 GLN B N 1
ATOM 2955 C CA . GLN B 1 134 ? 8.438 -6.484 -4.641 1 98.12 134 GLN B CA 1
ATOM 2956 C C . GLN B 1 134 ? 8.719 -7.938 -5.023 1 98.12 134 GLN B C 1
ATOM 2958 O O . GLN B 1 134 ? 9.859 -8.297 -5.32 1 98.12 134 GLN B O 1
ATOM 2963 N N . HIS B 1 135 ? 7.668 -8.703 -5 1 98.56 135 HIS B N 1
ATOM 2964 C CA . HIS B 1 135 ? 7.734 -10.117 -5.324 1 98.56 135 HIS B CA 1
ATOM 2965 C C . HIS B 1 135 ? 8.312 -10.344 -6.719 1 98.56 135 HIS B C 1
ATOM 2967 O O . HIS B 1 135 ? 9.203 -11.172 -6.902 1 98.56 135 HIS B O 1
ATOM 2973 N N . PHE B 1 136 ? 7.871 -9.578 -7.68 1 98.56 136 PHE B N 1
ATOM 2974 C CA . PHE B 1 136 ? 8.336 -9.711 -9.055 1 98.56 136 PHE B CA 1
ATOM 2975 C C . PHE B 1 136 ? 9.812 -9.352 -9.164 1 98.56 136 PHE B C 1
ATOM 2977 O O . PHE B 1 136 ? 10.562 -10.008 -9.883 1 98.56 136 PHE B O 1
ATOM 2984 N N . ILE B 1 137 ? 10.195 -8.367 -8.445 1 97.44 137 ILE B N 1
ATOM 2985 C CA . ILE B 1 137 ? 11.586 -7.938 -8.477 1 97.44 137 ILE B CA 1
ATOM 2986 C C . ILE B 1 137 ? 12.484 -9.039 -7.918 1 97.44 137 ILE B C 1
ATOM 2988 O O . ILE B 1 137 ? 13.516 -9.375 -8.508 1 97.44 137 ILE B O 1
ATOM 2992 N N . LYS B 1 138 ? 12.148 -9.641 -6.812 1 98.12 138 LYS B N 1
ATOM 2993 C CA . LYS B 1 138 ? 12.938 -10.719 -6.211 1 98.12 138 LYS B CA 1
ATOM 2994 C C . LYS B 1 138 ? 13.062 -11.906 -7.164 1 98.12 138 LYS B C 1
ATOM 2996 O O . LYS B 1 138 ? 14.141 -12.484 -7.305 1 98.12 138 LYS B O 1
ATOM 3001 N N . GLU B 1 139 ? 12 -12.195 -7.832 1 98.69 139 GLU B N 1
ATOM 3002 C CA . GLU B 1 139 ? 12.031 -13.32 -8.758 1 98.69 139 GLU B CA 1
ATOM 3003 C C . GLU B 1 139 ? 12.852 -12.992 -10.008 1 98.69 139 GLU B C 1
ATOM 3005 O O . GLU B 1 139 ? 13.711 -13.773 -10.414 1 98.69 139 GLU B O 1
ATOM 3010 N N . GLU B 1 140 ? 12.617 -11.852 -10.539 1 98.38 140 GLU B N 1
ATOM 3011 C CA . GLU B 1 140 ? 13.188 -11.492 -11.836 1 98.38 140 GLU B CA 1
ATOM 3012 C C . GLU B 1 140 ? 14.672 -11.148 -11.703 1 98.38 140 GLU B C 1
ATOM 3014 O O . GLU B 1 140 ? 15.461 -11.422 -12.617 1 98.38 140 GLU B O 1
ATOM 3019 N N . GLU B 1 141 ? 15.039 -10.617 -10.578 1 97.12 141 GLU B N 1
ATOM 3020 C CA . GLU B 1 141 ? 16.406 -10.094 -10.461 1 97.12 141 GLU B CA 1
ATOM 3021 C C . GLU B 1 141 ? 17.281 -11.023 -9.633 1 97.12 141 GLU B C 1
ATOM 3023 O O . GLU B 1 141 ? 18.516 -10.914 -9.664 1 97.12 141 GLU B O 1
ATOM 3028 N N . ILE B 1 142 ? 16.672 -11.93 -8.953 1 97.31 142 ILE B N 1
ATOM 3029 C CA . ILE B 1 142 ? 17.484 -12.773 -8.078 1 97.31 142 ILE B CA 1
ATOM 3030 C C . ILE B 1 142 ? 17.188 -14.242 -8.367 1 97.31 142 ILE B C 1
ATOM 3032 O O . ILE B 1 142 ? 18 -14.93 -8.992 1 97.31 142 ILE B O 1
ATOM 3036 N N . LEU B 1 143 ? 15.992 -14.695 -8.156 1 98.56 143 LEU B N 1
ATOM 3037 C CA . LEU B 1 143 ? 15.664 -16.109 -8.148 1 98.56 143 LEU B CA 1
ATOM 3038 C C . LEU B 1 143 ? 15.836 -16.719 -9.539 1 98.56 143 LEU B C 1
ATOM 3040 O O . LEU B 1 143 ? 16.531 -17.719 -9.703 1 98.56 143 LEU B O 1
ATOM 3044 N N . PHE B 1 144 ? 15.195 -16.141 -10.578 1 98.81 144 PHE B N 1
ATOM 3045 C CA . PHE B 1 144 ? 15.172 -16.734 -11.914 1 98.81 144 PHE B CA 1
ATOM 3046 C C . PHE B 1 144 ? 16.562 -16.734 -12.531 1 98.81 144 PHE B C 1
ATOM 3048 O O . PHE B 1 144 ? 16.984 -17.734 -13.109 1 98.81 144 PHE B O 1
ATOM 3055 N N . PRO B 1 145 ? 17.312 -15.594 -12.359 1 98.06 145 PRO B N 1
ATOM 3056 C CA . PRO B 1 145 ? 18.688 -15.641 -12.859 1 98.06 145 PRO B CA 1
ATOM 3057 C C . PRO B 1 145 ? 19.531 -16.719 -12.188 1 98.06 145 PRO B C 1
ATOM 3059 O O . PRO B 1 145 ? 20.328 -17.391 -12.852 1 98.06 145 PRO B O 1
ATOM 3062 N N . VAL B 1 146 ? 19.391 -16.938 -10.898 1 98.19 146 VAL B N 1
ATOM 3063 C CA . VAL B 1 146 ? 20.172 -17.938 -10.18 1 98.19 146 VAL B CA 1
ATOM 3064 C C . VAL B 1 146 ? 19.75 -19.344 -10.617 1 98.19 146 VAL B C 1
ATOM 3066 O O . VAL B 1 146 ? 20.578 -20.25 -10.703 1 98.19 146 VAL B O 1
ATOM 3069 N N . ILE B 1 147 ? 18.516 -19.531 -10.906 1 98.5 147 ILE B N 1
ATOM 3070 C CA . ILE B 1 147 ? 18.016 -20.812 -11.406 1 98.5 147 ILE B CA 1
ATOM 3071 C C . ILE B 1 147 ? 18.641 -21.125 -12.758 1 98.5 147 ILE B C 1
ATOM 3073 O O . ILE B 1 147 ? 19.109 -22.234 -13 1 98.5 147 ILE B O 1
ATOM 3077 N N . LYS B 1 148 ? 18.641 -20.125 -13.602 1 97.88 148 LYS B N 1
ATOM 3078 C CA . LYS B 1 148 ? 19.234 -20.312 -14.922 1 97.88 148 LYS B CA 1
ATOM 3079 C C . LYS B 1 148 ? 20.719 -20.625 -14.82 1 97.88 148 LYS B C 1
ATOM 3081 O O . LYS B 1 148 ? 21.25 -21.453 -15.555 1 97.88 148 LYS B O 1
ATOM 3086 N N . GLN B 1 149 ? 21.391 -19.969 -13.906 1 97.75 149 GLN B N 1
ATOM 3087 C CA . GLN B 1 149 ? 22.812 -20.234 -13.664 1 97.75 149 GLN B CA 1
ATOM 3088 C C . GLN B 1 149 ? 23.016 -21.672 -13.164 1 97.75 149 GLN B C 1
ATOM 3090 O O . GLN B 1 149 ? 23.938 -22.359 -13.609 1 97.75 149 GLN B O 1
ATOM 3095 N N . TYR B 1 150 ? 22.219 -22.062 -12.289 1 98 150 TYR B N 1
ATOM 3096 C CA . TYR B 1 150 ? 22.297 -23.406 -11.719 1 98 150 TYR B CA 1
ATOM 3097 C C . TYR B 1 150 ? 22.094 -24.469 -12.789 1 98 150 TYR B C 1
ATOM 3099 O O . TYR B 1 150 ? 22.797 -25.484 -12.812 1 98 150 TYR B O 1
ATOM 3107 N N . ASP B 1 151 ? 21.125 -24.219 -13.68 1 96.19 151 ASP B N 1
ATOM 3108 C CA . ASP B 1 151 ? 20.844 -25.188 -14.742 1 96.19 151 ASP B CA 1
ATOM 3109 C C . ASP B 1 151 ? 22.031 -25.328 -15.688 1 96.19 151 ASP B C 1
ATOM 3111 O O . ASP B 1 151 ? 22.281 -26.406 -16.203 1 96.19 151 ASP B O 1
ATOM 3115 N N . ALA B 1 152 ? 22.75 -24.219 -15.836 1 96.38 152 ALA B N 1
ATOM 3116 C CA . ALA B 1 152 ? 23.906 -24.234 -16.719 1 96.38 152 ALA B CA 1
ATOM 3117 C C . ALA B 1 152 ? 25.109 -24.891 -16.031 1 96.38 152 ALA B C 1
ATOM 3119 O O . ALA B 1 152 ? 25.844 -25.656 -16.656 1 96.38 152 ALA B O 1
ATOM 3120 N N . LYS B 1 153 ? 25.344 -24.547 -14.773 1 97.62 153 LYS B N 1
ATOM 3121 C CA . LYS B 1 153 ? 26.453 -25.078 -14 1 97.62 153 LYS B CA 1
ATOM 3122 C C . LYS B 1 153 ? 26.062 -25.297 -12.539 1 97.62 153 LYS B C 1
ATOM 3124 O O . LYS B 1 153 ? 26.344 -24.469 -11.68 1 97.62 153 LYS B O 1
ATOM 3129 N N . PRO B 1 154 ? 25.531 -26.469 -12.25 1 97 154 PRO B N 1
ATOM 3130 C CA . PRO B 1 154 ? 25.031 -26.734 -10.906 1 97 154 PRO B CA 1
ATOM 3131 C C . PRO B 1 154 ? 26.109 -26.625 -9.836 1 97 154 PRO B C 1
ATOM 3133 O O . PRO B 1 154 ? 27.266 -27.016 -10.078 1 97 154 PRO B O 1
ATOM 3136 N N . SER B 1 155 ? 25.812 -26 -8.766 1 97.38 155 SER B N 1
ATOM 3137 C CA . SER B 1 155 ? 26.672 -25.922 -7.59 1 97.38 155 SER B CA 1
ATOM 3138 C C . SER B 1 155 ? 25.844 -25.875 -6.309 1 97.38 155 SER B C 1
ATOM 3140 O O . SER B 1 155 ? 24.703 -25.406 -6.316 1 97.38 155 SER B O 1
ATOM 3142 N N . GLU B 1 156 ? 26.453 -26.344 -5.309 1 97.62 156 GLU B N 1
ATOM 3143 C CA . GLU B 1 156 ? 25.781 -26.359 -4.02 1 97.62 156 GLU B CA 1
ATOM 3144 C C . GLU B 1 156 ? 25.469 -24.938 -3.545 1 97.62 156 GLU B C 1
ATOM 3146 O O . GLU B 1 156 ? 24.422 -24.703 -2.932 1 97.62 156 GLU B O 1
ATOM 3151 N N . GLU B 1 157 ? 26.328 -24.094 -3.818 1 97.69 157 GLU B N 1
ATOM 3152 C CA . GLU B 1 157 ? 26.156 -22.703 -3.432 1 97.69 157 GLU B CA 1
ATOM 3153 C C . GLU B 1 157 ? 24.938 -22.078 -4.121 1 97.69 157 GLU B C 1
ATOM 3155 O O . GLU B 1 157 ? 24.141 -21.391 -3.486 1 97.69 157 GLU B O 1
ATOM 3160 N N . LEU B 1 158 ? 24.812 -22.328 -5.355 1 97.75 158 LEU B N 1
ATOM 3161 C CA . LEU B 1 158 ? 23.688 -21.812 -6.121 1 97.75 158 LEU B CA 1
ATOM 3162 C C . LEU B 1 158 ? 22.375 -22.438 -5.648 1 97.75 158 LEU B C 1
ATOM 3164 O O . LEU B 1 158 ? 21.359 -21.75 -5.543 1 97.75 158 LEU B O 1
ATOM 3168 N N . LEU B 1 159 ? 22.453 -23.719 -5.395 1 98.19 159 LEU B N 1
ATOM 3169 C CA . LEU B 1 159 ? 21.25 -24.406 -4.926 1 98.19 159 LEU B CA 1
ATOM 3170 C C . LEU B 1 159 ? 20.781 -23.828 -3.592 1 98.19 159 LEU B C 1
ATOM 3172 O O . LEU B 1 159 ? 19.578 -23.641 -3.383 1 98.19 159 LEU B O 1
ATOM 3176 N N . ASP B 1 160 ? 21.719 -23.562 -2.721 1 98.12 160 ASP B N 1
ATOM 3177 C CA . ASP B 1 160 ? 21.391 -22.969 -1.429 1 98.12 160 ASP B CA 1
ATOM 3178 C C . ASP B 1 160 ? 20.734 -21.609 -1.604 1 98.12 160 ASP B C 1
ATOM 3180 O O . ASP B 1 160 ? 19.781 -21.266 -0.901 1 98.12 160 ASP B O 1
ATOM 3184 N N . LYS B 1 161 ? 21.266 -20.812 -2.467 1 97.75 161 LYS B N 1
ATOM 3185 C CA . LYS B 1 161 ? 20.703 -19.5 -2.76 1 97.75 161 LYS B CA 1
ATOM 3186 C C . LYS B 1 161 ? 19.297 -19.609 -3.326 1 97.75 161 LYS B C 1
ATOM 3188 O O . LYS B 1 161 ? 18.391 -18.859 -2.938 1 97.75 161 LYS B O 1
ATOM 3193 N N . ILE B 1 162 ? 19.078 -20.547 -4.191 1 98.5 162 ILE B N 1
ATOM 3194 C CA . ILE B 1 162 ? 17.766 -20.781 -4.77 1 98.5 162 ILE B CA 1
ATOM 3195 C C . ILE B 1 162 ? 16.766 -21.141 -3.662 1 98.5 162 ILE B C 1
ATOM 3197 O O . ILE B 1 162 ? 15.695 -20.531 -3.572 1 98.5 162 ILE B O 1
ATOM 3201 N N . LYS B 1 163 ? 17.125 -22.031 -2.846 1 98.25 163 LYS B N 1
ATOM 3202 C CA . LYS B 1 163 ? 16.234 -22.516 -1.798 1 98.25 163 LYS B CA 1
ATOM 3203 C C . LYS B 1 163 ? 15.836 -21.375 -0.855 1 98.25 163 LYS B C 1
ATOM 3205 O O . LYS B 1 163 ? 14.68 -21.281 -0.432 1 98.25 163 LYS B O 1
ATOM 3210 N N . LYS B 1 164 ? 16.766 -20.562 -0.573 1 97.94 164 LYS B N 1
ATOM 3211 C CA . LYS B 1 164 ? 16.5 -19.438 0.321 1 97.94 164 LYS B CA 1
ATOM 3212 C C . LYS B 1 164 ? 15.484 -18.469 -0.295 1 97.94 164 LYS B C 1
ATOM 3214 O O . LYS B 1 164 ? 14.492 -18.109 0.344 1 97.94 164 LYS B O 1
ATOM 3219 N N . VAL B 1 165 ? 15.703 -18.062 -1.517 1 97.88 165 VAL B N 1
ATOM 3220 C CA . VAL B 1 165 ? 14.82 -17.109 -2.17 1 97.88 165 VAL B CA 1
ATOM 3221 C C . VAL B 1 165 ? 13.477 -17.75 -2.477 1 97.88 165 VAL B C 1
ATOM 3223 O O . VAL B 1 165 ? 12.43 -17.109 -2.391 1 97.88 165 VAL B O 1
ATOM 3226 N N . MET B 1 166 ? 13.516 -19.016 -2.846 1 97.88 166 MET B N 1
ATOM 3227 C CA . MET B 1 166 ? 12.289 -19.781 -3.092 1 97.88 166 MET B CA 1
ATOM 3228 C C . MET B 1 166 ? 11.398 -19.781 -1.856 1 97.88 166 MET B C 1
ATOM 3230 O O . MET B 1 166 ? 10.188 -19.578 -1.961 1 97.88 166 MET B O 1
ATOM 3234 N N . GLN B 1 167 ? 11.984 -20.031 -0.724 1 97.69 167 GLN B N 1
ATOM 3235 C CA . GLN B 1 167 ? 11.203 -20.031 0.511 1 97.69 167 GLN B CA 1
ATOM 3236 C C . GLN B 1 167 ? 10.57 -18.672 0.775 1 97.69 167 GLN B C 1
ATOM 3238 O O . GLN B 1 167 ? 9.398 -18.594 1.152 1 97.69 167 GLN B O 1
ATOM 3243 N N . GLU B 1 168 ? 11.32 -17.688 0.602 1 97.75 168 GLU B N 1
ATOM 3244 C CA . GLU B 1 168 ? 10.82 -16.328 0.796 1 97.75 168 GLU B CA 1
ATOM 3245 C C . GLU B 1 168 ? 9.656 -16.031 -0.144 1 97.75 168 GLU B C 1
ATOM 3247 O O . GLU B 1 168 ? 8.617 -15.523 0.286 1 97.75 168 GLU B O 1
ATOM 3252 N N . THR B 1 169 ? 9.812 -16.312 -1.393 1 97.94 169 THR B N 1
ATOM 3253 C CA . THR B 1 169 ? 8.781 -15.992 -2.375 1 97.94 169 THR B CA 1
ATOM 3254 C C . THR B 1 169 ? 7.555 -16.875 -2.178 1 97.94 169 THR B C 1
ATOM 3256 O O . THR B 1 169 ? 6.426 -16.453 -2.424 1 97.94 169 THR B O 1
ATOM 3259 N N . GLU B 1 170 ? 7.742 -18.109 -1.7 1 97.44 170 GLU B N 1
ATOM 3260 C CA . GLU B 1 170 ? 6.605 -18.969 -1.364 1 97.44 170 GLU B CA 1
ATOM 3261 C C . GLU B 1 170 ? 5.805 -18.375 -0.206 1 97.44 170 GLU B C 1
ATOM 3263 O O . GLU B 1 170 ? 4.57 -18.438 -0.208 1 97.44 170 GLU B O 1
ATOM 3268 N N . ASP B 1 171 ? 6.52 -17.891 0.78 1 97.88 171 ASP B N 1
ATOM 3269 C CA . ASP B 1 171 ? 5.832 -17.203 1.879 1 97.88 171 ASP B CA 1
ATOM 3270 C C . ASP B 1 171 ? 5 -16.031 1.367 1 97.88 171 ASP B C 1
ATOM 3272 O O . ASP B 1 171 ? 3.883 -15.812 1.838 1 97.88 171 ASP B O 1
ATOM 3276 N N . GLU B 1 172 ? 5.562 -15.305 0.462 1 98.25 172 GLU B N 1
ATOM 3277 C CA . GLU B 1 172 ? 4.852 -14.18 -0.135 1 98.25 172 GLU B CA 1
ATOM 3278 C C . GLU B 1 172 ? 3.623 -14.648 -0.911 1 98.25 172 GLU B C 1
ATOM 3280 O O . GLU B 1 172 ? 2.588 -13.984 -0.911 1 98.25 172 GLU B O 1
ATOM 3285 N N . HIS B 1 173 ? 3.701 -15.82 -1.6 1 98.5 173 HIS B N 1
ATOM 3286 C CA . HIS B 1 173 ? 2.547 -16.422 -2.256 1 98.5 173 HIS B CA 1
ATOM 3287 C C . HIS B 1 173 ? 1.419 -16.688 -1.262 1 98.5 173 HIS B C 1
ATOM 3289 O O . HIS B 1 173 ? 0.254 -16.406 -1.552 1 98.5 173 HIS B O 1
ATOM 3295 N N . ASP B 1 174 ? 1.786 -17.203 -0.119 1 97.38 174 ASP B N 1
ATOM 3296 C CA . ASP B 1 174 ? 0.792 -17.469 0.916 1 97.38 174 ASP B CA 1
ATOM 3297 C C . ASP B 1 174 ? 0.101 -16.188 1.355 1 97.38 174 ASP B C 1
ATOM 3299 O O . ASP B 1 174 ? -1.123 -16.141 1.502 1 97.38 174 ASP B O 1
ATOM 3303 N N . GLY B 1 175 ? 0.912 -15.164 1.575 1 97.69 175 GLY B N 1
ATOM 3304 C CA . GLY B 1 175 ? 0.344 -13.867 1.922 1 97.69 175 GLY B CA 1
ATOM 3305 C C . GLY B 1 175 ? -0.608 -13.336 0.869 1 97.69 175 GLY B C 1
ATOM 3306 O O . GLY B 1 175 ? -1.682 -12.828 1.197 1 97.69 175 GLY B O 1
ATOM 3307 N N . ALA B 1 176 ? -0.208 -13.414 -0.391 1 97.75 176 ALA B N 1
ATOM 3308 C CA . ALA B 1 176 ? -1.066 -12.984 -1.493 1 97.75 176 ALA B CA 1
ATOM 3309 C C . ALA B 1 176 ? -2.373 -13.773 -1.51 1 97.75 176 ALA B C 1
ATOM 3311 O O . ALA B 1 176 ? -3.449 -13.203 -1.688 1 97.75 176 ALA B O 1
ATOM 3312 N N . GLY B 1 177 ? -2.248 -15.102 -1.357 1 96.38 177 GLY B N 1
ATOM 3313 C CA . GLY B 1 177 ? -3.438 -15.938 -1.295 1 96.38 177 GLY B CA 1
ATOM 3314 C C . GLY B 1 177 ? -4.41 -15.516 -0.211 1 96.38 177 GLY B C 1
ATOM 3315 O O . GLY B 1 177 ? -5.621 -15.477 -0.434 1 96.38 177 GLY B O 1
ATOM 3316 N N . ASP B 1 178 ? -3.883 -15.188 0.932 1 97.44 178 ASP B N 1
ATOM 3317 C CA . ASP B 1 178 ? -4.715 -14.75 2.049 1 97.44 178 ASP B CA 1
ATOM 3318 C C . ASP B 1 178 ? -5.453 -13.453 1.714 1 97.44 178 ASP B C 1
ATOM 3320 O O . ASP B 1 178 ? -6.633 -13.305 2.033 1 97.44 178 ASP B O 1
ATOM 3324 N N . ILE B 1 179 ? -4.758 -12.523 1.121 1 98.56 179 ILE B N 1
ATOM 3325 C CA . ILE B 1 179 ? -5.371 -11.25 0.762 1 98.56 179 ILE B CA 1
ATOM 3326 C C . ILE B 1 179 ? -6.48 -11.484 -0.259 1 98.56 179 ILE B C 1
ATOM 3328 O O . ILE B 1 179 ? -7.562 -10.898 -0.15 1 98.56 179 ILE B O 1
ATOM 3332 N N . LEU B 1 180 ? -6.211 -12.312 -1.252 1 97.81 180 LEU B N 1
ATOM 3333 C CA . LEU B 1 180 ? -7.191 -12.602 -2.295 1 97.81 180 LEU B CA 1
ATOM 3334 C C . LEU B 1 180 ? -8.438 -13.25 -1.705 1 97.81 180 LEU B C 1
ATOM 3336 O O . LEU B 1 180 ? -9.562 -12.93 -2.098 1 97.81 180 LEU B O 1
ATOM 3340 N N . LYS B 1 181 ? -8.25 -14.148 -0.792 1 96.12 181 LYS B N 1
ATOM 3341 C CA . LYS B 1 181 ? -9.375 -14.781 -0.105 1 96.12 181 LYS B CA 1
ATOM 3342 C C . LYS B 1 181 ? -10.211 -13.75 0.644 1 96.12 181 LYS B C 1
ATOM 3344 O O . LYS B 1 181 ? -11.438 -13.781 0.587 1 96.12 181 LYS B O 1
ATOM 3349 N N . GLU B 1 182 ? -9.547 -12.906 1.333 1 98.12 182 GLU B N 1
ATOM 3350 C CA . GLU B 1 182 ? -10.25 -11.867 2.08 1 98.12 182 GLU B CA 1
ATOM 3351 C C . GLU B 1 182 ? -11 -10.922 1.143 1 98.12 182 GLU B C 1
ATOM 3353 O O . GLU B 1 182 ? -12.109 -10.492 1.446 1 98.12 182 GLU B O 1
ATOM 3358 N N . LEU B 1 183 ? -10.375 -10.562 0.033 1 98.44 183 LEU B N 1
ATOM 3359 C CA . LEU B 1 183 ? -11.039 -9.719 -0.955 1 98.44 183 LEU B CA 1
ATOM 3360 C C . LEU B 1 183 ? -12.336 -10.352 -1.437 1 98.44 183 LEU B C 1
ATOM 3362 O O . LEU B 1 183 ? -13.367 -9.68 -1.526 1 98.44 183 LEU B O 1
ATOM 3366 N N . ARG B 1 184 ? -12.281 -11.633 -1.739 1 96.38 184 ARG B N 1
ATOM 3367 C CA . ARG B 1 184 ? -13.484 -12.336 -2.178 1 96.38 184 ARG B CA 1
ATOM 3368 C C . ARG B 1 184 ? -14.57 -12.289 -1.11 1 96.38 184 ARG B C 1
ATOM 3370 O O . ARG B 1 184 ? -15.742 -12.07 -1.422 1 96.38 184 ARG B O 1
ATOM 3377 N N . LYS B 1 185 ? -14.133 -12.5 0.109 1 97.12 185 LYS B N 1
ATOM 3378 C CA . LYS B 1 185 ? -15.078 -12.516 1.222 1 97.12 185 LYS B CA 1
ATOM 3379 C C . LYS B 1 185 ? -15.75 -11.164 1.395 1 97.12 185 LYS B C 1
ATOM 3381 O O . LYS B 1 185 ? -16.984 -11.078 1.411 1 97.12 185 LYS B O 1
ATOM 3386 N N . ILE B 1 186 ? -15.008 -10.07 1.398 1 97.94 186 ILE B N 1
ATOM 3387 C CA . ILE B 1 186 ? -15.555 -8.766 1.777 1 97.94 186 ILE B CA 1
ATOM 3388 C C . ILE B 1 186 ? -16.344 -8.18 0.612 1 97.94 186 ILE B C 1
ATOM 3390 O O . ILE B 1 186 ? -17.172 -7.289 0.805 1 97.94 186 ILE B O 1
ATOM 3394 N N . THR B 1 187 ? -16.094 -8.641 -0.6 1 98 187 THR B N 1
ATOM 3395 C CA . THR B 1 187 ? -16.812 -8.148 -1.777 1 98 187 THR B CA 1
ATOM 3396 C C . THR B 1 187 ? -17.953 -9.078 -2.145 1 98 187 THR B C 1
ATOM 3398 O O . THR B 1 187 ? -18.625 -8.883 -3.164 1 98 187 THR B O 1
ATOM 3401 N N . LYS B 1 188 ? -18.141 -10.164 -1.331 1 96.88 188 LYS B N 1
ATOM 3402 C CA . LYS B 1 188 ? -19.141 -11.18 -1.628 1 96.88 188 LYS B CA 1
ATOM 3403 C C . LYS B 1 188 ? -18.969 -11.734 -3.037 1 96.88 188 LYS B C 1
ATOM 3405 O O . LYS B 1 188 ? -19.906 -11.734 -3.838 1 96.88 188 LYS B O 1
ATOM 3410 N N . ASP B 1 189 ? -17.703 -12.227 -3.281 1 96.31 189 ASP B N 1
ATOM 3411 C CA . ASP B 1 189 ? -17.297 -12.836 -4.543 1 96.31 189 ASP B CA 1
ATOM 3412 C C . ASP B 1 189 ? -17.391 -11.836 -5.691 1 96.31 189 ASP B C 1
ATOM 3414 O O . ASP B 1 189 ? -17.938 -12.156 -6.754 1 96.31 189 ASP B O 1
ATOM 3418 N N . TYR B 1 190 ? -17.016 -10.523 -5.406 1 97.62 190 TYR B N 1
ATOM 3419 C CA . TYR B 1 190 ? -16.953 -9.422 -6.367 1 97.62 190 TYR B CA 1
ATOM 3420 C C . TYR B 1 190 ? -18.312 -9.117 -6.949 1 97.62 190 TYR B C 1
ATOM 3422 O O . TYR B 1 190 ? -18.453 -8.906 -8.156 1 97.62 190 TYR B O 1
ATOM 3430 N N . SER B 1 191 ? -19.281 -9.141 -6.09 1 97.75 191 SER B N 1
ATOM 3431 C CA . SER B 1 191 ? -20.625 -8.727 -6.469 1 97.75 191 SER B CA 1
ATOM 3432 C C . SER B 1 191 ? -20.766 -7.207 -6.438 1 97.75 191 SER B C 1
ATOM 3434 O O . SER B 1 191 ? -20.469 -6.57 -5.422 1 97.75 191 SER B O 1
ATOM 3436 N N . VAL B 1 192 ? -21.234 -6.656 -7.516 1 97.88 192 VAL B N 1
ATOM 3437 C CA . VAL B 1 192 ? -21.406 -5.211 -7.613 1 97.88 192 VAL B CA 1
ATOM 3438 C C . VAL B 1 192 ? -22.75 -4.816 -7.02 1 97.88 192 VAL B C 1
ATOM 3440 O O . VAL B 1 192 ? -23.781 -5.426 -7.332 1 97.88 192 VAL B O 1
ATOM 3443 N N . PRO B 1 193 ? -22.734 -3.857 -6.152 1 97.31 193 PRO B N 1
ATOM 3444 C CA . PRO B 1 193 ? -24.031 -3.428 -5.59 1 97.31 193 PRO B CA 1
ATOM 3445 C C . PRO B 1 193 ? -24.922 -2.752 -6.625 1 97.31 193 PRO B C 1
ATOM 3447 O O . PRO B 1 193 ? -24.453 -2.365 -7.695 1 97.31 193 PRO B O 1
ATOM 3450 N N . ASP B 1 194 ? -26.203 -2.57 -6.23 1 96.44 194 ASP B N 1
ATOM 3451 C CA . ASP B 1 194 ? -27.219 -2.031 -7.141 1 96.44 194 ASP B CA 1
ATOM 3452 C C . ASP B 1 194 ? -26.859 -0.615 -7.582 1 96.44 194 ASP B C 1
ATOM 3454 O O . ASP B 1 194 ? -27.141 -0.223 -8.719 1 96.44 194 ASP B O 1
ATOM 3458 N N . ASP B 1 195 ? -26.266 0.091 -6.762 1 96.94 195 ASP B N 1
ATOM 3459 C CA . ASP B 1 195 ? -25.938 1.478 -7.078 1 96.94 195 ASP B CA 1
ATOM 3460 C C . ASP B 1 195 ? -24.516 1.596 -7.629 1 96.94 195 ASP B C 1
ATOM 3462 O O . ASP B 1 195 ? -23.984 2.697 -7.734 1 96.94 195 ASP B O 1
ATOM 3466 N N . GLY B 1 196 ? -23.953 0.439 -7.895 1 95.56 196 GLY B N 1
ATOM 3467 C CA . GLY B 1 196 ? -22.641 0.464 -8.508 1 95.56 196 GLY B CA 1
ATOM 3468 C C . GLY B 1 196 ? -22.656 1.002 -9.93 1 95.56 196 GLY B C 1
ATOM 3469 O O . GLY B 1 196 ? -23.609 0.785 -10.672 1 95.56 196 GLY B O 1
ATOM 3470 N N . CYS B 1 197 ? -21.609 1.673 -10.336 1 97.06 197 CYS B N 1
ATOM 3471 C CA . CYS B 1 197 ? -21.484 2.258 -11.664 1 97.06 197 CYS B CA 1
ATOM 3472 C C . CYS B 1 197 ? -20.641 1.372 -12.57 1 97.06 197 CYS B C 1
ATOM 3474 O O . CYS B 1 197 ? -20.25 0.266 -12.188 1 97.06 197 CYS B O 1
ATOM 3476 N N . THR B 1 198 ? -20.344 1.835 -13.758 1 97.56 198 THR B N 1
ATOM 3477 C CA . THR B 1 198 ? -19.547 1.093 -14.734 1 97.56 198 THR B CA 1
ATOM 3478 C C . THR B 1 198 ? -18.125 0.872 -14.219 1 97.56 198 THR B C 1
ATOM 3480 O O . THR B 1 198 ? -17.562 -0.213 -14.383 1 97.56 198 THR B O 1
ATOM 3483 N N . THR B 1 199 ? -17.562 1.922 -13.609 1 98.25 199 THR B N 1
ATOM 3484 C CA . THR B 1 199 ? -16.219 1.808 -13.047 1 98.25 199 THR B CA 1
ATOM 3485 C C . THR B 1 199 ? -16.172 0.726 -11.977 1 98.25 199 THR B C 1
ATOM 3487 O O . THR B 1 199 ? -15.188 -0.013 -11.875 1 98.25 199 THR B O 1
ATOM 3490 N N . PHE B 1 200 ? -17.234 0.67 -11.195 1 98.31 200 PHE B N 1
ATOM 3491 C CA . PHE B 1 200 ? -17.359 -0.358 -10.164 1 98.31 200 PHE B CA 1
ATOM 3492 C C . PHE B 1 200 ? -17.297 -1.75 -10.781 1 98.31 200 PHE B C 1
ATOM 3494 O O . PHE B 1 200 ? -16.531 -2.598 -10.336 1 98.31 200 PHE B O 1
ATOM 3501 N N . ARG B 1 201 ? -17.984 -1.951 -11.781 1 98.19 201 ARG B N 1
ATOM 3502 C CA . ARG B 1 201 ? -18.031 -3.232 -12.484 1 98.19 201 ARG B CA 1
ATOM 3503 C C . ARG B 1 201 ? -16.672 -3.582 -13.07 1 98.19 201 ARG B C 1
ATOM 3505 O O . ARG B 1 201 ? -16.219 -4.727 -12.969 1 98.19 201 ARG B O 1
ATOM 3512 N N . LEU B 1 202 ? -16.047 -2.621 -13.68 1 98.38 202 LEU B N 1
ATOM 3513 C CA . LEU B 1 202 ? -14.734 -2.84 -14.289 1 98.38 202 LEU B CA 1
ATOM 3514 C C . LEU B 1 202 ? -13.695 -3.199 -13.234 1 98.38 202 LEU B C 1
ATOM 3516 O O . LEU B 1 202 ? -12.875 -4.094 -13.445 1 98.38 202 LEU B O 1
ATOM 3520 N N . ALA B 1 203 ? -13.734 -2.49 -12.086 1 98.56 203 ALA B N 1
ATOM 3521 C CA . ALA B 1 203 ? -12.797 -2.76 -11 1 98.56 203 ALA B CA 1
ATOM 3522 C C . ALA B 1 203 ? -12.906 -4.203 -10.523 1 98.56 203 ALA B C 1
ATOM 3524 O O . ALA B 1 203 ? -11.906 -4.91 -10.422 1 98.56 203 ALA B O 1
ATOM 3525 N N . TYR B 1 204 ? -14.094 -4.652 -10.281 1 98.62 204 TYR B N 1
ATOM 3526 C CA . TYR B 1 204 ? -14.32 -5.992 -9.75 1 98.62 204 TYR B CA 1
ATOM 3527 C C . TYR B 1 204 ? -14.008 -7.055 -10.805 1 98.62 204 TYR B C 1
ATOM 3529 O O . TYR B 1 204 ? -13.492 -8.125 -10.477 1 98.62 204 TYR B O 1
ATOM 3537 N N . GLN B 1 205 ? -14.328 -6.719 -12.031 1 98.44 205 GLN B N 1
ATOM 3538 C CA . GLN B 1 205 ? -13.961 -7.625 -13.117 1 98.44 205 GLN B CA 1
ATOM 3539 C C . GLN B 1 205 ? -12.445 -7.809 -13.195 1 98.44 205 GLN B C 1
ATOM 3541 O O . GLN B 1 205 ? -11.961 -8.938 -13.289 1 98.44 205 GLN B O 1
ATOM 3546 N N . GLN B 1 206 ? -11.727 -6.734 -13.148 1 98.69 206 GLN B N 1
ATOM 3547 C CA . GLN B 1 206 ? -10.273 -6.809 -13.25 1 98.69 206 GLN B CA 1
ATOM 3548 C C . GLN B 1 206 ? -9.68 -7.492 -12.016 1 98.69 206 GLN B C 1
ATOM 3550 O O . GLN B 1 206 ? -8.672 -8.203 -12.125 1 98.69 206 GLN B O 1
ATOM 3555 N N . LEU B 1 207 ? -10.289 -7.281 -10.867 1 98.75 207 LEU B N 1
ATOM 3556 C CA . LEU B 1 207 ? -9.836 -7.984 -9.672 1 98.75 207 LEU B CA 1
ATOM 3557 C C . LEU B 1 207 ? -10 -9.492 -9.836 1 98.75 207 LEU B C 1
ATOM 3559 O O . LEU B 1 207 ? -9.117 -10.266 -9.445 1 98.75 207 LEU B O 1
ATOM 3563 N N . GLN B 1 208 ? -11.07 -9.891 -10.406 1 97.81 208 GLN B N 1
ATOM 3564 C CA . GLN B 1 208 ? -11.312 -11.312 -10.664 1 97.81 208 GLN B CA 1
ATOM 3565 C C . GLN B 1 208 ? -10.281 -11.867 -11.648 1 97.81 208 GLN B C 1
ATOM 3567 O O . GLN B 1 208 ? -9.789 -12.977 -11.469 1 97.81 208 GLN B O 1
ATOM 3572 N N . GLU B 1 209 ? -10.023 -11.117 -12.656 1 98.12 209 GLU B N 1
ATOM 3573 C CA . GLU B 1 209 ? -9.031 -11.531 -13.641 1 98.12 209 GLU B CA 1
ATOM 3574 C C . GLU B 1 209 ? -7.645 -11.664 -13.016 1 98.12 209 GLU B C 1
ATOM 3576 O O . GLU B 1 209 ? -6.914 -12.617 -13.297 1 98.12 209 GLU B O 1
ATOM 3581 N N . LEU B 1 210 ? -7.324 -10.672 -12.188 1 98.69 210 LEU B N 1
ATOM 3582 C CA . LEU B 1 210 ? -6.039 -10.719 -11.5 1 98.69 210 LEU B CA 1
ATOM 3583 C C . LEU B 1 210 ? -5.945 -11.961 -10.609 1 98.69 210 LEU B C 1
ATOM 3585 O O . LEU B 1 210 ? -4.926 -12.656 -10.617 1 98.69 210 LEU B O 1
ATOM 3589 N N . GLU B 1 211 ? -6.965 -12.211 -9.859 1 98 211 GLU B N 1
ATOM 3590 C CA . GLU B 1 211 ? -6.992 -13.367 -8.969 1 98 211 GLU B CA 1
ATOM 3591 C C . GLU B 1 211 ? -6.785 -14.664 -9.742 1 98 211 GLU B C 1
ATOM 3593 O O . GLU B 1 211 ? -5.953 -15.492 -9.359 1 98 211 GLU B O 1
ATOM 3598 N N . ALA B 1 212 ? -7.531 -14.812 -10.789 1 96.62 212 ALA B N 1
ATOM 3599 C CA . ALA B 1 212 ? -7.441 -16.031 -11.594 1 96.62 212 ALA B CA 1
ATOM 3600 C C . ALA B 1 212 ? -6.035 -16.219 -12.156 1 96.62 212 ALA B C 1
ATOM 3602 O O . ALA B 1 212 ? -5.492 -17.312 -12.141 1 96.62 212 ALA B O 1
ATOM 3603 N N . ASP B 1 213 ? -5.504 -15.188 -12.625 1 98.06 213 ASP B N 1
ATOM 3604 C CA . ASP B 1 213 ? -4.176 -15.25 -13.227 1 98.06 213 ASP B CA 1
ATOM 3605 C C . ASP B 1 213 ? -3.111 -15.547 -12.172 1 98.06 213 ASP B C 1
ATOM 3607 O O . ASP B 1 213 ? -2.184 -16.312 -12.414 1 98.06 213 ASP B O 1
ATOM 3611 N N . LEU B 1 214 ? -3.242 -14.891 -10.977 1 98.56 214 LEU B N 1
ATOM 3612 C CA . LEU B 1 214 ? -2.271 -15.102 -9.906 1 98.56 214 LEU B CA 1
ATOM 3613 C C . LEU B 1 214 ? -2.299 -16.547 -9.422 1 98.56 214 LEU B C 1
ATOM 3615 O O . LEU B 1 214 ? -1.26 -17.109 -9.062 1 98.56 214 LEU B O 1
ATOM 3619 N N . PHE B 1 215 ? -3.447 -17.172 -9.406 1 97.06 215 PHE B N 1
ATOM 3620 C CA . PHE B 1 215 ? -3.537 -18.578 -9.008 1 97.06 215 PHE B CA 1
ATOM 3621 C C . PHE B 1 215 ? -2.729 -19.453 -9.953 1 97.06 215 PHE B C 1
ATOM 3623 O O . PHE B 1 215 ? -2.018 -20.359 -9.516 1 97.06 215 PHE B O 1
ATOM 3630 N N . GLU B 1 216 ? -2.838 -19.188 -11.242 1 96.81 216 GLU B N 1
ATOM 3631 C CA . GLU B 1 216 ? -2.061 -19.938 -12.219 1 96.81 216 GLU B CA 1
ATOM 3632 C C . GLU B 1 216 ? -0.568 -19.672 -12.07 1 96.81 216 GLU B C 1
ATOM 3634 O O . GLU B 1 216 ? 0.246 -20.594 -12.109 1 96.81 216 GLU B O 1
ATOM 3639 N N . HIS B 1 217 ? -0.246 -18.375 -11.898 1 98.56 217 HIS B N 1
ATOM 3640 C CA . HIS B 1 217 ? 1.133 -17.953 -11.68 1 98.56 217 HIS B CA 1
ATOM 3641 C C . HIS B 1 217 ? 1.764 -18.688 -10.516 1 98.56 217 HIS B C 1
ATOM 3643 O O . HIS B 1 217 ? 2.807 -19.328 -10.672 1 98.56 217 HIS B O 1
ATOM 3649 N N . ILE B 1 218 ? 1.122 -18.656 -9.43 1 98.38 218 ILE B N 1
ATOM 3650 C CA . ILE B 1 218 ? 1.633 -19.25 -8.195 1 98.38 218 ILE B CA 1
ATOM 3651 C C . ILE B 1 218 ? 1.713 -20.766 -8.352 1 98.38 218 ILE B C 1
ATOM 3653 O O . ILE B 1 218 ? 2.676 -21.391 -7.898 1 98.38 218 ILE B O 1
ATOM 3657 N N . HIS B 1 219 ? 0.75 -21.406 -9.023 1 97.69 219 HIS B N 1
ATOM 3658 C CA . HIS B 1 219 ? 0.773 -22.844 -9.258 1 97.69 219 HIS B CA 1
ATOM 3659 C C . HIS B 1 219 ? 2.01 -23.25 -10.047 1 97.69 219 HIS B C 1
ATOM 3661 O O . HIS B 1 219 ? 2.717 -24.188 -9.664 1 97.69 219 HIS B O 1
ATOM 3667 N N . LEU B 1 220 ? 2.258 -22.562 -11.133 1 98.19 220 LEU B N 1
ATOM 3668 C CA . LEU B 1 220 ? 3.393 -22.906 -11.984 1 98.19 220 LEU B CA 1
ATOM 3669 C C . LEU B 1 220 ? 4.699 -22.828 -11.203 1 98.19 220 LEU B C 1
ATOM 3671 O O . LEU B 1 220 ? 5.598 -23.656 -11.406 1 98.19 220 LEU B O 1
ATOM 3675 N N . GLU B 1 221 ? 4.719 -21.922 -10.297 1 98.5 221 GLU B N 1
ATOM 3676 C CA . GLU B 1 221 ? 5.934 -21.766 -9.5 1 98.5 221 GLU B CA 1
ATOM 3677 C C . GLU B 1 221 ? 5.98 -22.781 -8.359 1 98.5 221 GLU B C 1
ATOM 3679 O O . GLU B 1 221 ? 6.898 -23.594 -8.289 1 98.5 221 GLU B O 1
ATOM 3684 N N . ASN B 1 222 ? 4.973 -22.828 -7.574 1 97.62 222 ASN B N 1
ATOM 3685 C CA . ASN B 1 222 ? 4.957 -23.641 -6.367 1 97.62 222 ASN B CA 1
ATOM 3686 C C . ASN B 1 222 ? 4.992 -25.141 -6.695 1 97.62 222 ASN B C 1
ATOM 3688 O O . ASN B 1 222 ? 5.664 -25.906 -6.016 1 97.62 222 ASN B O 1
ATOM 3692 N N . ASN B 1 223 ? 4.277 -25.516 -7.758 1 96.31 223 ASN B N 1
ATOM 3693 C CA . ASN B 1 223 ? 3.982 -26.938 -7.902 1 96.31 223 ASN B CA 1
ATOM 3694 C C . ASN B 1 223 ? 4.688 -27.531 -9.117 1 96.31 223 ASN B C 1
ATOM 3696 O O . ASN B 1 223 ? 4.586 -28.734 -9.367 1 96.31 223 ASN B O 1
ATOM 3700 N N . ILE B 1 224 ? 5.41 -26.703 -9.805 1 97.25 224 ILE B N 1
ATOM 3701 C CA . ILE B 1 224 ? 6.156 -27.25 -10.938 1 97.25 224 ILE B CA 1
ATOM 3702 C C . ILE B 1 224 ? 7.605 -26.766 -10.875 1 97.25 224 ILE B C 1
ATOM 3704 O O . ILE B 1 224 ? 8.508 -27.547 -10.555 1 97.25 224 ILE B O 1
ATOM 3708 N N . LEU B 1 225 ? 7.848 -25.484 -10.938 1 98.38 225 LEU B N 1
ATOM 3709 C CA . LEU B 1 225 ? 9.203 -24.953 -11.023 1 98.38 225 LEU B CA 1
ATOM 3710 C C . LEU B 1 225 ? 9.969 -25.203 -9.727 1 98.38 225 LEU B C 1
ATOM 3712 O O . LEU B 1 225 ? 11.07 -25.766 -9.758 1 98.38 225 LEU B O 1
ATOM 3716 N N . PHE B 1 226 ? 9.414 -24.844 -8.625 1 97.88 226 PHE B N 1
ATOM 3717 C CA . PHE B 1 226 ? 10.117 -24.875 -7.348 1 97.88 226 PHE B CA 1
ATOM 3718 C C . PHE B 1 226 ? 10.352 -26.328 -6.902 1 97.88 226 PHE B C 1
ATOM 3720 O O . PHE B 1 226 ? 11.336 -26.609 -6.227 1 97.88 226 PHE B O 1
ATOM 3727 N N . LYS B 1 227 ? 9.492 -27.266 -7.34 1 96.38 227 LYS B N 1
ATOM 3728 C CA . LYS B 1 227 ? 9.633 -28.672 -6.969 1 96.38 227 LYS B CA 1
ATOM 3729 C C . LYS B 1 227 ? 10.93 -29.25 -7.512 1 96.38 227 LYS B C 1
ATOM 3731 O O . LYS B 1 227 ? 11.438 -30.25 -6.988 1 96.38 227 LYS B O 1
ATOM 3736 N N . ARG B 1 228 ? 11.508 -28.625 -8.445 1 96.62 228 ARG B N 1
ATOM 3737 C CA . ARG B 1 228 ? 12.727 -29.094 -9.078 1 96.62 228 ARG B CA 1
ATOM 3738 C C . ARG B 1 228 ? 13.938 -28.875 -8.18 1 96.62 228 ARG B C 1
ATOM 3740 O O . ARG B 1 228 ? 15.008 -29.438 -8.414 1 96.62 228 ARG B O 1
ATOM 3747 N N . PHE B 1 229 ? 13.742 -28.062 -7.227 1 96.06 229 PHE B N 1
ATOM 3748 C CA . PHE B 1 229 ? 14.883 -27.672 -6.398 1 96.06 229 PHE B CA 1
ATOM 3749 C C . PHE B 1 229 ? 14.648 -28.062 -4.941 1 96.06 229 PHE B C 1
ATOM 3751 O O . PHE B 1 229 ? 15.398 -27.641 -4.059 1 96.06 229 PHE B O 1
ATOM 3758 N N . GLU B 1 230 ? 13.57 -28.734 -4.637 1 90.38 230 GLU B N 1
ATOM 3759 C CA . GLU B 1 230 ? 13.281 -29.203 -3.287 1 90.38 230 GLU B CA 1
ATOM 3760 C C . GLU B 1 230 ? 14.031 -30.5 -2.984 1 90.38 230 GLU B C 1
ATOM 3762 O O . GLU B 1 230 ? 14.305 -31.281 -3.891 1 90.38 230 GLU B O 1
#

pLDDT: mean 95.29, std 6.74, range [44.94, 98.94]

Nearest PDB structures (foldseek):
  5fny-assembly2_B  TM=9.407E-01  e=7.964E-12  Escherichia coli K-12
  5fnn-assembly2_B  TM=9.403E-01  e=2.702E-11  Escherichia coli K-12
  7bhc-assembly2_B  TM=9.366E-01  e=3.544E-11  Escherichia coli K-12
  5fnp-assembly2_B  TM=9.492E-01  e=5.325E-11  Escherichia coli K-12
  7oyi-assembly2_B  TM=9.356E-01  e=1.726E-10  Escherichia coli K-12

InterPro domains:
  IPR012312 Hemerythrin-like [PF01814] (83-228)
  IPR019903 Repair of iron centres family [PF04405] (8-60)
  IPR019903 Repair of iron centres family [PTHR36438] (5-228)
  IPR019903 Repair of iron centres family [TIGR03652] (10-229)

Sequence (460 aa):
MSIFNTAQTLGEIVSIMPKASEVFKVYQIDFCCGGNRSLELAIKEQNLDQEEILLKLDEAYETTKKSINSVDFRTLPSADLIDYILNTHHSFAKRILPSISEYITKILSVHGVNHEELFKVHKLFHSLKTELEQHFIKEEEILFPVIKQYDAKPSEELLDKIKKVMQETEDEHDGAGDILKELRKITKDYSVPDDGCTTFRLAYQQLQELEADLFEHIHLENNILFKRFEMSIFNTAQTLGEIVSIMPKASEVFKVYQIDFCCGGNRSLELAIKEQNLDQEEILLKLDEAYETTKKSINSVDFRTLPSADLIDYILNTHHSFAKRILPSISEYITKILSVHGVNHEELFKVHKLFHSLKTELEQHFIKEEEILFPVIKQYDAKPSEELLDKIKKVMQETEDEHDGAGDILKELRKITKDYSVPDDGCTTFRLAYQQLQELEADLFEHIHLENNILFKRFE

Organism: NCBI:txid1450156

Radius of gyration: 27.32 Å; Cα contacts (8 Å, |Δi|>4): 466; chains: 2; bounding box: 54×87×58 Å

Foldseek 3Di:
DQPDDQAAFLLVLCLVPVLLLVLCVVLVNQCQLRRRDTNNVSCVVSVHDPVVSSVVSSVSVVVVVVVPDDDNLQPDDLLVLVVCLCVPQVVLCVVLLVVLLVLLVVCCVVCCVVQVLSVVLNVLSVVLVVLVVVLCCLCVVFQSVLVVVCVVPNDPVSLVSNVVSLVVSSVSLVVSSVSLVVSCVSCVNLDADPPGDPSSNVSSVSSVVSVSSSSVSSSSSVSRNSVVSD/DQPDDQAAFLLVLCLVPVLLLVLCVVLVNQCQLRRRDTNNVSCVVSVHDPVVSSVVSSVSVVVVVVVPDDDNLLPDDLLVLLVCLCVPQVVLCVVLLVVLLVLLVVCCVVCCVVQVLSVVLNVLSVVLVVLVVVLCCLCVVFQSVLVVVCVVPNDPVSLVSNVVSLVVSSVSLVVSSVSLVVSCVSCVNLDADPPGDPSSNVSSVSSVVSVSSSSVSSSSSVSRNSVVSD